Protein AF-0000000080696314 (afdb_homodimer)

Organism: NCBI:txid629263

Radius of gyration: 21.69 Å; Cα contacts (8 Å, |Δi|>4): 452; chains: 2; bounding box: 47×59×67 Å

Solvent-accessible surface area (backbone atoms only — not comparable to full-atom values): 22575 Å² total; per-residue (Å²): 118,65,64,61,51,49,53,53,45,52,49,43,50,52,48,47,51,51,46,51,50,51,50,48,32,40,68,72,64,77,40,81,85,52,61,63,60,44,48,50,48,37,50,51,36,51,52,51,41,52,52,46,50,53,57,53,16,68,48,65,61,88,77,41,52,72,67,54,41,50,49,51,52,51,49,54,51,51,40,50,33,52,44,53,41,37,55,49,52,48,51,51,49,52,50,53,49,49,38,54,67,52,73,77,45,61,76,50,70,67,57,40,49,54,51,48,52,52,48,54,50,41,54,53,43,39,52,51,22,53,47,24,59,73,69,57,40,64,68,56,19,52,50,42,53,51,51,50,52,50,48,51,51,48,47,51,50,51,48,53,52,51,41,55,53,47,45,77,54,49,62,65,40,65,79,41,42,61,55,52,50,47,50,48,51,51,50,50,49,43,43,51,46,31,39,48,45,26,52,59,52,50,50,55,47,54,56,47,52,55,55,56,69,72,99,117,65,65,60,50,50,52,53,44,51,48,43,51,51,49,48,52,50,46,51,51,51,50,48,32,41,66,70,64,76,39,82,87,53,63,63,60,42,48,51,47,36,50,51,36,50,52,51,42,52,52,47,51,52,56,53,16,66,50,64,61,87,77,40,53,72,68,54,41,49,50,52,51,52,50,54,52,50,40,51,33,52,44,54,41,37,55,49,52,49,50,52,50,52,52,54,48,48,41,52,67,69,59,78,48,58,76,50,69,67,58,39,51,53,52,46,53,51,49,54,52,41,54,51,44,38,52,50,22,52,49,24,58,73,67,56,40,62,67,57,20,51,50,43,52,51,52,50,52,50,48,53,53,48,47,50,51,50,48,54,51,50,42,55,52,44,45,77,54,49,63,64,41,65,79,41,42,62,57,54,51,48,50,48,51,51,50,51,49,44,42,52,47,32,39,50,44,28,51,59,51,50,49,54,48,54,56,47,54,54,54,57,68,73,96

InterPro domains:
  IPR026022 PhoU domain [PF01895] (10-94)
  IPR038078 PhoU-like domain superfamily [G3DSA:1.20.58.220] (1-206)

Structure (mmCIF, N/CA/C/O backbone):
data_AF-0000000080696314-model_v1
#
loop_
_entity.id
_entity.type
_entity.pdbx_description
1 polymer 'Na+/Pi-cotransporter:Na/Pi cotransporter II-related protein'
#
loop_
_atom_site.group_PDB
_atom_site.id
_atom_site.type_symbol
_atom_site.label_atom_id
_atom_site.label_alt_id
_atom_site.label_comp_id
_atom_site.label_asym_id
_atom_site.label_entity_id
_atom_site.label_seq_id
_atom_site.pdbx_PDB_ins_code
_atom_site.Cartn_x
_atom_site.Cartn_y
_atom_site.Cartn_z
_atom_site.occupancy
_atom_site.B_iso_or_equiv
_atom_site.auth_seq_id
_atom_site.auth_comp_id
_atom_site.auth_asym_id
_atom_site.auth_atom_id
_atom_site.pdbx_PDB_model_num
ATOM 1 N N . ALA A 1 1 ? 3.182 31.016 6.23 1 78.25 1 ALA A N 1
ATOM 2 C CA . ALA A 1 1 ? 3.014 29.969 7.227 1 78.25 1 ALA A CA 1
ATOM 3 C C . ALA A 1 1 ? 3.098 28.578 6.582 1 78.25 1 ALA A C 1
ATOM 5 O O . ALA A 1 1 ? 3.932 27.766 6.965 1 78.25 1 ALA A O 1
ATOM 6 N N . LEU A 1 2 ? 2.619 28.453 5.352 1 93.38 2 LEU A N 1
ATOM 7 C CA . LEU A 1 2 ? 2.627 27.125 4.73 1 93.38 2 LEU A CA 1
ATOM 8 C C . LEU A 1 2 ? 3.971 26.844 4.066 1 93.38 2 LEU A C 1
ATOM 10 O O . LEU A 1 2 ? 4.324 25.688 3.838 1 93.38 2 LEU A O 1
ATOM 14 N N . ALA A 1 3 ? 4.742 27.953 3.824 1 93.44 3 ALA A N 1
ATOM 15 C CA . ALA A 1 3 ? 6.055 27.797 3.199 1 93.44 3 ALA A CA 1
ATOM 16 C C . ALA A 1 3 ? 6.996 26.984 4.09 1 93.44 3 ALA A C 1
ATOM 18 O O . ALA A 1 3 ? 7.789 26.188 3.598 1 93.44 3 ALA A O 1
ATOM 19 N N . ASN A 1 4 ? 6.934 27.234 5.359 1 94.75 4 ASN A N 1
ATOM 20 C CA . ASN A 1 4 ? 7.758 26.484 6.309 1 94.75 4 ASN A CA 1
ATOM 21 C C . ASN A 1 4 ? 7.383 25.016 6.328 1 94.75 4 ASN A C 1
ATOM 23 O O . ASN A 1 4 ? 8.258 24.141 6.398 1 94.75 4 ASN A O 1
ATOM 27 N N . ALA A 1 5 ? 6.062 24.719 6.301 1 96.75 5 ALA A N 1
ATOM 28 C CA . ALA A 1 5 ? 5.594 23.328 6.262 1 96.75 5 ALA A CA 1
ATOM 29 C C . ALA A 1 5 ? 6.055 22.625 4.988 1 96.75 5 ALA A C 1
ATOM 31 O O . ALA A 1 5 ? 6.406 21.453 5.012 1 96.75 5 ALA A O 1
ATOM 32 N N . VAL A 1 6 ? 6.121 23.359 3.906 1 97.31 6 VAL A N 1
ATOM 33 C CA . VAL A 1 6 ? 6.609 22.828 2.643 1 97.31 6 VAL A CA 1
ATOM 34 C C . VAL A 1 6 ? 8.078 22.438 2.779 1 97.31 6 VAL A C 1
ATOM 36 O O . VAL A 1 6 ? 8.477 21.328 2.391 1 97.31 6 VAL A O 1
ATOM 39 N N . ARG A 1 7 ? 8.867 23.297 3.348 1 97.25 7 ARG A N 1
ATOM 40 C CA . ARG A 1 7 ? 10.297 23.031 3.518 1 97.25 7 ARG A CA 1
ATOM 41 C C . ARG A 1 7 ? 10.531 21.812 4.398 1 97.25 7 ARG A C 1
ATOM 43 O O . ARG A 1 7 ? 11.367 20.969 4.078 1 97.25 7 ARG A O 1
ATOM 50 N N . GLU A 1 8 ? 9.789 21.734 5.492 1 97.69 8 GLU A N 1
ATOM 51 C CA . GLU A 1 8 ? 9.938 20.609 6.398 1 97.69 8 GLU A CA 1
ATOM 52 C C . GLU A 1 8 ? 9.477 19.312 5.738 1 97.69 8 GLU A C 1
ATOM 54 O O . GLU A 1 8 ? 10.023 18.234 6 1 97.69 8 GLU A O 1
ATOM 59 N N . THR A 1 9 ? 8.461 19.375 4.914 1 98.06 9 THR A N 1
ATOM 60 C CA . THR A 1 9 ? 8.016 18.203 4.156 1 98.06 9 THR A CA 1
ATOM 61 C C . THR A 1 9 ? 9.109 17.734 3.203 1 98.06 9 THR A C 1
ATOM 63 O O . THR A 1 9 ? 9.375 16.531 3.096 1 98.06 9 THR A O 1
ATOM 66 N N . LEU A 1 10 ? 9.805 18.703 2.543 1 98.19 10 LEU A N 1
ATOM 67 C CA . LEU A 1 10 ? 10.898 18.344 1.638 1 98.19 10 LEU A CA 1
ATOM 68 C C . LEU A 1 10 ? 12.07 17.766 2.406 1 98.19 10 LEU A C 1
ATOM 70 O O . LEU A 1 10 ? 12.773 16.875 1.899 1 98.19 10 LEU A O 1
ATOM 74 N N . ARG A 1 11 ? 12.219 18.219 3.576 1 98.38 11 ARG A N 1
ATOM 75 C CA . ARG A 1 11 ? 13.234 17.625 4.441 1 98.38 11 ARG A CA 1
ATOM 76 C C . ARG A 1 11 ? 12.914 16.172 4.758 1 98.38 11 ARG A C 1
ATOM 78 O O . ARG A 1 11 ? 13.812 15.328 4.793 1 98.38 11 ARG A O 1
ATOM 85 N N . MET A 1 12 ? 11.617 15.836 5.02 1 98.19 12 MET A N 1
ATOM 86 C CA . MET A 1 12 ? 11.203 14.445 5.16 1 98.19 12 MET A CA 1
ATOM 87 C C . MET A 1 12 ? 11.586 13.633 3.926 1 98.19 12 MET A C 1
ATOM 89 O O . MET A 1 12 ? 12.055 12.5 4.043 1 98.19 12 MET A O 1
ATOM 93 N N . GLY A 1 13 ? 11.359 14.242 2.783 1 98.38 13 GLY A N 1
ATOM 94 C CA . GLY A 1 13 ? 11.742 13.594 1.539 1 98.38 13 GLY A CA 1
ATOM 95 C C . GLY A 1 13 ? 13.211 13.242 1.479 1 98.38 13 GLY A C 1
ATOM 96 O O . GLY A 1 13 ? 13.578 12.164 1.016 1 98.38 13 GLY A O 1
ATOM 97 N N . ASP A 1 14 ? 14.047 14.117 1.955 1 98.06 14 ASP A N 1
ATOM 98 C CA . ASP A 1 14 ? 15.484 13.875 1.988 1 98.06 14 ASP A CA 1
ATOM 99 C C . ASP A 1 14 ? 15.82 12.688 2.883 1 98.06 14 ASP A C 1
ATOM 101 O O . ASP A 1 14 ? 16.719 11.898 2.561 1 98.06 14 ASP A O 1
ATOM 105 N N . LEU A 1 15 ? 15.164 12.641 3.982 1 98.19 15 LEU A N 1
ATOM 106 C CA . LEU A 1 15 ? 15.391 11.523 4.898 1 98.19 15 LEU A CA 1
ATOM 107 C C . LEU A 1 15 ? 14.984 10.203 4.254 1 98.19 15 LEU A C 1
ATOM 109 O O . LEU A 1 15 ? 15.695 9.203 4.391 1 98.19 15 LEU A O 1
ATOM 113 N N . ILE A 1 16 ? 13.875 10.188 3.535 1 98.44 16 ILE A N 1
ATOM 114 C CA . ILE A 1 16 ? 13.422 8.984 2.844 1 98.44 16 ILE A CA 1
ATOM 115 C C . ILE A 1 16 ? 14.453 8.578 1.789 1 98.44 16 ILE A C 1
ATOM 117 O O . ILE A 1 16 ? 14.734 7.391 1.61 1 98.44 16 ILE A O 1
ATOM 121 N N . GLU A 1 17 ? 14.984 9.586 1.099 1 97.44 17 GLU A N 1
ATOM 122 C CA . GLU A 1 17 ? 16.031 9.312 0.111 1 97.44 17 GLU A CA 1
ATOM 123 C C . GLU A 1 17 ? 17.219 8.617 0.749 1 97.44 17 GLU A C 1
ATOM 125 O O . GLU A 1 17 ? 17.781 7.672 0.18 1 97.44 17 GLU A O 1
ATOM 130 N N . SER A 1 18 ? 17.578 9.078 1.858 1 96.38 18 SER A N 1
ATOM 131 C CA . SER A 1 18 ? 18.688 8.469 2.592 1 96.38 18 SER A CA 1
ATOM 132 C C . SER A 1 18 ? 18.359 7.031 2.992 1 96.38 18 SER A C 1
ATOM 134 O O . SER A 1 18 ? 19.219 6.152 2.922 1 96.38 18 SER A O 1
ATOM 136 N N . MET A 1 19 ? 17.156 6.785 3.42 1 96.56 19 MET A N 1
ATOM 137 C CA . MET A 1 19 ? 16.734 5.441 3.797 1 96.56 19 MET A CA 1
ATOM 138 C C . MET A 1 19 ? 16.781 4.5 2.598 1 96.56 19 MET A C 1
ATOM 140 O O . MET A 1 19 ? 17.234 3.359 2.713 1 96.56 19 MET A O 1
ATOM 144 N N . LEU A 1 20 ? 16.344 4.988 1.488 1 96.19 20 LEU A N 1
ATOM 145 C CA . LEU A 1 20 ? 16.359 4.188 0.269 1 96.19 20 LEU A CA 1
ATOM 146 C C . LEU A 1 20 ? 17.781 3.861 -0.145 1 96.19 20 LEU A C 1
ATOM 148 O O . LEU A 1 20 ? 18.062 2.75 -0.601 1 96.19 20 LEU A O 1
ATOM 152 N N . ALA A 1 21 ? 18.625 4.852 -0.002 1 93.94 21 ALA A N 1
ATOM 153 C CA . ALA A 1 21 ? 20.031 4.621 -0.322 1 93.94 21 ALA A CA 1
ATOM 154 C C . ALA A 1 21 ? 20.625 3.537 0.572 1 93.94 21 ALA A C 1
ATOM 156 O O . ALA A 1 21 ? 21.359 2.666 0.097 1 93.94 21 ALA A O 1
ATOM 157 N N . SER A 1 22 ? 20.312 3.604 1.822 1 92 22 SER A N 1
ATOM 158 C CA . SER A 1 22 ? 20.75 2.58 2.76 1 92 22 SER A CA 1
ATOM 159 C C . SER A 1 22 ? 20.219 1.205 2.375 1 92 22 SER A C 1
ATOM 161 O O . SER A 1 22 ? 20.938 0.211 2.434 1 92 22 SER A O 1
ATOM 163 N N . MET A 1 23 ? 18.984 1.106 2.023 1 91.31 23 MET A N 1
ATOM 164 C CA . MET A 1 23 ? 18.375 -0.151 1.608 1 91.31 23 MET A CA 1
ATOM 165 C C . MET A 1 23 ? 19.094 -0.732 0.394 1 91.31 23 MET A C 1
ATOM 167 O O . MET A 1 23 ? 19.344 -1.935 0.338 1 91.31 23 MET A O 1
ATOM 171 N N . LEU A 1 24 ? 19.406 0.118 -0.551 1 90.56 24 LEU A N 1
ATOM 172 C CA . LEU A 1 24 ? 20.109 -0.331 -1.742 1 90.56 24 LEU A CA 1
ATOM 173 C C . LEU A 1 24 ? 21.484 -0.897 -1.377 1 90.56 24 LEU A C 1
ATOM 175 O O . LEU A 1 24 ? 21.891 -1.934 -1.905 1 90.56 24 LEU A O 1
ATOM 179 N N . ALA A 1 25 ? 22.109 -0.222 -0.455 1 89.56 25 ALA A N 1
ATOM 180 C CA . ALA A 1 25 ? 23.422 -0.683 -0.005 1 89.56 25 ALA A CA 1
ATOM 181 C C . ALA A 1 25 ? 23.312 -2.057 0.651 1 89.56 25 ALA A C 1
ATOM 183 O O . ALA A 1 25 ? 24.188 -2.906 0.459 1 89.56 25 ALA A O 1
ATOM 184 N N . VAL A 1 26 ? 22.281 -2.301 1.363 1 86.62 26 VAL A N 1
ATOM 185 C CA . VAL A 1 26 ? 22.078 -3.586 2.021 1 86.62 26 VAL A CA 1
ATOM 186 C C . VAL A 1 26 ? 21.766 -4.656 0.98 1 86.62 26 VAL A C 1
ATOM 188 O O . VAL A 1 26 ? 22.297 -5.77 1.051 1 86.62 26 VAL A O 1
ATOM 191 N N . LEU A 1 27 ? 20.953 -4.328 0.01 1 85.19 27 LEU A N 1
ATOM 192 C CA . LEU A 1 27 ? 20.609 -5.262 -1.054 1 85.19 27 LEU A CA 1
ATOM 193 C C . LEU A 1 27 ? 21.844 -5.664 -1.848 1 85.19 27 LEU A C 1
ATOM 195 O O . LEU A 1 27 ? 22 -6.832 -2.219 1 85.19 27 LEU A O 1
ATOM 199 N N . ARG A 1 28 ? 22.703 -4.707 -1.961 1 84.94 28 ARG A N 1
ATOM 200 C CA . ARG A 1 28 ? 23.906 -4.953 -2.75 1 84.94 28 ARG A CA 1
ATOM 201 C C . ARG A 1 28 ? 25 -5.586 -1.898 1 84.94 28 ARG A C 1
ATOM 203 O O . ARG A 1 28 ? 26.047 -5.992 -2.418 1 84.94 28 ARG A O 1
ATOM 210 N N . GLY A 1 29 ? 24.797 -5.617 -0.562 1 80.62 29 GLY A N 1
ATOM 211 C CA . GLY A 1 29 ? 25.75 -6.258 0.324 1 80.62 29 GLY A CA 1
ATOM 212 C C . GLY A 1 29 ? 26.891 -5.344 0.731 1 80.62 29 GLY A C 1
ATOM 213 O O . GLY A 1 29 ? 27.891 -5.801 1.284 1 80.62 29 GLY A O 1
ATOM 214 N N . THR A 1 30 ? 26.766 -4.125 0.435 1 80.94 30 THR A N 1
ATOM 215 C CA . THR A 1 30 ? 27.844 -3.203 0.754 1 80.94 30 THR A CA 1
ATOM 216 C C . THR A 1 30 ? 27.703 -2.662 2.174 1 80.94 30 THR A C 1
ATOM 218 O O . THR A 1 30 ? 28.609 -2.029 2.703 1 80.94 30 THR A O 1
ATOM 221 N N . GLN A 1 31 ? 26.594 -2.795 2.75 1 77.06 31 GLN A N 1
ATOM 222 C CA . GLN A 1 31 ? 26.344 -2.408 4.133 1 77.06 31 GLN A CA 1
ATOM 223 C C . GLN A 1 31 ? 25.594 -3.508 4.883 1 77.06 31 GLN A C 1
ATOM 225 O O . GLN A 1 31 ? 24.75 -4.195 4.305 1 77.06 31 GLN A O 1
ATOM 230 N N . THR A 1 32 ? 26.078 -3.85 5.965 1 66.56 32 THR A N 1
ATOM 231 C CA . THR A 1 32 ? 25.391 -4.84 6.781 1 66.56 32 THR A CA 1
ATOM 232 C C . THR A 1 32 ? 24.422 -4.16 7.746 1 66.56 32 THR A C 1
ATOM 234 O O . THR A 1 32 ? 23.297 -4.637 7.945 1 66.56 32 THR A O 1
ATOM 237 N N . ALA A 1 33 ? 25.094 -3.379 8.828 1 57.94 33 ALA A N 1
ATOM 238 C CA . ALA A 1 33 ? 24.422 -3.006 10.07 1 57.94 33 ALA A CA 1
ATOM 239 C C . ALA A 1 33 ? 23.547 -1.768 9.867 1 57.94 33 ALA A C 1
ATOM 241 O O . ALA A 1 33 ? 23.875 -0.685 10.359 1 57.94 33 ALA A O 1
ATOM 242 N N . VAL A 1 34 ? 22.578 -1.81 8.992 1 66.62 34 VAL A N 1
ATOM 243 C CA . VAL A 1 34 ? 21.812 -0.652 8.547 1 66.62 34 VAL A CA 1
ATOM 244 C C . VAL A 1 34 ? 20.578 -0.466 9.438 1 66.62 34 VAL A C 1
ATOM 246 O O . VAL A 1 34 ? 20.031 0.632 9.516 1 66.62 34 VAL A O 1
ATOM 249 N N . THR A 1 35 ? 20.531 -1.336 10.531 1 73.75 35 THR A N 1
ATOM 250 C CA . THR A 1 35 ? 19.203 -1.283 11.156 1 73.75 35 THR A CA 1
ATOM 251 C C . THR A 1 35 ? 19.109 -0.108 12.125 1 73.75 35 THR A C 1
ATOM 253 O O . THR A 1 35 ? 18.109 0.598 12.156 1 73.75 35 THR A O 1
ATOM 256 N N . GLN A 1 36 ? 20.281 0.288 12.695 1 81.75 36 GLN A N 1
ATOM 257 C CA . GLN A 1 36 ? 20.188 1.364 13.68 1 81.75 36 GLN A CA 1
ATOM 258 C C . GLN A 1 36 ? 20.047 2.721 12.992 1 81.75 36 GLN A C 1
ATOM 260 O O . GLN A 1 36 ? 19.266 3.564 13.43 1 81.75 36 GLN A O 1
ATOM 265 N N . GLU A 1 37 ? 20.828 2.867 11.93 1 87.06 37 GLU A N 1
ATOM 266 C CA . GLU A 1 37 ? 20.75 4.117 11.18 1 87.06 37 GLU A CA 1
ATOM 267 C C . GLU A 1 37 ? 19.359 4.328 10.594 1 87.06 37 GLU A C 1
ATOM 269 O O . GLU A 1 37 ? 18.781 5.418 10.695 1 87.06 37 GLU A O 1
ATOM 274 N N . VAL A 1 38 ? 18.828 3.311 10.062 1 91.44 38 VAL A N 1
ATOM 275 C CA . VAL A 1 38 ? 17.516 3.406 9.445 1 91.44 38 VAL A CA 1
ATOM 276 C C . VAL A 1 38 ? 16.453 3.639 10.523 1 91.44 38 VAL A C 1
ATOM 278 O O . VAL A 1 38 ? 15.484 4.367 10.297 1 91.44 38 VAL A O 1
ATOM 281 N N . ARG A 1 39 ? 16.688 3.08 11.617 1 91.62 39 ARG A N 1
ATOM 282 C CA . ARG A 1 39 ? 15.789 3.332 12.742 1 91.62 39 ARG A CA 1
ATOM 283 C C . ARG A 1 39 ? 15.836 4.797 13.164 1 91.62 39 ARG A C 1
ATOM 285 O O . ARG A 1 39 ? 14.797 5.406 13.438 1 91.62 39 ARG A O 1
ATOM 292 N N . ARG A 1 40 ? 16.984 5.332 13.227 1 94.25 40 ARG A N 1
ATOM 293 C CA . ARG A 1 40 ? 17.156 6.742 13.562 1 94.25 40 ARG A CA 1
ATOM 294 C C . ARG A 1 40 ? 16.469 7.637 12.539 1 94.25 40 ARG A C 1
ATOM 296 O O . ARG A 1 40 ? 15.781 8.594 12.898 1 94.25 40 ARG A O 1
ATOM 303 N N . LEU A 1 41 ? 16.703 7.324 11.289 1 95.62 41 LEU A N 1
ATOM 304 C CA . LEU A 1 41 ? 16.062 8.086 10.219 1 95.62 41 LEU A CA 1
ATOM 305 C C . LEU A 1 41 ? 14.539 7.996 10.328 1 95.62 41 LEU A C 1
ATOM 307 O O . LEU A 1 41 ? 13.844 8.992 10.148 1 95.62 41 LEU A O 1
ATOM 311 N N . ASN A 1 42 ? 14.047 6.805 10.633 1 96.19 42 ASN A N 1
ATOM 312 C CA . ASN A 1 42 ? 12.609 6.617 10.82 1 96.19 42 ASN A CA 1
ATOM 313 C C . ASN A 1 42 ? 12.078 7.48 11.961 1 96.19 42 ASN A C 1
ATOM 315 O O . ASN A 1 42 ? 11.016 8.094 11.836 1 96.19 42 ASN A O 1
ATOM 319 N N . ASP A 1 43 ? 12.805 7.57 13.023 1 96.25 43 ASP A N 1
ATOM 320 C CA . ASP A 1 43 ? 12.422 8.398 14.156 1 96.25 43 ASP A CA 1
ATOM 321 C C . ASP A 1 43 ? 12.375 9.875 13.773 1 96.25 43 ASP A C 1
ATOM 323 O O . ASP A 1 43 ? 11.469 10.602 14.188 1 96.25 43 ASP A O 1
ATOM 327 N N . ASP A 1 44 ? 13.352 10.273 13.047 1 97.38 44 ASP A N 1
ATOM 328 C CA . ASP A 1 44 ? 13.391 11.656 12.586 1 97.38 44 ASP A CA 1
ATOM 329 C C . ASP A 1 44 ? 12.195 11.977 11.703 1 97.38 44 ASP A C 1
ATOM 331 O O . ASP A 1 44 ? 11.594 13.047 11.82 1 97.38 44 ASP A O 1
ATOM 335 N N . VAL A 1 45 ? 11.828 11.047 10.828 1 97.75 45 VAL A N 1
ATOM 336 C CA . VAL A 1 45 ? 10.672 11.227 9.953 1 97.75 45 VAL A CA 1
ATOM 337 C C . VAL A 1 45 ? 9.406 11.344 10.789 1 97.75 45 VAL A C 1
ATOM 339 O O . VAL A 1 45 ? 8.578 12.227 10.562 1 97.75 45 VAL A O 1
ATOM 342 N N . GLU A 1 46 ? 9.281 10.492 11.758 1 95 46 GLU A N 1
ATOM 343 C CA . GLU A 1 46 ? 8.109 10.508 12.625 1 95 46 GLU A CA 1
ATOM 344 C C . GLU A 1 46 ? 8.008 11.82 13.383 1 95 46 GLU A C 1
ATOM 346 O O . GLU A 1 46 ? 6.91 12.367 13.539 1 95 46 GLU A O 1
ATOM 351 N N . ALA A 1 47 ? 9.086 12.312 13.852 1 95.81 47 ALA A N 1
ATOM 352 C CA . ALA A 1 47 ? 9.117 13.578 14.586 1 95.81 47 ALA A CA 1
ATOM 353 C C . ALA A 1 47 ? 8.688 14.734 13.688 1 95.81 47 ALA A C 1
ATOM 355 O O . ALA A 1 47 ? 7.883 15.578 14.086 1 95.81 47 ALA A O 1
ATOM 356 N N . LEU A 1 48 ? 9.25 14.781 12.492 1 96.5 48 LEU A N 1
ATOM 357 C CA . LEU A 1 48 ? 8.891 15.828 11.547 1 96.5 48 LEU A CA 1
ATOM 358 C C . LEU A 1 48 ? 7.418 15.734 11.164 1 96.5 48 LEU A C 1
ATOM 360 O O . LEU A 1 48 ? 6.719 16.75 11.109 1 96.5 48 LEU A O 1
ATOM 364 N N . TYR A 1 49 ? 7.008 14.5 10.953 1 96.12 49 TYR A N 1
ATOM 365 C CA . TYR A 1 49 ? 5.605 14.266 10.633 1 96.12 49 TYR A CA 1
ATOM 366 C C . TYR A 1 49 ? 4.695 14.82 11.727 1 96.12 49 TYR A C 1
ATOM 368 O O . TYR A 1 49 ? 3.752 15.562 11.438 1 96.12 49 TYR A O 1
ATOM 376 N N . SER A 1 50 ? 5.004 14.469 12.906 1 93.19 50 SER A N 1
ATOM 377 C CA . SER A 1 50 ? 4.203 14.93 14.039 1 93.19 50 SER A CA 1
ATOM 378 C C . SER A 1 50 ? 4.203 16.453 14.141 1 93.19 50 SER A C 1
ATOM 380 O O . SER A 1 50 ? 3.156 17.062 14.359 1 93.19 50 SER A O 1
ATOM 382 N N . ALA A 1 51 ? 5.336 17.031 13.992 1 93.75 51 ALA A N 1
ATOM 383 C CA . ALA A 1 51 ? 5.473 18.484 14.094 1 93.75 51 ALA A CA 1
ATOM 384 C C . ALA A 1 51 ? 4.684 19.188 12.992 1 93.75 51 ALA A C 1
ATOM 386 O O . ALA A 1 51 ? 3.984 20.172 13.25 1 93.75 51 ALA A O 1
ATOM 387 N N . ILE A 1 52 ? 4.75 18.688 11.75 1 95.31 52 ILE A N 1
ATOM 388 C CA . ILE A 1 52 ? 4.055 19.297 10.625 1 95.31 52 ILE A CA 1
ATOM 389 C C . ILE A 1 52 ? 2.545 19.156 10.812 1 95.31 52 ILE A C 1
ATOM 391 O O . ILE A 1 52 ? 1.798 20.125 10.609 1 95.31 52 ILE A O 1
ATOM 395 N N . LYS A 1 53 ? 2.168 18 11.18 1 92.94 53 LYS A N 1
ATOM 396 C CA . LYS A 1 53 ? 0.753 17.719 11.406 1 92.94 53 LYS A CA 1
ATOM 397 C C . LYS A 1 53 ? 0.168 18.656 12.461 1 92.94 53 LYS A C 1
ATOM 399 O O . LYS A 1 53 ? -0.891 19.25 12.242 1 92.94 53 LYS A O 1
ATOM 404 N N . LEU A 1 54 ? 0.84 18.797 13.516 1 90 54 LEU A N 1
ATOM 405 C CA . LEU A 1 54 ? 0.372 19.688 14.586 1 90 54 LEU A CA 1
ATOM 406 C C . LEU A 1 54 ? 0.367 21.141 14.125 1 90 54 LEU A C 1
ATOM 408 O O . LEU A 1 54 ? -0.551 21.891 14.453 1 90 54 LEU A O 1
ATOM 412 N N . TYR A 1 55 ? 1.379 21.531 13.445 1 92.69 55 TYR A N 1
ATOM 413 C CA . TYR A 1 55 ? 1.459 22.891 12.906 1 92.69 55 TYR A CA 1
ATOM 414 C C . TYR A 1 55 ? 0.265 23.188 12.008 1 92.69 55 TYR A C 1
ATOM 416 O O . TYR A 1 55 ? -0.367 24.234 12.133 1 92.69 55 TYR A O 1
ATOM 424 N N . LEU A 1 56 ? -0.073 22.234 11.148 1 93 56 LEU A N 1
ATOM 425 C CA . LEU A 1 56 ? -1.174 22.422 10.211 1 93 56 LEU A CA 1
ATOM 426 C C . LEU A 1 56 ? -2.518 22.375 10.93 1 93 56 LEU A C 1
ATOM 428 O O . LEU A 1 56 ? -3.461 23.062 10.539 1 93 56 LEU A O 1
ATOM 432 N N . ALA A 1 57 ? -2.566 21.531 11.953 1 90.31 57 ALA A N 1
ATOM 433 C CA . ALA A 1 57 ? -3.793 21.438 12.742 1 90.31 57 ALA A CA 1
ATOM 434 C C . ALA A 1 57 ? -4.145 22.781 13.375 1 90.31 57 ALA A C 1
ATOM 436 O O . ALA A 1 57 ? -5.316 23.078 13.617 1 90.31 57 ALA A O 1
ATOM 437 N N . GLN A 1 58 ? -3.195 23.578 13.555 1 89.44 58 GLN A N 1
ATOM 438 C CA . GLN A 1 58 ? -3.393 24.859 14.227 1 89.44 58 GLN A CA 1
ATOM 439 C C . GLN A 1 58 ? -3.84 25.938 13.234 1 89.44 58 GLN A C 1
ATOM 441 O O . GLN A 1 58 ? -4.168 27.062 13.633 1 89.44 58 GLN A O 1
ATOM 446 N N . MET A 1 59 ? -3.93 25.594 11.992 1 87.62 59 MET A N 1
ATOM 447 C CA . MET A 1 59 ? -4.363 26.531 10.969 1 87.62 59 MET A CA 1
ATOM 448 C C . MET A 1 59 ? -5.836 26.328 10.633 1 87.62 59 MET A C 1
ATOM 450 O O . MET A 1 59 ? -6.215 25.312 10.055 1 87.62 59 MET A O 1
ATOM 454 N N . PRO A 1 60 ? -6.66 27.312 10.945 1 83.44 60 PRO A N 1
ATOM 455 C CA . PRO A 1 60 ? -8.062 27.172 10.562 1 83.44 60 PRO A CA 1
ATOM 456 C C . PRO A 1 60 ? -8.266 27.172 9.047 1 83.44 60 PRO A C 1
ATOM 458 O O . PRO A 1 60 ? -8.062 28.203 8.398 1 83.44 60 PRO A O 1
ATOM 461 N N . ARG A 1 61 ? -8.727 26.094 8.57 1 84.5 61 ARG A N 1
ATOM 462 C CA . ARG A 1 61 ? -8.867 25.953 7.121 1 84.5 61 ARG A CA 1
ATOM 463 C C . ARG A 1 61 ? -9.93 26.922 6.582 1 84.5 61 ARG A C 1
ATOM 465 O O . ARG A 1 61 ? -9.836 27.375 5.441 1 84.5 61 ARG A O 1
ATOM 472 N N . GLU A 1 62 ? -10.844 27.188 7.422 1 84.19 62 GLU A N 1
ATOM 473 C CA . GLU A 1 62 ? -11.914 28.094 7.016 1 84.19 62 GLU A CA 1
ATOM 474 C C . GLU A 1 62 ? -11.383 29.5 6.734 1 84.19 62 GLU A C 1
ATOM 476 O O . GLU A 1 62 ? -12 30.266 5.992 1 84.19 62 GLU A O 1
ATOM 481 N N . ASP A 1 63 ? -10.312 29.797 7.27 1 86.81 63 ASP A N 1
ATOM 482 C CA . ASP A 1 63 ? -9.719 31.125 7.129 1 86.81 63 ASP A CA 1
ATOM 483 C C . ASP A 1 63 ? -8.727 31.156 5.969 1 86.81 63 ASP A C 1
ATOM 485 O O . ASP A 1 63 ? -8.227 32.219 5.613 1 86.81 63 ASP A O 1
ATOM 489 N N . LEU A 1 64 ? -8.516 30 5.398 1 88.06 64 LEU A N 1
ATOM 490 C CA . LEU A 1 64 ? -7.523 29.922 4.336 1 88.06 64 LEU A CA 1
ATOM 491 C C . LEU A 1 64 ? -8.164 30.188 2.975 1 88.06 64 LEU A C 1
ATOM 493 O O . LEU A 1 64 ? -9.305 29.797 2.738 1 88.06 64 LEU A O 1
ATOM 497 N N . GLY A 1 65 ? -7.473 30.953 2.172 1 90.44 65 GLY A N 1
ATOM 498 C CA . GLY A 1 65 ? -7.895 31.047 0.785 1 90.44 65 GLY A CA 1
ATOM 499 C C . GLY A 1 65 ? -7.852 29.719 0.053 1 90.44 65 GLY A C 1
ATOM 500 O O . GLY A 1 65 ? -7.328 28.734 0.575 1 90.44 65 GLY A O 1
ATOM 501 N N . GLU A 1 66 ? -8.383 29.656 -1.123 1 88.56 66 GLU A N 1
ATOM 502 C CA . GLU A 1 66 ? -8.469 28.438 -1.911 1 88.56 66 GLU A CA 1
ATOM 503 C C . GLU A 1 66 ? -7.09 27.844 -2.168 1 88.56 66 GLU A C 1
ATOM 505 O O . GLU A 1 66 ? -6.887 26.625 -2.008 1 88.56 66 GLU A O 1
ATOM 510 N N . HIS A 1 67 ? -6.219 28.75 -2.521 1 88.38 67 HIS A N 1
ATOM 511 C CA . HIS A 1 67 ? -4.863 28.297 -2.82 1 88.38 67 HIS A CA 1
ATOM 512 C C . HIS A 1 67 ? -4.199 27.703 -1.585 1 88.38 67 HIS A C 1
ATOM 514 O O . HIS A 1 67 ? -3.607 26.625 -1.654 1 88.38 67 HIS A O 1
ATOM 520 N N . ASP A 1 68 ? -4.355 28.375 -0.492 1 92.44 68 ASP A N 1
ATOM 521 C CA . ASP A 1 68 ? -3.729 27.922 0.745 1 92.44 68 ASP A CA 1
ATOM 522 C C . ASP A 1 68 ? -4.398 26.641 1.268 1 92.44 68 ASP A C 1
ATOM 524 O O . ASP A 1 68 ? -3.74 25.797 1.86 1 92.44 68 ASP A O 1
ATOM 528 N N . ASN A 1 69 ? -5.637 26.531 1.019 1 91.38 69 ASN A N 1
ATOM 529 C CA . ASN A 1 69 ? -6.348 25.328 1.398 1 91.38 69 ASN A CA 1
ATOM 530 C C . ASN A 1 69 ? -5.859 24.109 0.603 1 91.38 69 ASN A C 1
ATOM 532 O O . ASN A 1 69 ? -5.691 23.031 1.156 1 91.38 69 ASN A O 1
ATOM 536 N N . ARG A 1 70 ? -5.668 24.359 -0.583 1 90.06 70 ARG A N 1
ATOM 537 C CA . ARG A 1 70 ? -5.137 23.297 -1.435 1 90.06 70 ARG A CA 1
ATOM 538 C C . ARG A 1 70 ? -3.732 22.891 -0.995 1 90.06 70 ARG A C 1
ATOM 540 O O . ARG A 1 70 ? -3.424 21.703 -0.897 1 90.06 70 ARG A O 1
ATOM 547 N N . ARG A 1 71 ? -2.967 23.891 -0.736 1 92.75 71 ARG A N 1
ATOM 548 C CA . ARG A 1 71 ? -1.595 23.625 -0.313 1 92.75 71 ARG A CA 1
ATOM 549 C C . ARG A 1 71 ? -1.564 22.891 1.024 1 92.75 71 ARG A C 1
ATOM 551 O O . ARG A 1 71 ? -0.76 21.984 1.222 1 92.75 71 ARG A O 1
ATOM 558 N N . TRP A 1 72 ? -2.439 23.328 1.898 1 94.25 72 TRP A N 1
ATOM 559 C CA . TRP A 1 72 ? -2.604 22.656 3.182 1 94.25 72 TRP A CA 1
ATOM 560 C C . TRP A 1 72 ? -2.879 21.172 2.984 1 94.25 72 TRP A C 1
ATOM 562 O O . TRP A 1 72 ? -2.209 20.328 3.58 1 94.25 72 TRP A O 1
ATOM 572 N N . ALA A 1 73 ? -3.74 20.812 2.113 1 92.38 73 ALA A N 1
ATOM 573 C CA . ALA A 1 73 ? -4.125 19.438 1.817 1 92.38 73 ALA A CA 1
ATOM 574 C C . ALA A 1 73 ? -2.961 18.656 1.204 1 92.38 73 ALA A C 1
ATOM 576 O O . ALA A 1 73 ? -2.695 17.516 1.587 1 92.38 73 ALA A O 1
ATOM 577 N N . GLU A 1 74 ? -2.281 19.281 0.325 1 94.06 74 GLU A N 1
ATOM 578 C CA . GLU A 1 74 ? -1.149 18.656 -0.344 1 94.06 74 GLU A CA 1
ATOM 579 C C . GLU A 1 74 ? -0.055 18.281 0.653 1 94.06 74 GLU A C 1
ATOM 581 O O . GLU A 1 74 ? 0.535 17.203 0.564 1 94.06 74 GLU A O 1
ATOM 586 N N . ILE A 1 75 ? 0.172 19.188 1.533 1 96.62 75 ILE A N 1
ATOM 587 C CA . ILE A 1 75 ? 1.222 18.984 2.525 1 96.62 75 ILE A CA 1
ATOM 588 C C . ILE A 1 75 ? 0.851 17.812 3.436 1 96.62 75 ILE A C 1
ATOM 590 O O . ILE A 1 75 ? 1.66 16.922 3.654 1 96.62 75 ILE A O 1
ATOM 594 N N . ILE A 1 76 ? -0.354 17.797 3.92 1 94.19 76 ILE A N 1
ATOM 595 C CA . ILE A 1 76 ? -0.798 16.734 4.809 1 94.19 76 ILE A CA 1
ATOM 596 C C . ILE A 1 76 ? -0.706 15.391 4.082 1 94.19 76 ILE A C 1
ATOM 598 O O . ILE A 1 76 ? -0.197 14.414 4.637 1 94.19 76 ILE A O 1
ATOM 602 N N . GLU A 1 77 ? -1.1 15.336 2.924 1 94.06 77 GLU A N 1
ATOM 603 C CA . GLU A 1 77 ? -1.119 14.086 2.166 1 94.06 77 GLU A CA 1
ATOM 604 C C . GLU A 1 77 ? 0.295 13.562 1.93 1 94.06 77 GLU A C 1
ATOM 606 O O . GLU A 1 77 ? 0.573 12.383 2.162 1 94.06 77 GLU A O 1
ATOM 611 N N . LEU A 1 78 ? 1.138 14.461 1.474 1 96.88 78 LEU A N 1
ATOM 612 C CA . LEU A 1 78 ? 2.496 14.008 1.197 1 96.88 78 LEU A CA 1
ATOM 613 C C . LEU A 1 78 ? 3.205 13.594 2.484 1 96.88 78 LEU A C 1
ATOM 615 O O . LEU A 1 78 ? 3.928 12.602 2.51 1 96.88 78 LEU A O 1
ATOM 619 N N . THR A 1 79 ? 2.982 14.367 3.547 1 97.12 79 THR A N 1
ATOM 620 C CA . THR A 1 79 ? 3.639 14.047 4.809 1 97.12 79 THR A CA 1
ATOM 621 C C . THR A 1 79 ? 3.168 12.695 5.336 1 97.12 79 THR A C 1
ATOM 623 O O . THR A 1 79 ? 3.969 11.898 5.832 1 97.12 79 THR A O 1
ATOM 626 N N . ILE A 1 80 ? 1.93 12.375 5.195 1 95.5 80 ILE A N 1
ATOM 627 C CA . ILE A 1 80 ? 1.401 11.07 5.574 1 95.5 80 ILE A CA 1
ATOM 628 C C . ILE A 1 80 ? 2.072 9.977 4.742 1 95.5 80 ILE A C 1
ATOM 630 O O . ILE A 1 80 ? 2.543 8.977 5.285 1 95.5 80 ILE A O 1
ATOM 634 N N . ASN A 1 81 ? 2.117 10.18 3.48 1 96.88 81 ASN A N 1
ATOM 635 C CA . ASN A 1 81 ? 2.697 9.188 2.582 1 96.88 81 ASN A CA 1
ATOM 636 C C . ASN A 1 81 ? 4.168 8.93 2.904 1 96.88 81 ASN A C 1
ATOM 638 O O . ASN A 1 81 ? 4.617 7.781 2.889 1 96.88 81 ASN A O 1
ATOM 642 N N . LEU A 1 82 ? 4.883 10.031 3.193 1 98.31 82 LEU A N 1
ATOM 643 C CA . LEU A 1 82 ? 6.301 9.883 3.51 1 98.31 82 LEU A CA 1
ATOM 644 C C . LEU A 1 82 ? 6.492 9.172 4.844 1 98.31 82 LEU A C 1
ATOM 646 O O . LEU A 1 82 ? 7.406 8.359 4.992 1 98.31 82 LEU A O 1
ATOM 650 N N . GLU A 1 83 ? 5.652 9.461 5.758 1 97.62 83 GLU A N 1
ATOM 651 C CA . GLU A 1 83 ? 5.688 8.766 7.039 1 97.62 83 GLU A CA 1
ATOM 652 C C . GLU A 1 83 ? 5.426 7.27 6.855 1 97.62 83 GLU A C 1
ATOM 654 O O . GLU A 1 83 ? 6.137 6.438 7.422 1 97.62 83 GLU A O 1
ATOM 659 N N . LEU A 1 84 ? 4.438 6.941 6.094 1 96.62 84 LEU A N 1
ATOM 660 C CA . LEU A 1 84 ? 4.129 5.547 5.805 1 96.62 84 LEU A CA 1
ATOM 661 C C . LEU A 1 84 ? 5.293 4.867 5.09 1 96.62 84 LEU A C 1
ATOM 663 O O . LEU A 1 84 ? 5.617 3.715 5.383 1 96.62 84 LEU A O 1
ATOM 667 N N . ALA A 1 85 ? 5.906 5.574 4.203 1 98.12 85 ALA A N 1
ATOM 668 C CA . ALA A 1 85 ? 7.047 5.043 3.467 1 98.12 85 ALA A CA 1
ATOM 669 C C . ALA A 1 85 ? 8.203 4.715 4.406 1 98.12 85 ALA A C 1
ATOM 671 O O . ALA A 1 85 ? 8.852 3.672 4.27 1 98.12 85 ALA A O 1
ATOM 672 N N . SER A 1 86 ? 8.469 5.621 5.324 1 97.81 86 SER A N 1
ATOM 673 C CA . SER A 1 86 ? 9.57 5.41 6.254 1 97.81 86 SER A CA 1
ATOM 674 C C . SER A 1 86 ? 9.391 4.121 7.047 1 97.81 86 SER A C 1
ATOM 676 O O . SER A 1 86 ? 10.32 3.322 7.164 1 97.81 86 SER A O 1
ATOM 678 N N . GLY A 1 87 ? 8.211 3.887 7.547 1 95.19 87 GLY A N 1
ATOM 679 C CA . GLY A 1 87 ? 7.918 2.656 8.258 1 95.19 87 GLY A CA 1
ATOM 680 C C . GLY A 1 87 ? 8.047 1.418 7.395 1 95.19 87 GLY A C 1
ATOM 681 O O . GLY A 1 87 ? 8.523 0.38 7.852 1 95.19 87 GLY A O 1
ATOM 682 N N . LEU A 1 88 ? 7.598 1.525 6.234 1 96.56 88 LEU A N 1
ATOM 683 C CA . LEU A 1 88 ? 7.672 0.402 5.309 1 96.56 88 LEU A CA 1
ATOM 684 C C . LEU A 1 88 ? 9.125 0.049 4.996 1 96.56 88 LEU A C 1
ATOM 686 O O . LEU A 1 88 ? 9.492 -1.126 4.996 1 96.56 88 LEU A O 1
ATOM 690 N N . ILE A 1 89 ? 9.938 1.034 4.754 1 96.81 89 ILE A N 1
ATOM 691 C CA . ILE A 1 89 ? 11.344 0.809 4.461 1 96.81 89 ILE A CA 1
ATOM 692 C C . ILE A 1 89 ? 12.016 0.128 5.648 1 96.81 89 ILE A C 1
ATOM 694 O O . ILE A 1 89 ? 12.781 -0.828 5.477 1 96.81 89 ILE A O 1
ATOM 698 N N . GLU A 1 90 ? 11.734 0.629 6.793 1 94.75 90 GLU A N 1
ATOM 699 C CA . GLU A 1 90 ? 12.297 0.028 8 1 94.75 90 GLU A CA 1
ATOM 700 C C . GLU A 1 90 ? 11.914 -1.444 8.109 1 94.75 90 GLU A C 1
ATOM 702 O O . GLU A 1 90 ? 12.758 -2.291 8.406 1 94.75 90 GLU A O 1
ATOM 707 N N . ARG A 1 91 ? 10.688 -1.775 7.863 1 92.94 91 ARG A N 1
ATOM 708 C CA . ARG A 1 91 ? 10.211 -3.154 7.938 1 92.94 91 ARG A CA 1
ATOM 709 C C . ARG A 1 91 ? 10.883 -4.02 6.875 1 92.94 91 ARG A C 1
ATOM 711 O O . ARG A 1 91 ? 11.266 -5.16 7.145 1 92.94 91 ARG A O 1
ATOM 718 N N . MET A 1 92 ? 11 -3.523 5.707 1 93.94 92 MET A N 1
ATOM 719 C CA . MET A 1 92 ? 11.656 -4.246 4.625 1 93.94 92 MET A CA 1
ATOM 720 C C . MET A 1 92 ? 13.102 -4.59 4.996 1 93.94 92 MET A C 1
ATOM 722 O O . MET A 1 92 ? 13.539 -5.727 4.805 1 93.94 92 MET A O 1
ATOM 726 N N . LEU A 1 93 ? 13.727 -3.609 5.582 1 91.69 93 LEU A N 1
ATOM 727 C CA . LEU A 1 93 ? 15.125 -3.811 5.949 1 91.69 93 LEU A CA 1
ATOM 728 C C . LEU A 1 93 ? 15.25 -4.852 7.055 1 91.69 93 LEU A C 1
ATOM 730 O O . LEU A 1 93 ? 16.172 -5.668 7.043 1 91.69 93 LEU A O 1
ATOM 734 N N . ARG A 1 94 ? 14.344 -4.75 7.98 1 88.62 94 ARG A N 1
ATOM 735 C CA . ARG A 1 94 ? 14.344 -5.746 9.047 1 88.62 94 ARG A CA 1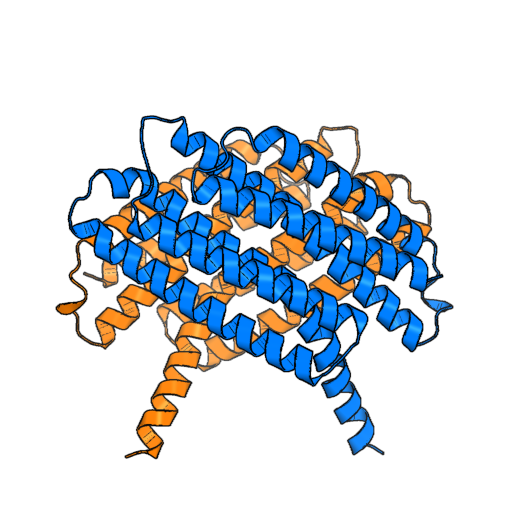
ATOM 736 C C . ARG A 1 94 ? 14.164 -7.152 8.484 1 88.62 94 ARG A C 1
ATOM 738 O O . ARG A 1 94 ? 14.859 -8.086 8.891 1 88.62 94 ARG A O 1
ATOM 745 N N . LYS A 1 95 ? 13.297 -7.332 7.566 1 88.25 95 LYS A N 1
ATOM 746 C CA . LYS A 1 95 ? 13.047 -8.633 6.953 1 88.25 95 LYS A CA 1
ATOM 747 C C . LYS A 1 95 ? 14.273 -9.117 6.176 1 88.25 95 LYS A C 1
ATOM 749 O O . LYS A 1 95 ? 14.633 -10.297 6.242 1 88.25 95 LYS A O 1
ATOM 754 N N . ILE A 1 96 ? 14.883 -8.211 5.449 1 85.88 96 ILE A N 1
ATOM 755 C CA . ILE A 1 96 ? 16.078 -8.555 4.68 1 85.88 96 ILE A CA 1
ATOM 756 C C . ILE A 1 96 ? 17.188 -8.992 5.625 1 85.88 96 ILE A C 1
ATOM 758 O O . ILE A 1 96 ? 17.875 -9.992 5.367 1 85.88 96 ILE A O 1
ATOM 762 N N . GLN A 1 97 ? 17.266 -8.297 6.68 1 81.81 97 GLN A N 1
ATOM 763 C CA . GLN A 1 97 ? 18.297 -8.617 7.66 1 81.81 97 GLN A CA 1
ATOM 764 C C . GLN A 1 97 ? 18.016 -9.969 8.32 1 81.81 97 GLN A C 1
ATOM 766 O O . GLN A 1 97 ? 18.938 -10.766 8.523 1 81.81 97 GLN A O 1
ATOM 771 N N . GLN A 1 98 ? 16.828 -10.172 8.695 1 81.56 98 GLN A N 1
ATOM 772 C CA . GLN A 1 98 ? 16.438 -11.438 9.312 1 81.56 98 GLN A CA 1
ATOM 773 C C . GLN A 1 98 ? 16.719 -12.617 8.383 1 81.56 98 GLN A C 1
ATOM 775 O O . GLN A 1 98 ? 17.156 -13.68 8.828 1 81.56 98 GLN A O 1
ATOM 780 N N . GLN A 1 99 ? 16.484 -12.438 7.199 1 78.25 99 GLN A N 1
ATOM 781 C CA . GLN A 1 99 ? 16.719 -13.484 6.211 1 78.25 99 GLN A CA 1
ATOM 782 C C . GLN A 1 99 ? 18.219 -13.766 6.066 1 78.25 99 GLN A C 1
ATOM 784 O O . GLN A 1 99 ? 18.625 -14.922 5.918 1 78.25 99 GLN A O 1
ATOM 789 N N . LYS A 1 100 ? 18.984 -12.766 6.012 1 72.81 100 LYS A N 1
ATOM 790 C CA . LYS A 1 100 ? 20.438 -12.93 5.867 1 72.81 100 LYS A CA 1
ATOM 791 C C . LYS A 1 100 ? 21.031 -13.617 7.086 1 72.81 100 LYS A C 1
ATOM 793 O O . LYS A 1 100 ? 21.984 -14.398 6.965 1 72.81 100 LYS A O 1
ATOM 798 N N . THR A 1 101 ? 20.422 -13.273 8.188 1 69.62 101 THR A N 1
ATOM 799 C CA . THR A 1 101 ? 20.938 -13.875 9.406 1 69.62 101 THR A CA 1
ATOM 800 C C . THR A 1 101 ? 20.438 -15.305 9.562 1 69.62 101 THR A C 1
ATOM 802 O O . THR A 1 101 ? 21.141 -16.156 10.125 1 69.62 101 THR A O 1
ATOM 805 N N . ALA A 1 102 ? 19.141 -15.453 9.141 1 59.38 102 ALA A N 1
ATOM 806 C CA . ALA A 1 102 ? 18.516 -16.766 9.25 1 59.38 102 ALA A CA 1
ATOM 807 C C . ALA A 1 102 ? 19.016 -17.703 8.156 1 59.38 102 ALA A C 1
ATOM 809 O O . ALA A 1 102 ? 18.688 -17.516 6.98 1 59.38 102 ALA A O 1
ATOM 810 N N . HIS A 1 103 ? 20.016 -18.406 8.328 1 52.72 103 HIS A N 1
ATOM 811 C CA . HIS A 1 103 ? 20.438 -19.688 7.754 1 52.72 103 HIS A CA 1
ATOM 812 C C . HIS A 1 103 ? 21.031 -19.484 6.367 1 52.72 103 HIS A C 1
ATOM 814 O O . HIS A 1 103 ? 20.75 -20.266 5.445 1 52.72 103 HIS A O 1
ATOM 820 N N . ARG A 1 104 ? 21.828 -18.625 6.18 1 54.97 104 ARG A N 1
ATOM 821 C CA . ARG A 1 104 ? 22.688 -18.656 5 1 54.97 104 ARG A CA 1
ATOM 822 C C . ARG A 1 104 ? 21.875 -18.547 3.719 1 54.97 104 ARG A C 1
ATOM 824 O O . ARG A 1 104 ? 22.266 -19.094 2.682 1 54.97 104 ARG A O 1
ATOM 831 N N . ARG A 1 105 ? 20.594 -18.125 3.99 1 61.62 105 ARG A N 1
ATOM 832 C CA . ARG A 1 105 ? 19.828 -18.031 2.754 1 61.62 105 ARG A CA 1
ATOM 833 C C . ARG A 1 105 ? 20 -16.672 2.086 1 61.62 105 ARG A C 1
ATOM 835 O O . ARG A 1 105 ? 19.906 -15.641 2.74 1 61.62 105 ARG A O 1
ATOM 842 N N . SER A 1 106 ? 20.688 -16.781 0.966 1 70.19 106 SER A N 1
ATOM 843 C CA . SER A 1 106 ? 20.922 -15.562 0.216 1 70.19 106 SER A CA 1
ATOM 844 C C . SER A 1 106 ? 20.047 -15.484 -1.025 1 70.19 106 SER A C 1
ATOM 846 O O . SER A 1 106 ? 19.609 -16.516 -1.551 1 70.19 106 SER A O 1
ATOM 848 N N . PHE A 1 107 ? 19.562 -14.312 -1.244 1 77.5 107 PHE A N 1
ATOM 849 C CA . PHE A 1 107 ? 18.922 -14.078 -2.529 1 77.5 107 PHE A CA 1
ATOM 850 C C . PHE A 1 107 ? 19.812 -14.523 -3.678 1 77.5 107 PHE A C 1
ATOM 852 O O . PHE A 1 107 ? 21.047 -14.492 -3.564 1 77.5 107 PHE A O 1
ATOM 859 N N . SER A 1 108 ? 19.172 -15.023 -4.652 1 80.75 108 SER A N 1
ATOM 860 C CA . SER A 1 108 ? 19.953 -15.266 -5.863 1 80.75 108 SER A CA 1
ATOM 861 C C . SER A 1 108 ? 20.516 -13.969 -6.43 1 80.75 108 SER A C 1
ATOM 863 O O . SER A 1 108 ? 19.984 -12.883 -6.16 1 80.75 108 SER A O 1
ATOM 865 N N . GLU A 1 109 ? 21.531 -14.062 -7.184 1 83.5 109 GLU A N 1
ATOM 866 C CA . GLU A 1 109 ? 22.109 -12.883 -7.82 1 83.5 109 GLU A CA 1
ATOM 867 C C . GLU A 1 109 ? 21.109 -12.195 -8.734 1 83.5 109 GLU A C 1
ATOM 869 O O . GLU A 1 109 ? 21 -10.969 -8.75 1 83.5 109 GLU A O 1
ATOM 874 N N . VAL A 1 110 ? 20.406 -12.992 -9.484 1 85.5 110 VAL A N 1
ATOM 875 C CA . VAL A 1 110 ? 19.375 -12.469 -10.383 1 85.5 110 VAL A CA 1
ATOM 876 C C . VAL A 1 110 ? 18.312 -11.734 -9.57 1 85.5 110 VAL A C 1
ATOM 878 O O . VAL A 1 110 ? 17.906 -10.617 -9.914 1 85.5 110 VAL A O 1
ATOM 881 N N . GLY A 1 111 ? 17.875 -12.367 -8.516 1 86.19 111 GLY A N 1
ATOM 882 C CA . GLY A 1 111 ? 16.875 -11.758 -7.652 1 86.19 111 GLY A CA 1
ATOM 883 C C . GLY A 1 111 ? 17.344 -10.445 -7.039 1 86.19 111 GLY A C 1
ATOM 884 O O . GLY A 1 111 ? 16.562 -9.484 -6.969 1 86.19 111 GLY A O 1
ATOM 885 N N . LEU A 1 112 ? 18.578 -10.391 -6.672 1 86.81 112 LEU A N 1
ATOM 886 C CA . LEU A 1 112 ? 19.141 -9.18 -6.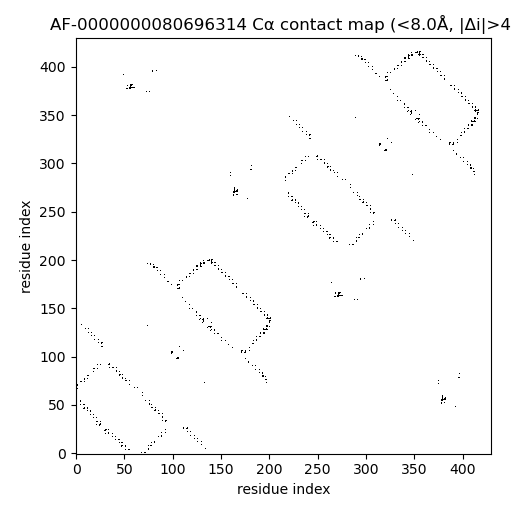066 1 86.81 112 LEU A CA 1
ATOM 887 C C . LEU A 1 112 ? 19.203 -8.047 -7.086 1 86.81 112 LEU A C 1
ATOM 889 O O . LEU A 1 112 ? 18.922 -6.895 -6.758 1 86.81 112 LEU A O 1
ATOM 893 N N . GLU A 1 113 ? 19.578 -8.383 -8.25 1 90.81 113 GLU A N 1
ATOM 894 C CA . GLU A 1 113 ? 19.656 -7.379 -9.312 1 90.81 113 GLU A CA 1
ATOM 895 C C . GLU A 1 113 ? 18.281 -6.82 -9.664 1 90.81 113 GLU A C 1
ATOM 897 O O . GLU A 1 113 ? 18.141 -5.621 -9.906 1 90.81 113 GLU A O 1
ATOM 902 N N . GLU A 1 114 ? 17.328 -7.746 -9.672 1 93.12 114 GLU A N 1
ATOM 903 C CA . GLU A 1 114 ? 15.961 -7.316 -9.93 1 93.12 114 GLU A CA 1
ATOM 904 C C . GLU A 1 114 ? 15.484 -6.328 -8.867 1 93.12 114 GLU A C 1
ATOM 906 O O . GLU A 1 114 ? 14.906 -5.285 -9.195 1 93.12 114 GLU A O 1
ATOM 911 N N . LEU A 1 115 ? 15.789 -6.668 -7.637 1 93.81 115 LEU A N 1
ATOM 912 C CA . LEU A 1 115 ? 15.383 -5.809 -6.527 1 93.81 115 LEU A CA 1
ATOM 913 C C . LEU A 1 115 ? 16.141 -4.484 -6.566 1 93.81 115 LEU A C 1
ATOM 915 O O . LEU A 1 115 ? 15.562 -3.428 -6.309 1 93.81 115 LEU A O 1
ATOM 919 N N . ALA A 1 116 ? 17.375 -4.504 -6.875 1 93.69 116 ALA A N 1
ATOM 920 C CA . ALA A 1 116 ? 18.188 -3.295 -6.953 1 93.69 116 ALA A CA 1
ATOM 921 C C . ALA A 1 116 ? 17.688 -2.365 -8.055 1 93.69 116 ALA A C 1
ATOM 923 O O . ALA A 1 116 ? 17.641 -1.147 -7.871 1 93.69 116 ALA A O 1
ATOM 924 N N . ASP A 1 117 ? 17.328 -2.969 -9.148 1 94.88 117 ASP A N 1
ATOM 925 C CA . ASP A 1 117 ? 16.812 -2.178 -10.258 1 94.88 117 ASP A CA 1
ATOM 926 C C . ASP A 1 117 ? 15.516 -1.458 -9.859 1 94.88 117 ASP A C 1
ATOM 928 O O . ASP A 1 117 ? 15.328 -0.287 -10.195 1 94.88 117 ASP A O 1
ATOM 932 N N . LEU A 1 118 ? 14.656 -2.164 -9.18 1 97.06 118 LEU A N 1
ATOM 933 C CA . LEU A 1 118 ? 13.422 -1.546 -8.703 1 97.06 118 LEU A CA 1
ATOM 934 C C . LEU A 1 118 ? 13.727 -0.42 -7.723 1 97.06 118 LEU A C 1
ATOM 936 O O . LEU A 1 118 ? 13.07 0.625 -7.746 1 97.06 118 LEU A O 1
ATOM 940 N N . GLN A 1 119 ? 14.711 -0.628 -6.945 1 96.25 119 GLN A N 1
ATOM 941 C CA . GLN A 1 119 ? 15.086 0.366 -5.945 1 96.25 119 GLN A CA 1
ATOM 942 C C . GLN A 1 119 ? 15.586 1.649 -6.609 1 96.25 119 GLN A C 1
ATOM 944 O O . GLN A 1 119 ? 15.281 2.75 -6.141 1 96.25 119 GLN A O 1
ATOM 949 N N . ILE A 1 120 ? 16.312 1.524 -7.652 1 96.25 120 ILE A N 1
ATOM 950 C CA . ILE A 1 120 ? 16.828 2.676 -8.391 1 96.25 120 ILE A CA 1
ATOM 951 C C . ILE A 1 120 ? 15.656 3.475 -8.969 1 96.25 120 ILE A C 1
ATOM 953 O O . ILE A 1 120 ? 15.633 4.707 -8.875 1 96.25 120 ILE A O 1
ATOM 957 N N . GLN A 1 121 ? 14.711 2.746 -9.5 1 97.12 121 GLN A N 1
ATOM 958 C CA . GLN A 1 121 ? 13.523 3.4 -10.031 1 97.12 121 GLN A CA 1
ATOM 959 C C . GLN A 1 121 ? 12.742 4.113 -8.93 1 97.12 121 GLN A C 1
ATOM 961 O O . GLN A 1 121 ? 12.227 5.211 -9.141 1 97.12 121 GLN A O 1
ATOM 966 N N . LEU A 1 122 ? 12.688 3.529 -7.77 1 97.94 122 LEU A N 1
ATOM 967 C CA . LEU A 1 122 ? 12 4.117 -6.621 1 97.94 122 LEU A CA 1
ATOM 968 C C . LEU A 1 122 ? 12.633 5.453 -6.242 1 97.94 122 LEU A C 1
ATOM 970 O O . LEU A 1 122 ? 11.922 6.426 -5.98 1 97.94 122 LEU A O 1
ATOM 974 N N . GLN A 1 123 ? 13.93 5.461 -6.223 1 97.75 123 GLN A N 1
ATOM 975 C CA . GLN A 1 123 ? 14.641 6.684 -5.867 1 97.75 123 GLN A CA 1
ATOM 976 C C . GLN A 1 123 ? 14.336 7.805 -6.855 1 97.75 123 GLN A C 1
ATOM 978 O O . GLN A 1 123 ? 14.078 8.945 -6.453 1 97.75 123 GLN A O 1
ATOM 983 N N . SER A 1 124 ? 14.344 7.434 -8.094 1 98 124 SER A N 1
ATOM 984 C CA . SER A 1 124 ? 14.039 8.406 -9.141 1 98 124 SER A CA 1
ATOM 985 C C . SER A 1 124 ? 12.617 8.93 -9.016 1 98 124 SER A C 1
ATOM 987 O O . SER A 1 124 ? 12.375 10.133 -9.117 1 98 124 SER A O 1
ATOM 989 N N . ASN A 1 125 ? 11.656 8.031 -8.781 1 98.31 125 ASN A N 1
ATOM 990 C CA . ASN A 1 125 ? 10.258 8.43 -8.695 1 98.31 125 ASN A CA 1
ATOM 991 C C . ASN A 1 125 ? 9.977 9.25 -7.441 1 98.31 125 ASN A C 1
ATOM 993 O O . ASN A 1 125 ? 9.125 10.141 -7.453 1 98.31 125 ASN A O 1
ATOM 997 N N . LEU A 1 126 ? 10.742 8.969 -6.328 1 98.69 126 LEU A N 1
ATOM 998 C CA . LEU A 1 126 ? 10.633 9.812 -5.145 1 98.69 126 LEU A CA 1
ATOM 999 C C . LEU A 1 126 ? 11.047 11.25 -5.461 1 98.69 126 LEU A C 1
ATOM 1001 O O . LEU A 1 126 ? 10.312 12.195 -5.141 1 98.69 126 LEU A O 1
ATOM 1005 N N . ARG A 1 127 ? 12.141 11.398 -6.133 1 98.12 127 ARG A N 1
ATOM 1006 C CA . ARG A 1 127 ? 12.641 12.727 -6.469 1 98.12 127 ARG A CA 1
ATOM 1007 C C . ARG A 1 127 ? 11.664 13.469 -7.375 1 98.12 127 ARG A C 1
ATOM 1009 O O . ARG A 1 127 ? 11.375 14.648 -7.148 1 98.12 127 ARG A O 1
ATOM 1016 N N . LEU A 1 128 ? 11.195 12.695 -8.352 1 98.44 128 LEU A N 1
ATOM 1017 C CA . LEU A 1 128 ? 10.219 13.305 -9.258 1 98.44 128 LEU A CA 1
ATOM 1018 C C . LEU A 1 128 ? 8.945 13.688 -8.508 1 98.44 128 LEU A C 1
ATOM 1020 O O . LEU A 1 128 ? 8.383 14.758 -8.734 1 98.44 128 LEU A O 1
ATOM 1024 N N . GLY A 1 129 ? 8.492 12.836 -7.602 1 98.38 129 GLY A N 1
ATOM 1025 C CA . GLY A 1 129 ? 7.312 13.125 -6.809 1 98.38 129 GLY A CA 1
ATOM 1026 C C . GLY A 1 129 ? 7.465 14.359 -5.941 1 98.38 129 GLY A C 1
ATOM 1027 O O . GLY A 1 129 ? 6.539 15.164 -5.836 1 98.38 129 GLY A O 1
ATOM 1028 N N . LEU A 1 130 ? 8.656 14.516 -5.344 1 98.25 130 LEU A N 1
ATOM 1029 C CA . LEU A 1 130 ? 8.938 15.688 -4.531 1 98.25 130 LEU A CA 1
ATOM 1030 C C . LEU A 1 130 ? 8.961 16.953 -5.391 1 98.25 130 LEU A C 1
ATOM 1032 O O . LEU A 1 130 ? 8.469 18 -4.977 1 98.25 130 LEU A O 1
ATOM 1036 N N . SER A 1 131 ? 9.492 16.812 -6.566 1 97.75 131 SER A N 1
ATOM 1037 C CA . SER A 1 131 ? 9.531 17.922 -7.5 1 97.75 131 SER A CA 1
ATOM 1038 C C . SER A 1 131 ? 8.125 18.344 -7.918 1 97.75 131 SER A C 1
ATOM 1040 O O . SER A 1 131 ? 7.828 19.547 -8 1 97.75 131 SER A O 1
ATOM 1042 N N . VAL A 1 132 ? 7.277 17.391 -8.18 1 97.62 132 VAL A N 1
ATOM 1043 C CA . VAL A 1 132 ? 5.891 17.656 -8.555 1 97.62 132 VAL A CA 1
ATOM 1044 C C . VAL A 1 132 ? 5.176 18.375 -7.41 1 97.62 132 VAL A C 1
ATOM 1046 O O . VAL A 1 132 ? 4.441 19.328 -7.637 1 97.62 132 VAL A O 1
ATOM 1049 N N . PHE A 1 133 ? 5.445 17.922 -6.215 1 97.31 133 PHE A N 1
ATOM 1050 C CA . PHE A 1 133 ? 4.867 18.547 -5.035 1 97.31 133 PHE A CA 1
ATOM 1051 C C . PHE A 1 133 ? 5.297 20.016 -4.934 1 97.31 133 PHE A C 1
ATOM 1053 O O . PHE A 1 133 ? 4.477 20.891 -4.672 1 97.31 133 PHE A O 1
ATOM 1060 N N . LEU A 1 134 ? 6.531 20.234 -5.152 1 96.44 134 LEU A N 1
ATOM 1061 C CA . LEU A 1 134 ? 7.086 21.578 -4.984 1 96.44 134 LEU A CA 1
ATOM 1062 C C . LEU A 1 134 ? 6.602 22.5 -6.086 1 96.44 134 LEU A C 1
ATOM 1064 O O . LEU A 1 134 ? 6.176 23.625 -5.809 1 96.44 134 LEU A O 1
ATOM 1068 N N . SER A 1 135 ? 6.559 22.031 -7.34 1 94.94 135 SER A N 1
ATOM 1069 C CA . SER A 1 135 ? 6.348 22.922 -8.477 1 94.94 135 SER A CA 1
ATOM 1070 C C . SER A 1 135 ? 4.887 22.938 -8.906 1 94.94 135 SER A C 1
ATOM 1072 O O . SER A 1 135 ? 4.422 23.906 -9.523 1 94.94 135 SER A O 1
ATOM 1074 N N . GLY A 1 136 ? 4.211 21.891 -8.742 1 93.44 136 GLY A N 1
ATOM 1075 C CA . GLY A 1 136 ? 2.861 21.766 -9.258 1 93.44 136 GLY A CA 1
ATOM 1076 C C . GLY A 1 136 ? 2.811 21.641 -10.773 1 93.44 136 GLY A C 1
ATOM 1077 O O . GLY A 1 136 ? 1.776 21.922 -11.383 1 93.44 136 GLY A O 1
ATOM 1078 N N . ASP A 1 137 ? 3.928 21.156 -11.312 1 94.69 137 ASP A N 1
ATOM 1079 C CA . ASP A 1 137 ? 4.043 21.094 -12.766 1 94.69 137 ASP A CA 1
ATOM 1080 C C . ASP A 1 137 ? 3.254 19.922 -13.336 1 94.69 137 ASP A C 1
ATOM 1082 O O . ASP A 1 137 ? 3.52 18.766 -12.984 1 94.69 137 ASP A O 1
ATOM 1086 N N . HIS A 1 138 ? 2.406 20.234 -14.305 1 94.88 138 HIS A N 1
ATOM 1087 C CA . HIS A 1 138 ? 1.51 19.219 -14.859 1 94.88 138 HIS A CA 1
ATOM 1088 C C . HIS A 1 138 ? 2.277 18.203 -15.695 1 94.88 138 HIS A C 1
ATOM 1090 O O . HIS A 1 138 ? 1.966 17.016 -15.664 1 94.88 138 HIS A O 1
ATOM 1096 N N . GLU A 1 139 ? 3.246 18.672 -16.422 1 96.31 139 GLU A N 1
ATOM 1097 C CA . GLU A 1 139 ? 4.023 17.75 -17.25 1 96.31 139 GLU A CA 1
ATOM 1098 C C . GLU A 1 139 ? 4.789 16.75 -16.391 1 96.31 139 GLU A C 1
ATOM 1100 O O . GLU A 1 139 ? 4.809 15.555 -16.703 1 96.31 139 GLU A O 1
ATOM 1105 N N . SER A 1 140 ? 5.379 17.234 -15.367 1 97.19 140 SER A N 1
ATOM 1106 C CA . SER A 1 140 ? 6.086 16.359 -14.445 1 97.19 140 SER A CA 1
ATOM 1107 C C . SER A 1 140 ? 5.133 15.391 -13.758 1 97.19 140 SER A C 1
ATOM 1109 O O . SER A 1 140 ? 5.48 14.234 -13.516 1 97.19 140 SER A O 1
ATOM 1111 N N . ALA A 1 141 ? 3.951 15.883 -13.438 1 97.31 141 ALA A N 1
ATOM 1112 C CA . ALA A 1 141 ? 2.936 15.023 -12.836 1 97.31 141 ALA A CA 1
ATOM 1113 C C . ALA A 1 141 ? 2.537 13.898 -13.797 1 97.31 141 ALA A C 1
ATOM 1115 O O . ALA A 1 141 ? 2.398 12.75 -13.383 1 97.31 141 ALA A O 1
ATOM 1116 N N . ARG A 1 142 ? 2.41 14.227 -15.031 1 96.88 142 ARG A N 1
ATOM 1117 C CA . ARG A 1 142 ? 2.088 13.227 -16.047 1 96.88 142 ARG A CA 1
ATOM 1118 C C . ARG A 1 142 ? 3.223 12.219 -16.188 1 96.88 142 ARG A C 1
ATOM 1120 O O . ARG A 1 142 ? 2.98 11.016 -16.312 1 96.88 142 ARG A O 1
ATOM 1127 N N . GLN A 1 143 ? 4.426 12.773 -16.234 1 97.62 143 GLN A N 1
ATOM 1128 C CA . GLN A 1 143 ? 5.586 11.898 -16.297 1 97.62 143 GLN A CA 1
ATOM 1129 C C . GLN A 1 143 ? 5.617 10.938 -15.109 1 97.62 143 GLN A C 1
ATOM 1131 O O . GLN A 1 143 ? 5.922 9.75 -15.266 1 97.62 143 GLN A O 1
ATOM 1136 N N . LEU A 1 144 ? 5.281 11.422 -13.961 1 97.81 144 LEU A N 1
ATOM 1137 C CA . LEU A 1 144 ? 5.281 10.609 -12.75 1 97.81 144 LEU A CA 1
ATOM 1138 C C . LEU A 1 144 ? 4.25 9.492 -12.844 1 97.81 144 LEU A C 1
ATOM 1140 O O . LEU A 1 144 ? 4.52 8.359 -12.438 1 97.81 144 LEU A O 1
ATOM 1144 N N . LEU A 1 145 ? 3.094 9.758 -13.383 1 95.75 145 LEU A N 1
ATOM 1145 C CA . LEU A 1 145 ? 2.066 8.734 -13.539 1 95.75 145 LEU A CA 1
ATOM 1146 C C . LEU A 1 145 ? 2.484 7.699 -14.578 1 95.75 145 LEU A C 1
ATOM 1148 O O . LEU A 1 145 ? 2.154 6.516 -14.461 1 95.75 145 LEU A O 1
ATOM 1152 N N . ARG A 1 146 ? 3.199 8.141 -15.594 1 96.88 146 ARG A N 1
ATOM 1153 C CA . ARG A 1 146 ? 3.748 7.191 -16.562 1 96.88 146 ARG A CA 1
ATOM 1154 C C . ARG A 1 146 ? 4.758 6.258 -15.891 1 96.88 146 ARG A C 1
ATOM 1156 O O . ARG A 1 146 ? 4.73 5.047 -16.109 1 96.88 146 ARG A O 1
ATOM 1163 N N . GLU A 1 147 ? 5.605 6.875 -15.102 1 97.25 147 GLU A N 1
ATOM 1164 C CA . GLU A 1 147 ? 6.594 6.082 -14.375 1 97.25 147 GLU A CA 1
ATOM 1165 C C . GLU A 1 147 ? 5.918 5.117 -13.406 1 97.25 147 GLU A C 1
ATOM 1167 O O . GLU A 1 147 ? 6.406 4.008 -13.188 1 97.25 147 GLU A O 1
ATOM 1172 N N . LYS A 1 148 ? 4.82 5.566 -12.789 1 95.75 148 LYS A N 1
ATOM 1173 C CA . LYS A 1 148 ? 4.066 4.699 -11.891 1 95.75 148 LYS A CA 1
ATOM 1174 C C . LYS A 1 148 ? 3.527 3.475 -12.625 1 95.75 148 LYS A C 1
ATOM 1176 O O . LYS A 1 148 ? 3.623 2.354 -12.125 1 95.75 148 LYS A O 1
ATOM 1181 N N . ARG A 1 149 ? 3.008 3.654 -13.789 1 92.88 149 ARG A N 1
ATOM 1182 C CA . ARG A 1 149 ? 2.479 2.557 -14.586 1 92.88 149 ARG A CA 1
ATOM 1183 C C . ARG A 1 149 ? 3.594 1.611 -15.023 1 92.88 149 ARG A C 1
ATOM 1185 O O . ARG A 1 149 ? 3.424 0.391 -15 1 92.88 149 ARG A O 1
ATOM 1192 N N . GLN A 1 150 ? 4.691 2.201 -15.43 1 96.38 150 GLN A N 1
ATOM 1193 C CA . GLN A 1 150 ? 5.836 1.394 -15.836 1 96.38 150 GLN A CA 1
ATOM 1194 C C . GLN A 1 150 ? 6.352 0.547 -14.68 1 96.38 150 GLN A C 1
ATOM 1196 O O . GLN A 1 150 ? 6.691 -0.624 -14.859 1 96.38 150 GLN A O 1
ATOM 1201 N N . PHE A 1 151 ? 6.406 1.124 -13.547 1 96.81 151 PHE A N 1
ATOM 1202 C CA . PHE A 1 151 ? 6.855 0.407 -12.359 1 96.81 151 PHE A CA 1
ATOM 1203 C C . PHE A 1 151 ? 5.93 -0.766 -12.055 1 96.81 151 PHE A C 1
ATOM 1205 O O . PHE A 1 151 ? 6.395 -1.865 -11.742 1 96.81 151 PHE A O 1
ATOM 1212 N N . ARG A 1 152 ? 4.656 -0.524 -12.141 1 92.31 152 ARG A N 1
ATOM 1213 C CA . ARG A 1 152 ? 3.664 -1.568 -11.906 1 92.31 152 ARG A CA 1
ATOM 1214 C C . ARG A 1 152 ? 3.844 -2.723 -12.891 1 92.31 152 ARG A C 1
ATOM 1216 O O . ARG A 1 152 ? 3.783 -3.891 -12.5 1 92.31 152 ARG A O 1
ATOM 1223 N N . ALA A 1 153 ? 4.07 -2.424 -14.141 1 92.44 153 ALA A N 1
ATOM 1224 C CA . ALA A 1 153 ? 4.293 -3.453 -15.156 1 92.44 153 ALA A CA 1
ATOM 1225 C C . ALA A 1 153 ? 5.559 -4.25 -14.859 1 92.44 153 ALA A C 1
ATOM 1227 O O . ALA A 1 153 ? 5.574 -5.477 -14.992 1 92.44 153 ALA A O 1
ATOM 1228 N N . GLU A 1 154 ? 6.535 -3.508 -14.453 1 95.44 154 GLU A N 1
ATOM 1229 C CA . GLU A 1 154 ? 7.809 -4.156 -14.156 1 95.44 154 GLU A CA 1
ATOM 1230 C C . GLU A 1 154 ? 7.688 -5.074 -12.938 1 95.44 154 GLU A C 1
ATOM 1232 O O . GLU A 1 154 ? 8.203 -6.195 -12.945 1 95.44 154 GLU A O 1
ATOM 1237 N N . GLU A 1 155 ? 7.09 -4.566 -11.914 1 94.69 155 GLU A N 1
ATOM 1238 C CA . GLU A 1 155 ? 6.898 -5.375 -10.719 1 94.69 155 GLU A CA 1
ATOM 1239 C C . GLU A 1 155 ? 6.117 -6.648 -11.031 1 94.69 155 GLU A C 1
ATOM 1241 O O . GLU A 1 155 ? 6.453 -7.727 -10.531 1 94.69 155 GLU A O 1
ATOM 1246 N N . ARG A 1 156 ? 5.113 -6.547 -11.883 1 91.81 156 ARG A N 1
ATOM 1247 C CA . ARG A 1 156 ? 4.316 -7.703 -12.281 1 91.81 156 ARG A CA 1
ATOM 1248 C C . ARG A 1 156 ? 5.16 -8.719 -13.047 1 91.81 156 ARG A C 1
ATOM 1250 O O . ARG A 1 156 ? 5.109 -9.914 -12.766 1 91.81 156 ARG A O 1
ATOM 1257 N N . ARG A 1 157 ? 5.891 -8.227 -13.945 1 93.88 157 ARG A N 1
ATOM 1258 C CA . ARG A 1 157 ? 6.766 -9.078 -14.742 1 93.88 157 ARG A CA 1
ATOM 1259 C C . ARG A 1 157 ? 7.766 -9.812 -13.852 1 93.88 157 ARG A C 1
ATOM 1261 O O . ARG A 1 157 ? 7.973 -11.016 -14.008 1 93.88 157 ARG A O 1
ATOM 1268 N N . LEU A 1 158 ? 8.367 -9.125 -12.953 1 94.62 158 LEU A N 1
ATOM 1269 C CA . LEU A 1 158 ? 9.375 -9.703 -12.07 1 94.62 158 LEU A CA 1
ATOM 1270 C C . LEU A 1 158 ? 8.742 -10.742 -11.148 1 94.62 158 LEU A C 1
ATOM 1272 O O . LEU A 1 158 ? 9.352 -11.781 -10.867 1 94.62 158 LEU A O 1
ATOM 1276 N N . ALA A 1 159 ? 7.543 -10.484 -10.672 1 93.69 159 ALA A N 1
ATOM 1277 C CA . ALA A 1 159 ? 6.852 -11.445 -9.812 1 93.69 159 ALA A CA 1
ATOM 1278 C C . ALA A 1 159 ? 6.555 -12.734 -10.57 1 93.69 159 ALA A C 1
ATOM 1280 O O . ALA A 1 159 ? 6.801 -13.828 -10.062 1 93.69 159 ALA A O 1
ATOM 1281 N N . HIS A 1 160 ? 6.062 -12.602 -11.812 1 91.12 160 HIS A N 1
ATOM 1282 C CA . HIS A 1 160 ? 5.789 -13.773 -12.648 1 91.12 160 HIS A CA 1
ATOM 1283 C C . HIS A 1 160 ? 7.066 -14.562 -12.922 1 91.12 160 HIS A C 1
ATOM 1285 O O . HIS A 1 160 ? 7.082 -15.789 -12.805 1 91.12 160 HIS A O 1
ATOM 1291 N N . ALA A 1 161 ? 8.055 -13.828 -13.289 1 89.94 161 ALA A N 1
ATOM 1292 C CA . ALA A 1 161 ? 9.336 -14.469 -13.586 1 89.94 161 ALA A CA 1
ATOM 1293 C C . ALA A 1 161 ? 9.875 -15.211 -12.367 1 89.94 161 ALA A C 1
ATOM 1295 O O . ALA A 1 161 ? 10.414 -16.312 -12.492 1 89.94 161 ALA A O 1
ATOM 1296 N N . HIS A 1 162 ? 9.742 -14.594 -11.242 1 89.31 162 HIS A N 1
ATOM 1297 C CA . HIS A 1 162 ? 10.227 -15.219 -10.016 1 89.31 162 HIS A CA 1
ATOM 1298 C C . HIS A 1 162 ? 9.5 -16.531 -9.742 1 89.31 162 HIS A C 1
ATOM 1300 O O . HIS A 1 162 ? 10.133 -17.547 -9.453 1 89.31 162 HIS A O 1
ATOM 1306 N N . VAL A 1 163 ? 8.219 -16.594 -9.852 1 89.19 163 VAL A N 1
ATOM 1307 C CA . VAL A 1 163 ? 7.43 -17.797 -9.586 1 89.19 163 VAL A CA 1
ATOM 1308 C C . VAL A 1 163 ? 7.789 -18.875 -10.594 1 89.19 163 VAL A C 1
ATOM 1310 O O . VAL A 1 163 ? 7.922 -20.047 -10.234 1 89.19 163 VAL A O 1
ATOM 1313 N N . SER A 1 164 ? 7.969 -18.438 -11.805 1 87.31 164 SER A N 1
ATOM 1314 C CA . SER A 1 164 ? 8.305 -19.375 -12.867 1 87.31 164 SER A CA 1
ATOM 1315 C C . SER A 1 164 ? 9.672 -20.016 -12.625 1 87.31 164 SER A C 1
ATOM 1317 O O . SER A 1 164 ? 9.883 -21.188 -12.953 1 87.31 164 SER A O 1
ATOM 1319 N N . ARG A 1 165 ? 10.562 -19.297 -12.039 1 83.88 165 ARG A N 1
ATOM 1320 C CA . ARG A 1 165 ? 11.914 -19.797 -11.82 1 83.88 165 ARG A CA 1
ATOM 1321 C C . ARG A 1 165 ? 11.977 -20.719 -10.609 1 83.88 165 ARG A C 1
ATOM 1323 O O . ARG A 1 165 ? 12.953 -21.438 -10.43 1 83.88 165 ARG A O 1
ATOM 1330 N N . LEU A 1 166 ? 10.914 -20.703 -9.828 1 83.5 166 LEU A N 1
ATOM 1331 C CA . LEU A 1 166 ? 10.922 -21.547 -8.633 1 83.5 166 LEU A CA 1
ATOM 1332 C C . LEU A 1 166 ? 10.93 -23.016 -9.016 1 83.5 166 LEU A C 1
ATOM 1334 O O . LEU A 1 166 ? 11.336 -23.859 -8.219 1 83.5 166 LEU A O 1
ATOM 1338 N N . ARG A 1 167 ? 10.367 -23.359 -10.141 1 74.81 167 ARG A N 1
ATOM 1339 C CA . ARG A 1 167 ? 10.328 -24.734 -10.617 1 74.81 167 ARG A CA 1
ATOM 1340 C C . ARG A 1 167 ? 11.727 -25.344 -10.648 1 74.81 167 ARG A C 1
ATOM 1342 O O . ARG A 1 167 ? 11.906 -26.516 -10.312 1 74.81 167 ARG A O 1
ATOM 1349 N N . ASN A 1 168 ? 12.539 -24.766 -11.219 1 66.94 168 ASN A N 1
ATOM 1350 C CA . ASN A 1 168 ? 13.867 -25.312 -11.477 1 66.94 168 ASN A CA 1
ATOM 1351 C C . ASN A 1 168 ? 14.672 -25.469 -10.188 1 66.94 168 ASN A C 1
ATOM 1353 O O . ASN A 1 168 ? 15.867 -25.75 -10.227 1 66.94 168 ASN A O 1
ATOM 1357 N N . LYS A 1 169 ? 13.969 -25.844 -9.016 1 58.06 169 LYS A N 1
ATOM 1358 C CA . LYS A 1 169 ? 14.453 -26.375 -7.742 1 58.06 169 LYS A CA 1
ATOM 1359 C C . LYS A 1 169 ? 15.477 -25.453 -7.113 1 58.06 169 LYS A C 1
ATOM 1361 O O . LYS A 1 169 ? 16.312 -25.875 -6.32 1 58.06 169 LYS A O 1
ATOM 1366 N N . VAL A 1 170 ? 15.773 -24.391 -7.602 1 51.69 170 VAL A N 1
ATOM 1367 C CA . VAL A 1 170 ? 16.812 -23.859 -6.707 1 51.69 170 VAL A CA 1
ATOM 1368 C C . VAL A 1 170 ? 16.25 -23.734 -5.293 1 51.69 170 VAL A C 1
ATOM 1370 O O . VAL A 1 170 ? 15.344 -22.938 -5.043 1 51.69 170 VAL A O 1
ATOM 1373 N N . VAL A 1 171 ? 16.234 -24.859 -4.57 1 50.16 171 VAL A N 1
ATOM 1374 C CA . VAL A 1 171 ? 15.867 -25.016 -3.166 1 50.16 171 VAL A CA 1
ATOM 1375 C C . VAL A 1 171 ? 15.953 -23.656 -2.465 1 50.16 171 VAL A C 1
ATOM 1377 O O . VAL A 1 171 ? 15.094 -23.312 -1.653 1 50.16 171 VAL A O 1
ATOM 1380 N N . GLN A 1 172 ? 17.047 -23.125 -2.67 1 51.94 172 GLN A N 1
ATOM 1381 C CA . GLN A 1 172 ? 17.344 -21.875 -1.985 1 51.94 172 GLN A CA 1
ATOM 1382 C C . GLN A 1 172 ? 16.219 -20.859 -2.197 1 51.94 172 GLN A C 1
ATOM 1384 O O . GLN A 1 172 ? 15.922 -20.062 -1.304 1 51.94 172 GLN A O 1
ATOM 1389 N N . SER A 1 173 ? 15.484 -21 -3.334 1 55.59 173 SER A N 1
ATOM 1390 C CA . SER A 1 173 ? 14.516 -20 -3.768 1 55.59 173 SER A CA 1
ATOM 1391 C C . SER A 1 173 ? 13.18 -20.172 -3.055 1 55.59 173 SER A C 1
ATOM 1393 O O . SER A 1 173 ? 12.539 -19.188 -2.676 1 55.59 173 SER A O 1
ATOM 1395 N N . ILE A 1 174 ? 12.969 -21.391 -2.666 1 59.53 174 ILE A N 1
ATOM 1396 C CA . ILE A 1 174 ? 11.641 -21.594 -2.088 1 59.53 174 ILE A CA 1
ATOM 1397 C C . ILE A 1 174 ? 11.57 -20.922 -0.719 1 59.53 174 ILE A C 1
ATOM 1399 O O . ILE A 1 174 ? 10.578 -20.266 -0.394 1 59.53 174 ILE A O 1
ATOM 1403 N N . GLU A 1 175 ? 12.734 -21.016 -0.049 1 61.59 175 GLU A N 1
ATOM 1404 C CA . GLU A 1 175 ? 12.789 -20.469 1.305 1 61.59 175 GLU A CA 1
ATOM 1405 C C . GLU A 1 175 ? 12.719 -18.938 1.288 1 61.59 175 GLU A C 1
ATOM 1407 O O . GLU A 1 175 ? 12.234 -18.328 2.238 1 61.59 175 GLU A O 1
ATOM 1412 N N . THR A 1 176 ? 13.164 -18.406 0.193 1 74.12 176 THR A N 1
ATOM 1413 C CA . THR A 1 176 ? 13.211 -16.953 0.121 1 74.12 176 THR A CA 1
ATOM 1414 C C . THR A 1 176 ? 12.164 -16.422 -0.853 1 74.12 176 THR A C 1
ATOM 1416 O O . THR A 1 176 ? 12 -15.219 -0.999 1 74.12 176 THR A O 1
ATOM 1419 N N . SER A 1 177 ? 11.477 -17.281 -1.424 1 82.75 177 SER A N 1
ATOM 1420 C CA . SER A 1 177 ? 10.539 -16.875 -2.473 1 82.75 177 SER A CA 1
ATOM 1421 C C . SER A 1 177 ? 9.469 -15.945 -1.934 1 82.75 177 SER A C 1
ATOM 1423 O O . SER A 1 177 ? 9.164 -14.922 -2.545 1 82.75 177 SER A O 1
ATOM 1425 N N . SER A 1 178 ? 9.094 -16.203 -0.762 1 86.31 178 SER A N 1
ATOM 1426 C CA . SER A 1 178 ? 8.047 -15.375 -0.176 1 86.31 178 SER A CA 1
ATOM 1427 C C . SER A 1 178 ? 8.562 -13.977 0.13 1 86.31 178 SER A C 1
ATOM 1429 O O . SER A 1 178 ? 7.887 -12.984 -0.155 1 86.31 178 SER A O 1
ATOM 1431 N N . LEU A 1 179 ? 9.766 -13.969 0.597 1 89.44 179 LEU A N 1
ATOM 1432 C CA . LEU A 1 179 ? 10.344 -12.672 0.928 1 89.44 179 LEU A CA 1
ATOM 1433 C C . LEU A 1 179 ? 10.602 -11.852 -0.333 1 89.44 179 LEU A C 1
ATOM 1435 O O . LEU A 1 179 ? 10.336 -10.648 -0.361 1 89.44 179 LEU A O 1
ATOM 1439 N N . HIS A 1 180 ? 11.117 -12.523 -1.345 1 91.38 180 HIS A N 1
ATOM 1440 C CA . HIS A 1 180 ? 11.398 -11.828 -2.6 1 91.38 180 HIS A CA 1
ATOM 1441 C C . HIS A 1 180 ? 10.125 -11.211 -3.18 1 91.38 180 HIS A C 1
ATOM 1443 O O . HIS A 1 180 ? 10.117 -10.031 -3.545 1 91.38 180 HIS A O 1
ATOM 1449 N N . LEU A 1 181 ? 9.094 -11.984 -3.215 1 93.31 181 LEU A N 1
ATOM 1450 C CA . LEU A 1 181 ? 7.82 -11.516 -3.752 1 93.31 181 LEU A CA 1
ATOM 1451 C C . LEU A 1 181 ? 7.23 -10.414 -2.871 1 93.31 181 LEU A C 1
ATOM 1453 O O . LEU A 1 181 ? 6.66 -9.445 -3.379 1 93.31 181 LEU A O 1
ATOM 1457 N N . GLU A 1 182 ? 7.414 -10.508 -1.618 1 93.94 182 GLU A N 1
ATOM 1458 C CA . GLU A 1 182 ? 6.945 -9.492 -0.681 1 93.94 182 GLU A CA 1
ATOM 1459 C C . GLU A 1 182 ? 7.691 -8.172 -0.878 1 93.94 182 GLU A C 1
ATOM 1461 O O . GLU A 1 182 ? 7.09 -7.098 -0.813 1 93.94 182 GLU A O 1
ATOM 1466 N N . LEU A 1 183 ? 8.969 -8.289 -1.09 1 95.19 183 LEU A N 1
ATOM 1467 C CA . LEU A 1 183 ? 9.773 -7.09 -1.3 1 95.19 183 LEU A CA 1
ATOM 1468 C C . LEU A 1 183 ? 9.352 -6.375 -2.58 1 95.19 183 LEU A C 1
ATOM 1470 O O . LEU A 1 183 ? 9.258 -5.145 -2.604 1 95.19 183 LEU A O 1
ATOM 1474 N N . ILE A 1 184 ? 9.102 -7.137 -3.6 1 96.44 184 ILE A N 1
ATOM 1475 C CA . ILE A 1 184 ? 8.625 -6.562 -4.852 1 96.44 184 ILE A CA 1
ATOM 1476 C C . ILE A 1 184 ? 7.309 -5.824 -4.609 1 96.44 184 ILE A C 1
ATOM 1478 O O . ILE A 1 184 ? 7.141 -4.684 -5.055 1 96.44 184 ILE A O 1
ATOM 1482 N N . ALA A 1 185 ? 6.438 -6.414 -3.904 1 95.69 185 ALA A N 1
ATOM 1483 C CA . ALA A 1 185 ? 5.137 -5.82 -3.611 1 95.69 185 ALA A CA 1
ATOM 1484 C C . ALA A 1 185 ? 5.285 -4.578 -2.736 1 95.69 185 ALA A C 1
ATOM 1486 O O . ALA A 1 185 ? 4.582 -3.584 -2.936 1 95.69 185 ALA A O 1
ATOM 1487 N N . ASP A 1 186 ? 6.129 -4.625 -1.744 1 96.81 186 ASP A N 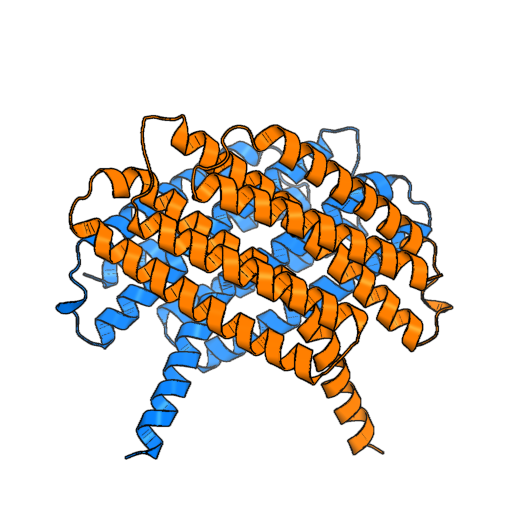1
ATOM 1488 C CA . ASP A 1 186 ? 6.387 -3.479 -0.879 1 96.81 186 ASP A CA 1
ATOM 1489 C C . ASP A 1 186 ? 6.969 -2.311 -1.673 1 96.81 186 ASP A C 1
ATOM 1491 O O . ASP A 1 186 ? 6.645 -1.15 -1.406 1 96.81 186 ASP A O 1
ATOM 1495 N N . MET A 1 187 ? 7.785 -2.639 -2.625 1 97.88 187 MET A N 1
ATOM 1496 C CA . MET A 1 187 ? 8.352 -1.579 -3.455 1 97.88 187 MET A CA 1
ATOM 1497 C C . MET A 1 187 ? 7.277 -0.958 -4.348 1 97.88 187 MET A C 1
ATOM 1499 O O . MET A 1 187 ? 7.309 0.245 -4.617 1 97.88 187 MET A O 1
ATOM 1503 N N . LYS A 1 188 ? 6.395 -1.784 -4.758 1 97 188 LYS A N 1
ATOM 1504 C CA . LYS A 1 188 ? 5.246 -1.246 -5.48 1 97 188 LYS A CA 1
ATOM 1505 C C . LYS A 1 188 ? 4.465 -0.265 -4.613 1 97 188 LYS A C 1
ATOM 1507 O O . LYS A 1 188 ? 4.047 0.794 -5.086 1 97 188 LYS A O 1
ATOM 1512 N N . ARG A 1 189 ? 4.281 -0.628 -3.447 1 96.75 189 ARG A N 1
ATOM 1513 C CA . ARG A 1 189 ? 3.586 0.247 -2.51 1 96.75 189 ARG A CA 1
ATOM 1514 C C . ARG A 1 189 ? 4.355 1.547 -2.299 1 96.75 189 ARG A C 1
ATOM 1516 O O . ARG A 1 189 ? 3.773 2.633 -2.34 1 96.75 189 ARG A O 1
ATOM 1523 N N . LEU A 1 190 ? 5.645 1.452 -2.08 1 98.19 190 LEU A N 1
ATOM 1524 C CA . LEU A 1 190 ? 6.473 2.645 -1.939 1 98.19 190 LEU A CA 1
ATOM 1525 C C . LEU A 1 190 ? 6.305 3.566 -3.143 1 98.19 190 LEU A C 1
ATOM 1527 O O . LEU A 1 190 ? 6.113 4.773 -2.982 1 98.19 190 LEU A O 1
ATOM 1531 N N . ASN A 1 191 ? 6.363 2.951 -4.27 1 98 191 ASN A N 1
ATOM 1532 C CA . ASN A 1 191 ? 6.223 3.744 -5.488 1 98 191 ASN A CA 1
ATOM 1533 C C . ASN A 1 191 ? 4.871 4.457 -5.539 1 98 191 ASN A C 1
ATOM 1535 O O . ASN A 1 191 ? 4.793 5.617 -5.953 1 98 191 ASN A O 1
ATOM 1539 N N . SER A 1 192 ? 3.857 3.744 -5.129 1 96 192 SER A N 1
ATOM 1540 C CA . SER A 1 192 ? 2.529 4.352 -5.09 1 96 192 SER A CA 1
ATOM 1541 C C . SER A 1 192 ? 2.5 5.559 -4.156 1 96 192 SER A C 1
ATOM 1543 O O . SER A 1 192 ? 1.922 6.594 -4.492 1 96 192 SER A O 1
ATOM 1545 N N . LEU A 1 193 ? 3.098 5.449 -3.021 1 97.5 193 LEU A N 1
ATOM 1546 C CA . LEU A 1 193 ? 3.164 6.543 -2.059 1 97.5 193 LEU A CA 1
ATOM 1547 C C . LEU A 1 193 ? 3.918 7.734 -2.639 1 97.5 193 LEU A C 1
ATOM 1549 O O . LEU A 1 193 ? 3.498 8.883 -2.475 1 97.5 193 LEU A O 1
ATOM 1553 N N . PHE A 1 194 ? 4.969 7.465 -3.379 1 98.19 194 PHE A N 1
ATOM 1554 C CA . PHE A 1 194 ? 5.832 8.5 -3.926 1 98.19 194 PHE A CA 1
ATOM 1555 C C . PHE A 1 194 ? 5.137 9.25 -5.055 1 98.19 194 PHE A C 1
ATOM 1557 O O . PHE A 1 194 ? 5.406 10.43 -5.285 1 98.19 194 PHE A O 1
ATOM 1564 N N . CYS A 1 195 ? 4.203 8.555 -5.699 1 96.69 195 CYS A N 1
ATOM 1565 C CA . CYS A 1 195 ? 3.611 9.117 -6.91 1 96.69 195 CYS A CA 1
ATOM 1566 C C . CYS A 1 195 ? 2.303 9.828 -6.602 1 96.69 195 CYS A C 1
ATOM 1568 O O . CYS A 1 195 ? 1.68 10.406 -7.492 1 96.69 195 CYS A O 1
ATOM 1570 N N . SER A 1 196 ? 1.911 9.859 -5.371 1 92.69 196 SER A N 1
ATOM 1571 C CA . SER A 1 196 ? 0.59 10.352 -4.984 1 92.69 196 SER A CA 1
ATOM 1572 C C . SER A 1 196 ? 0.433 11.828 -5.305 1 92.69 196 SER A C 1
ATOM 1574 O O . SER A 1 196 ? -0.676 12.305 -5.566 1 92.69 196 SER A O 1
ATOM 1576 N N . SER A 1 197 ? 1.487 12.594 -5.289 1 92.44 197 SER A N 1
ATOM 1577 C CA . SER A 1 197 ? 1.425 14.031 -5.535 1 92.44 197 SER A CA 1
ATOM 1578 C C . SER A 1 197 ? 0.93 14.328 -6.945 1 92.44 197 SER A C 1
ATOM 1580 O O . SER A 1 197 ? 0.384 15.406 -7.203 1 92.44 197 SER A O 1
ATOM 1582 N N . ALA A 1 198 ? 1.134 13.344 -7.816 1 93.06 198 ALA A N 1
ATOM 1583 C CA . ALA A 1 198 ? 0.725 13.547 -9.203 1 93.06 198 ALA A CA 1
ATOM 1584 C C . ALA A 1 198 ? -0.792 13.664 -9.32 1 93.06 198 ALA A C 1
ATOM 1586 O O . ALA A 1 198 ? -1.302 14.469 -10.102 1 93.06 198 ALA A O 1
ATOM 1587 N N . TYR A 1 199 ? -1.491 12.961 -8.523 1 86.12 199 TYR A N 1
ATOM 1588 C CA . TYR A 1 199 ? -2.949 12.953 -8.586 1 86.12 199 TYR A CA 1
ATOM 1589 C C . TYR A 1 199 ? -3.516 14.289 -8.117 1 86.12 199 TYR A C 1
ATOM 1591 O O . TYR A 1 199 ? -4.477 14.805 -8.695 1 86.12 199 TYR A O 1
ATOM 1599 N N . VAL A 1 200 ? -2.941 14.828 -7.129 1 85 200 VAL A N 1
ATOM 1600 C CA . VAL A 1 200 ? -3.398 16.109 -6.59 1 85 200 VAL A CA 1
ATOM 1601 C C . VAL A 1 200 ? -3.256 17.203 -7.648 1 85 200 VAL A C 1
ATOM 1603 O O . VAL A 1 200 ? -4.172 18 -7.844 1 85 200 VAL A O 1
ATOM 1606 N N . VAL A 1 201 ? -2.193 17.141 -8.328 1 87.75 201 VAL A N 1
ATOM 1607 C CA . VAL A 1 201 ? -1.888 18.156 -9.328 1 87.75 201 VAL A CA 1
ATOM 1608 C C . VAL A 1 201 ? -2.807 17.984 -10.539 1 87.75 201 VAL A C 1
ATOM 1610 O O . VAL A 1 201 ? -3.307 18.953 -11.094 1 87.75 201 VAL A O 1
ATOM 1613 N N . LEU A 1 202 ? -3.092 16.734 -10.898 1 86.25 202 LEU A N 1
ATOM 1614 C CA . LEU A 1 202 ? -3.842 16.469 -12.117 1 86.25 202 LEU A CA 1
ATOM 1615 C C . LEU A 1 202 ? -5.344 16.547 -11.859 1 86.25 202 LEU A C 1
ATOM 1617 O O . LEU A 1 202 ? -6.125 16.812 -12.781 1 86.25 202 LEU A O 1
ATOM 1621 N N . GLU A 1 203 ? -5.844 16.094 -10.703 1 74.75 203 GLU A N 1
ATOM 1622 C CA . GLU A 1 203 ? -7.258 16.234 -10.367 1 74.75 203 GLU A CA 1
ATOM 1623 C C . GLU A 1 203 ? -7.664 17.703 -10.297 1 74.75 203 GLU A C 1
ATOM 1625 O O . GLU A 1 203 ? -8.789 18.062 -10.648 1 74.75 203 GLU A O 1
ATOM 1630 N N . THR A 1 204 ? -6.848 18.406 -9.672 1 59.09 204 THR A N 1
ATOM 1631 C CA . THR A 1 204 ? -7.109 19.844 -9.641 1 59.09 204 THR A CA 1
ATOM 1632 C C . THR A 1 204 ? -7.262 20.391 -11.055 1 59.09 204 THR A C 1
ATOM 1634 O O . THR A 1 204 ? -8.016 21.344 -11.281 1 59.09 204 THR A O 1
ATOM 1637 N N . ALA A 1 205 ? -6.531 19.797 -12.016 1 50.5 205 ALA A N 1
ATOM 1638 C CA . ALA A 1 205 ? -6.664 20.234 -13.406 1 50.5 205 ALA A CA 1
ATOM 1639 C C . ALA A 1 205 ? -8 19.781 -13.992 1 50.5 205 ALA A C 1
ATOM 1641 O O . ALA A 1 205 ? -8.594 20.5 -14.805 1 50.5 205 ALA A O 1
ATOM 1642 N N . ASP A 1 206 ? -8.469 18.594 -13.703 1 45.34 206 ASP A N 1
ATOM 1643 C CA . ASP A 1 206 ? -9.742 18.125 -14.242 1 45.34 206 ASP A CA 1
ATOM 1644 C C . ASP A 1 206 ? -10.906 18.891 -13.633 1 45.34 206 ASP A C 1
ATOM 1646 O O . ASP A 1 206 ? -11.938 19.094 -14.289 1 45.34 206 ASP A O 1
ATOM 1650 N N . THR A 1 207 ? -10.867 19.203 -12.375 1 41.31 207 THR A N 1
ATOM 1651 C CA . THR A 1 207 ? -11.906 20.094 -11.852 1 41.31 207 THR A CA 1
ATOM 1652 C C . THR A 1 207 ? -11.75 21.5 -12.398 1 41.31 207 THR A C 1
ATOM 1654 O O . THR A 1 207 ? -12.734 22.219 -12.578 1 41.31 207 THR A O 1
ATOM 1657 N N . GLY A 1 208 ? -10.641 21.969 -12.641 1 34.25 208 GLY A N 1
ATOM 1658 C CA . GLY A 1 208 ? -10.562 23.219 -13.359 1 34.25 208 GLY A CA 1
ATOM 1659 C C . GLY A 1 208 ? -11.07 23.125 -14.781 1 34.25 208 GLY A C 1
ATOM 1660 O O . GLY A 1 208 ? -11.406 24.141 -15.398 1 34.25 208 GLY A O 1
ATOM 1661 N N . ALA A 1 209 ? -10.797 22.016 -15.414 1 41.56 209 ALA A N 1
ATOM 1662 C CA . ALA A 1 209 ? -11.352 21.938 -16.766 1 41.56 209 ALA A CA 1
ATOM 1663 C C . ALA A 1 209 ? -12.883 21.953 -16.734 1 41.56 209 ALA A C 1
ATOM 1665 O O . ALA A 1 209 ? -13.531 22.172 -17.75 1 41.56 209 ALA A O 1
ATOM 1666 N N . LEU A 1 210 ? -13.492 21.5 -15.68 1 34.25 210 LEU A N 1
ATOM 1667 C CA . LEU A 1 210 ? -14.938 21.625 -15.586 1 34.25 210 LEU A CA 1
ATOM 1668 C C . LEU A 1 210 ? -15.344 23.078 -15.336 1 34.25 210 LEU A C 1
ATOM 1670 O O . LEU A 1 210 ? -16.453 23.5 -15.68 1 34.25 210 LEU A O 1
ATOM 1674 N N . SER A 1 211 ? -14.508 23.75 -14.648 1 34.34 211 SER A N 1
ATOM 1675 C CA . SER A 1 211 ? -14.945 25.125 -14.477 1 34.34 211 SER A CA 1
ATOM 1676 C C . SER A 1 211 ? -14.781 25.922 -15.766 1 34.34 211 SER A C 1
ATOM 1678 O O . SER A 1 211 ? -15.43 26.953 -15.953 1 34.34 211 SER A O 1
ATOM 1680 N N . SER A 1 212 ? -13.773 25.625 -16.562 1 33.75 212 SER A N 1
ATOM 1681 C CA . SER A 1 212 ? -13.695 26.5 -17.734 1 33.75 212 SER A CA 1
ATOM 1682 C C . SER A 1 212 ? -14.758 26.141 -18.766 1 33.75 212 SER A C 1
ATOM 1684 O O . SER A 1 212 ? -15.016 26.922 -19.688 1 33.75 212 SER A O 1
ATOM 1686 N N . GLU A 1 213 ? -15.211 24.906 -18.938 1 30.94 213 GLU A N 1
ATOM 1687 C CA . GLU A 1 213 ? -16.219 24.797 -19.969 1 30.94 213 GLU A CA 1
ATOM 1688 C C . GLU A 1 213 ? -17.562 25.391 -19.516 1 30.94 213 GLU A C 1
ATOM 1690 O O . GLU A 1 213 ? -18.469 25.562 -20.328 1 30.94 213 GLU A O 1
ATOM 1695 N N . GLY A 1 214 ? -17.844 25.531 -18.203 1 27.05 214 GLY A N 1
ATOM 1696 C CA . GLY A 1 214 ? -19.094 26.25 -17.984 1 27.05 214 GLY A CA 1
ATOM 1697 C C . GLY A 1 214 ? -18.922 27.75 -17.984 1 27.05 214 GLY A C 1
ATOM 1698 O O . GLY A 1 214 ? -19.859 28.484 -17.656 1 27.05 214 GLY A O 1
ATOM 1699 N N . GLY A 1 215 ? -17.719 28.312 -18.094 1 23.23 215 GLY A N 1
ATOM 1700 C CA . GLY A 1 215 ? -17.906 29.703 -18.438 1 23.23 215 GLY A CA 1
ATOM 1701 C C . GLY A 1 215 ? -18.172 29.922 -19.922 1 23.23 215 GLY A C 1
ATOM 1702 O O . GLY A 1 215 ? -17.891 29.047 -20.734 1 23.23 215 GLY A O 1
ATOM 1703 N N . ALA B 1 1 ? -6.215 -27.969 -14.234 1 78 1 ALA B N 1
ATOM 1704 C CA . ALA B 1 1 ? -5.156 -27.734 -13.258 1 78 1 ALA B CA 1
ATOM 1705 C C . ALA B 1 1 ? -5.262 -26.344 -12.664 1 78 1 ALA B C 1
ATOM 1707 O O . ALA B 1 1 ? -5.359 -26.188 -11.438 1 78 1 ALA B O 1
ATOM 1708 N N . LEU B 1 2 ? -5.691 -25.375 -13.453 1 93.25 2 LEU B N 1
ATOM 1709 C CA . LEU B 1 2 ? -5.746 -24.016 -12.938 1 93.25 2 LEU B CA 1
ATOM 1710 C C . LEU B 1 2 ? -7.047 -23.766 -12.18 1 93.25 2 LEU B C 1
ATOM 1712 O O . LEU B 1 2 ? -7.129 -22.859 -11.352 1 93.25 2 LEU B O 1
ATOM 1716 N N . ALA B 1 3 ? -8.055 -24.641 -12.461 1 93.25 3 ALA B N 1
ATOM 1717 C CA . ALA B 1 3 ? -9.344 -24.516 -11.789 1 93.25 3 ALA B CA 1
ATOM 1718 C C . ALA B 1 3 ? -9.203 -24.703 -10.281 1 93.25 3 ALA B C 1
ATOM 1720 O O . ALA B 1 3 ? -9.867 -24.031 -9.492 1 93.25 3 ALA B O 1
ATOM 1721 N N . ASN B 1 4 ? -8.398 -25.656 -9.891 1 94.69 4 ASN B N 1
ATOM 1722 C CA . ASN B 1 4 ? -8.156 -25.891 -8.477 1 94.69 4 ASN B CA 1
ATOM 1723 C C . ASN B 1 4 ? -7.469 -24.703 -7.812 1 94.69 4 ASN B C 1
ATOM 1725 O O . ASN B 1 4 ? -7.809 -24.344 -6.684 1 94.69 4 ASN B O 1
ATOM 1729 N N . ALA B 1 5 ? -6.488 -24.109 -8.508 1 96.69 5 ALA B N 1
ATOM 1730 C CA . ALA B 1 5 ? -5.805 -22.922 -7.988 1 96.69 5 ALA B CA 1
ATOM 1731 C C . ALA B 1 5 ? -6.77 -21.75 -7.836 1 96.69 5 ALA B C 1
ATOM 1733 O O . ALA B 1 5 ? -6.676 -20.984 -6.879 1 96.69 5 ALA B O 1
ATOM 1734 N N . VAL B 1 6 ? -7.727 -21.656 -8.727 1 97.19 6 VAL B N 1
ATOM 1735 C CA . VAL B 1 6 ? -8.75 -20.609 -8.648 1 97.19 6 VAL B CA 1
ATOM 1736 C C . VAL B 1 6 ? -9.586 -20.812 -7.387 1 97.19 6 VAL B C 1
ATOM 1738 O O . VAL B 1 6 ? -9.82 -19.859 -6.637 1 97.19 6 VAL B O 1
ATOM 1741 N N . ARG B 1 7 ? -10 -22.016 -7.137 1 97.19 7 ARG B N 1
ATOM 1742 C CA . ARG B 1 7 ? -10.828 -22.312 -5.973 1 97.19 7 ARG B CA 1
ATOM 1743 C C . ARG B 1 7 ? -10.086 -22 -4.676 1 97.19 7 ARG B C 1
ATOM 1745 O O . ARG B 1 7 ? -10.648 -21.406 -3.76 1 97.19 7 ARG B O 1
ATOM 1752 N N . GLU B 1 8 ? -8.828 -22.422 -4.625 1 97.62 8 GLU B N 1
ATOM 1753 C CA . GLU B 1 8 ? -8.031 -22.156 -3.434 1 97.62 8 GLU B CA 1
ATOM 1754 C C . GLU B 1 8 ? -7.781 -20.656 -3.246 1 97.62 8 GLU B C 1
ATOM 1756 O O . GLU B 1 8 ? -7.707 -20.172 -2.115 1 97.62 8 GLU B O 1
ATOM 1761 N N . THR B 1 9 ? -7.621 -19.938 -4.32 1 98.06 9 THR B N 1
ATOM 1762 C CA . THR B 1 9 ? -7.484 -18.484 -4.242 1 98.06 9 THR B CA 1
ATOM 1763 C C . THR B 1 9 ? -8.75 -17.859 -3.67 1 98.06 9 THR B C 1
ATOM 1765 O O . THR B 1 9 ? -8.68 -16.969 -2.818 1 98.06 9 THR B O 1
ATOM 1768 N N . LEU B 1 10 ? -9.945 -18.359 -4.102 1 98.19 10 LEU B N 1
ATOM 1769 C CA . LEU B 1 10 ? -11.211 -17.844 -3.584 1 98.19 10 LEU B CA 1
ATOM 1770 C C . LEU B 1 10 ? -11.375 -18.188 -2.109 1 98.19 10 LEU B C 1
ATOM 1772 O O . LEU B 1 10 ? -11.961 -17.422 -1.347 1 98.19 10 LEU B O 1
ATOM 1776 N N . ARG B 1 11 ? -10.836 -19.281 -1.765 1 98.38 11 ARG B N 1
ATOM 1777 C CA . ARG B 1 11 ? -10.836 -19.656 -0.353 1 98.38 11 ARG B CA 1
ATOM 1778 C C . ARG B 1 11 ? -10 -18.672 0.466 1 98.38 11 ARG B C 1
ATOM 1780 O O . ARG B 1 11 ? -10.375 -18.312 1.582 1 98.38 11 ARG B O 1
ATOM 1787 N N . MET B 1 12 ? -8.82 -18.234 -0.063 1 98.19 12 MET B N 1
ATOM 1788 C CA . MET B 1 12 ? -8.055 -17.172 0.578 1 98.19 12 MET B CA 1
ATOM 1789 C C . MET B 1 12 ? -8.906 -15.914 0.762 1 98.19 12 MET B C 1
ATOM 1791 O O . MET B 1 12 ? -8.852 -15.273 1.812 1 98.19 12 MET B O 1
ATOM 1795 N N . GLY B 1 13 ? -9.664 -15.602 -0.268 1 98.38 13 GLY B N 1
ATOM 1796 C CA . GLY B 1 13 ? -10.57 -14.469 -0.185 1 98.38 13 GLY B CA 1
ATOM 1797 C C . GLY B 1 13 ? -11.555 -14.57 0.963 1 98.38 13 GLY B C 1
ATOM 1798 O O . GLY B 1 13 ? -11.82 -13.586 1.652 1 98.38 13 GLY B O 1
ATOM 1799 N N . ASP B 1 14 ? -12.055 -15.742 1.191 1 98.06 14 ASP B N 1
ATOM 1800 C CA . ASP B 1 14 ? -12.984 -15.977 2.291 1 98.06 14 ASP B CA 1
ATOM 1801 C C . ASP B 1 14 ? -12.32 -15.734 3.641 1 98.06 14 ASP B C 1
ATOM 1803 O O . ASP B 1 14 ? -12.938 -15.188 4.559 1 98.06 14 ASP B O 1
ATOM 1807 N N . LEU B 1 15 ? -11.117 -16.188 3.736 1 98.19 15 LEU B N 1
ATOM 1808 C CA . LEU B 1 15 ? -10.383 -15.969 4.977 1 98.19 15 LEU B CA 1
ATOM 1809 C C . LEU B 1 15 ? -10.148 -14.484 5.23 1 98.19 15 LEU B C 1
ATOM 1811 O O . LEU B 1 15 ? -10.289 -14.016 6.363 1 98.19 15 LEU B O 1
ATOM 1815 N N . ILE B 1 16 ? -9.828 -13.742 4.18 1 98.44 16 ILE B N 1
ATOM 1816 C CA . ILE B 1 16 ? -9.633 -12.297 4.309 1 98.44 16 ILE B CA 1
ATOM 1817 C C . ILE B 1 16 ? -10.938 -11.641 4.75 1 98.44 16 ILE B C 1
ATOM 1819 O O . ILE B 1 16 ? -10.93 -10.719 5.578 1 98.44 16 ILE B O 1
ATOM 1823 N N . GLU B 1 17 ? -12.047 -12.117 4.184 1 97.38 17 GLU B N 1
ATOM 1824 C CA . GLU B 1 17 ? -13.352 -11.594 4.582 1 97.38 17 GLU B CA 1
ATOM 1825 C C . GLU B 1 17 ? -13.586 -11.789 6.074 1 97.38 17 GLU B C 1
ATOM 1827 O O . GLU B 1 17 ? -14.086 -10.891 6.754 1 97.38 17 GLU B O 1
ATOM 1832 N N . SER B 1 18 ? -13.242 -12.906 6.527 1 96.31 18 SER B N 1
ATOM 1833 C CA . SER B 1 18 ? -13.375 -13.203 7.953 1 96.31 18 SER B CA 1
ATOM 1834 C C . SER B 1 18 ? -12.492 -12.297 8.789 1 96.31 18 SER B C 1
ATOM 1836 O O . SER B 1 18 ? -12.898 -11.828 9.859 1 96.31 18 SER B O 1
ATOM 1838 N N . MET B 1 19 ? -11.297 -12.031 8.344 1 96.5 19 MET B N 1
ATOM 1839 C CA . MET B 1 19 ? -10.383 -11.141 9.055 1 96.5 19 MET B CA 1
ATOM 1840 C C . MET B 1 19 ? -10.938 -9.727 9.117 1 96.5 19 MET B C 1
ATOM 1842 O O . MET B 1 19 ? -10.875 -9.07 10.164 1 96.5 19 MET B O 1
ATOM 1846 N N . LEU B 1 20 ? -11.492 -9.297 8.039 1 96.12 20 LEU B N 1
ATOM 1847 C CA . LEU B 1 20 ? -12.078 -7.961 7.984 1 96.12 20 LEU B CA 1
ATOM 1848 C C . LEU B 1 20 ? -13.273 -7.859 8.93 1 96.12 20 LEU B C 1
ATOM 1850 O O . LEU B 1 20 ? -13.469 -6.832 9.586 1 96.12 20 LEU B O 1
ATOM 1854 N N . ALA B 1 21 ? -14.039 -8.914 8.945 1 93.88 21 ALA B N 1
ATOM 1855 C CA . ALA B 1 21 ? -15.172 -8.93 9.859 1 93.88 21 ALA B CA 1
ATOM 1856 C C . ALA B 1 21 ? -14.711 -8.828 11.312 1 93.88 21 ALA B C 1
ATOM 1858 O O . ALA B 1 21 ? -15.297 -8.094 12.102 1 93.88 21 ALA B O 1
ATOM 1859 N N . SER B 1 22 ? -13.688 -9.555 11.617 1 91.94 22 SER B N 1
ATOM 1860 C CA . SER B 1 22 ? -13.109 -9.492 12.953 1 91.94 22 SER B CA 1
ATOM 1861 C C . SER B 1 22 ? -12.609 -8.086 13.266 1 91.94 22 SER B C 1
ATOM 1863 O O . SER B 1 22 ? -12.812 -7.578 14.375 1 91.94 22 SER B O 1
ATOM 1865 N N . MET B 1 23 ? -11.945 -7.457 12.359 1 91.12 23 MET B N 1
ATOM 1866 C CA . MET B 1 23 ? -11.438 -6.102 12.539 1 91.12 23 MET B CA 1
ATOM 1867 C C . MET B 1 23 ? -12.578 -5.121 12.812 1 91.12 23 MET B C 1
ATOM 1869 O O . MET B 1 23 ? -12.461 -4.266 13.688 1 91.12 23 MET B O 1
ATOM 1873 N N . LEU B 1 24 ? -13.648 -5.266 12.078 1 90.44 24 LEU B N 1
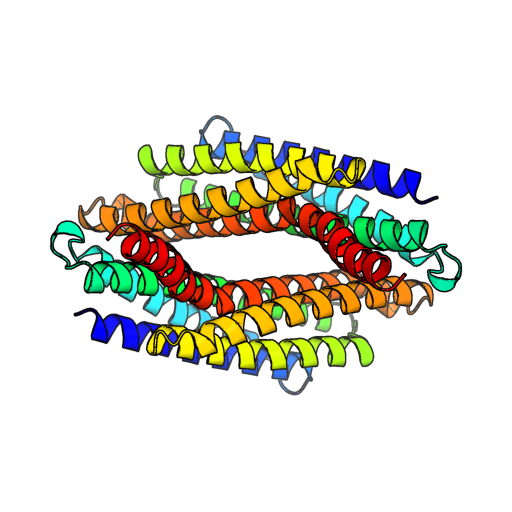ATOM 1874 C CA . LEU B 1 24 ? -14.805 -4.398 12.281 1 90.44 24 LEU B CA 1
ATOM 1875 C C . LEU B 1 24 ? -15.375 -4.574 13.68 1 90.44 24 LEU B C 1
ATOM 1877 O O . LEU B 1 24 ? -15.727 -3.594 14.344 1 90.44 24 LEU B O 1
ATOM 1881 N N . ALA B 1 25 ? -15.391 -5.812 14.102 1 89.38 25 ALA B N 1
ATOM 1882 C CA . ALA B 1 25 ? -15.898 -6.102 15.438 1 89.38 25 ALA B CA 1
ATOM 1883 C C . ALA B 1 25 ? -15.023 -5.453 16.516 1 89.38 25 ALA B C 1
ATOM 1885 O O . ALA B 1 25 ? -15.531 -4.941 17.516 1 89.38 25 ALA B O 1
ATOM 1886 N N . VAL B 1 26 ? -13.766 -5.418 16.297 1 86.44 26 VAL B N 1
ATOM 1887 C CA . VAL B 1 26 ? -12.836 -4.809 17.234 1 86.44 26 VAL B CA 1
ATOM 1888 C C . VAL B 1 26 ? -13.008 -3.289 17.219 1 86.44 26 VAL B C 1
ATOM 1890 O O . VAL B 1 26 ? -13.023 -2.646 18.266 1 86.44 26 VAL B O 1
ATOM 1893 N N . LEU B 1 27 ? -13.156 -2.727 16.047 1 85.12 27 LEU B N 1
ATOM 1894 C CA . LEU B 1 27 ? -13.352 -1.287 15.906 1 85.12 27 LEU B CA 1
ATOM 1895 C C . LEU B 1 27 ? -14.633 -0.841 16.609 1 85.12 27 LEU B C 1
ATOM 1897 O O . LEU B 1 27 ? -14.656 0.213 17.25 1 85.12 27 LEU B O 1
ATOM 1901 N N . ARG B 1 28 ? -15.57 -1.722 16.547 1 84.81 28 ARG B N 1
ATOM 1902 C CA . ARG B 1 28 ? -16.875 -1.385 17.125 1 84.81 28 ARG B CA 1
ATOM 1903 C C . ARG B 1 28 ? -16.906 -1.735 18.609 1 84.81 28 ARG B C 1
ATOM 1905 O O . ARG B 1 28 ? -17.875 -1.406 19.297 1 84.81 28 ARG B O 1
ATOM 1912 N N . GLY B 1 29 ? -15.875 -2.465 19.078 1 80.56 29 GLY B N 1
ATOM 1913 C CA . GLY B 1 29 ? -15.805 -2.793 20.5 1 80.56 29 GLY B CA 1
ATOM 1914 C C . GLY B 1 29 ? -16.594 -4.031 20.875 1 80.56 29 GLY B C 1
ATOM 1915 O O . GLY B 1 29 ? -16.828 -4.301 22.047 1 80.56 29 GLY B O 1
ATOM 1916 N N . THR B 1 30 ? -17.031 -4.727 19.906 1 80.94 30 THR B N 1
ATOM 1917 C CA . THR B 1 30 ? -17.844 -5.902 20.188 1 80.94 30 THR B CA 1
ATOM 1918 C C . THR B 1 30 ? -16.953 -7.133 20.406 1 80.94 30 THR B C 1
ATOM 1920 O O . THR B 1 30 ? -17.438 -8.18 20.844 1 80.94 30 THR B O 1
ATOM 1923 N N . GLN B 1 31 ? -15.773 -7.105 20.016 1 76.94 31 GLN B N 1
ATOM 1924 C CA . GLN B 1 31 ? -14.797 -8.172 20.234 1 76.94 31 GLN B CA 1
ATOM 1925 C C . GLN B 1 31 ? -13.469 -7.609 20.75 1 76.94 31 GLN B C 1
ATOM 1927 O O . GLN B 1 31 ? -13.062 -6.516 20.359 1 76.94 31 GLN B O 1
ATOM 1932 N N . THR B 1 32 ? -13.031 -8.141 21.781 1 66.06 32 THR B N 1
ATOM 1933 C CA . THR B 1 32 ? -11.734 -7.707 22.297 1 66.06 32 THR B CA 1
ATOM 1934 C C . THR B 1 32 ? -10.609 -8.523 21.672 1 66.06 32 THR B C 1
ATOM 1936 O O . THR B 1 32 ? -9.555 -7.98 21.328 1 66.06 32 THR B O 1
ATOM 1939 N N . ALA B 1 33 ? -10.602 -9.992 22.156 1 57.91 33 ALA B N 1
ATOM 1940 C CA . ALA B 1 33 ? -9.414 -10.836 22.031 1 57.91 33 ALA B CA 1
ATOM 1941 C C . ALA B 1 33 ? -9.273 -11.391 20.609 1 57.91 33 ALA B C 1
ATOM 1943 O O . ALA B 1 33 ? -9.492 -12.586 20.391 1 57.91 33 ALA B O 1
ATOM 1944 N N . VAL B 1 34 ? -9.109 -10.531 19.594 1 67.25 34 VAL B N 1
ATOM 1945 C CA . VAL B 1 34 ? -9.18 -10.883 18.188 1 67.25 34 VAL B CA 1
ATOM 1946 C C . VAL B 1 34 ? -7.789 -11.242 17.672 1 67.25 34 VAL B C 1
ATOM 1948 O O . VAL B 1 34 ? -7.656 -11.945 16.672 1 67.25 34 VAL B O 1
ATOM 1951 N N . THR B 1 35 ? -6.785 -11.266 18.672 1 73.94 35 THR B N 1
ATOM 1952 C CA . THR B 1 35 ? -5.461 -11.328 18.062 1 73.94 35 THR B CA 1
ATOM 1953 C C . THR B 1 35 ? -5.094 -12.773 17.719 1 73.94 35 THR B C 1
ATOM 1955 O O . THR B 1 35 ? -4.551 -13.039 16.641 1 73.94 35 THR B O 1
ATOM 1958 N N . GLN B 1 36 ? -5.641 -13.727 18.516 1 81.81 36 GLN B N 1
ATOM 1959 C CA . GLN B 1 36 ? -5.234 -15.094 18.234 1 81.81 36 GLN B CA 1
ATOM 1960 C C . GLN B 1 36 ? -5.961 -15.648 17.016 1 81.81 36 GLN B C 1
ATOM 1962 O O . GLN B 1 36 ? -5.355 -16.328 16.172 1 81.81 36 GLN B O 1
ATOM 1967 N N . GLU B 1 37 ? -7.242 -15.32 16.953 1 87.06 37 GLU B N 1
ATOM 1968 C CA . GLU B 1 37 ? -8.023 -15.773 15.805 1 87.06 37 GLU B CA 1
ATOM 1969 C C . GLU B 1 37 ? -7.477 -15.188 14.508 1 87.06 37 GLU B C 1
ATOM 1971 O O . GLU B 1 37 ? -7.316 -15.906 13.516 1 87.06 37 GLU B O 1
ATOM 1976 N N . VAL B 1 38 ? -7.18 -13.961 14.547 1 91.31 38 VAL B N 1
ATOM 1977 C CA . VAL B 1 38 ? -6.676 -13.297 13.352 1 91.31 38 VAL B CA 1
ATOM 1978 C C . VAL B 1 38 ? -5.293 -13.836 13 1 91.31 38 VAL B C 1
ATOM 1980 O O . VAL B 1 38 ? -4.953 -13.977 11.82 1 91.31 38 VAL B O 1
ATOM 1983 N N . ARG B 1 39 ? -4.582 -14.156 13.992 1 91.5 39 ARG B N 1
ATOM 1984 C CA . ARG B 1 39 ? -3.285 -14.781 13.75 1 91.5 39 ARG B CA 1
ATOM 1985 C C . ARG B 1 39 ? -3.449 -16.141 13.078 1 91.5 39 ARG B C 1
ATOM 1987 O O . ARG B 1 39 ? -2.705 -16.469 12.148 1 91.5 39 ARG B O 1
ATOM 1994 N N . ARG B 1 40 ? -4.379 -16.891 13.531 1 94.19 40 ARG B N 1
ATOM 1995 C CA . ARG B 1 40 ? -4.656 -18.188 12.93 1 94.19 40 ARG B CA 1
ATOM 1996 C C . ARG B 1 40 ? -5.09 -18.031 11.477 1 94.19 40 ARG B C 1
ATOM 1998 O O . ARG B 1 40 ? -4.637 -18.781 10.602 1 94.19 40 ARG B O 1
ATOM 2005 N N . LEU B 1 41 ? -5.98 -17.109 11.266 1 95.62 41 LEU B N 1
ATOM 2006 C CA . LEU B 1 41 ? -6.434 -16.844 9.906 1 95.62 41 LEU B CA 1
ATOM 2007 C C . LEU B 1 41 ? -5.266 -16.438 9.016 1 95.62 41 LEU B C 1
ATOM 2009 O O . LEU B 1 41 ? -5.164 -16.875 7.867 1 95.62 41 LEU B O 1
ATOM 2013 N N . ASN B 1 42 ? -4.391 -15.594 9.547 1 96.12 42 ASN B N 1
ATOM 2014 C CA . ASN B 1 42 ? -3.203 -15.18 8.805 1 96.12 42 ASN B CA 1
ATOM 2015 C C . ASN B 1 42 ? -2.324 -16.375 8.445 1 96.12 42 ASN B C 1
ATOM 2017 O O . ASN B 1 42 ? -1.825 -16.469 7.324 1 96.12 42 ASN B O 1
ATOM 2021 N N . ASP B 1 43 ? -2.168 -17.281 9.344 1 96.12 43 ASP B N 1
ATOM 2022 C CA . ASP B 1 43 ? -1.384 -18.484 9.102 1 96.12 43 ASP B CA 1
ATOM 2023 C C . ASP B 1 43 ? -2.01 -19.344 8 1 96.12 43 ASP B C 1
ATOM 2025 O O . ASP B 1 43 ? -1.3 -19.875 7.148 1 96.12 43 ASP B O 1
ATOM 2029 N N . ASP B 1 44 ? -3.279 -19.453 8.07 1 97.31 44 ASP B N 1
ATOM 2030 C CA . ASP B 1 44 ? -3.99 -20.219 7.043 1 97.31 44 ASP B CA 1
ATOM 2031 C C . ASP B 1 44 ? -3.809 -19.578 5.668 1 97.31 44 ASP B C 1
ATOM 2033 O O . ASP B 1 44 ? -3.598 -20.297 4.676 1 97.31 44 ASP B O 1
ATOM 2037 N N . VAL B 1 45 ? -3.869 -18.266 5.598 1 97.69 45 VAL B N 1
ATOM 2038 C CA . VAL B 1 45 ? -3.674 -17.547 4.34 1 97.69 45 VAL B CA 1
ATOM 2039 C C . VAL B 1 45 ? -2.26 -17.797 3.82 1 97.69 45 VAL B C 1
ATOM 2041 O O . VAL B 1 45 ? -2.068 -18.094 2.637 1 97.69 45 VAL B O 1
ATOM 2044 N N . GLU B 1 46 ? -1.308 -17.719 4.699 1 94.88 46 GLU B N 1
ATOM 2045 C CA . GLU B 1 46 ? 0.084 -17.938 4.316 1 94.88 46 GLU B CA 1
ATOM 2046 C C . GLU B 1 46 ? 0.295 -19.344 3.785 1 94.88 46 GLU B C 1
ATOM 2048 O O . GLU B 1 46 ? 1.02 -19.547 2.809 1 94.88 46 GLU B O 1
ATOM 2053 N N . ALA B 1 47 ? -0.298 -20.297 4.414 1 95.69 47 ALA B N 1
ATOM 2054 C CA . ALA B 1 47 ? -0.186 -21.688 3.986 1 95.69 47 ALA B CA 1
ATOM 2055 C C . ALA B 1 47 ? -0.787 -21.875 2.598 1 95.69 47 ALA B C 1
ATOM 2057 O O . ALA B 1 47 ? -0.186 -22.531 1.741 1 95.69 47 ALA B O 1
ATOM 2058 N N . LEU B 1 48 ? -1.968 -21.344 2.4 1 96.44 48 LEU B N 1
ATOM 2059 C CA . LEU B 1 48 ? -2.617 -21.453 1.099 1 96.44 48 LEU B CA 1
ATOM 2060 C C . LEU B 1 48 ? -1.798 -20.734 0.024 1 96.44 48 LEU B C 1
ATOM 2062 O O . LEU B 1 48 ? -1.618 -21.266 -1.074 1 96.44 48 LEU B O 1
ATOM 2066 N N . TYR B 1 49 ? -1.319 -19.594 0.411 1 96.06 49 TYR B N 1
ATOM 2067 C CA . TYR B 1 49 ? -0.477 -18.828 -0.512 1 96.06 49 TYR B CA 1
ATOM 2068 C C . TYR B 1 49 ? 0.726 -19.656 -0.951 1 96.06 49 TYR B C 1
ATOM 2070 O O . TYR B 1 49 ? 1.003 -19.781 -2.146 1 96.06 49 TYR B O 1
ATOM 2078 N N . SER B 1 50 ? 1.378 -20.219 0.001 1 93.06 50 SER B N 1
ATOM 2079 C CA . SER B 1 50 ? 2.559 -21.016 -0.289 1 93.06 50 SER B CA 1
ATOM 2080 C C . SER B 1 50 ? 2.207 -22.219 -1.169 1 93.06 50 SER B C 1
ATOM 2082 O O . SER B 1 50 ? 2.92 -22.516 -2.129 1 93.06 50 SER B O 1
ATOM 2084 N N . ALA B 1 51 ? 1.151 -22.859 -0.842 1 93.69 51 ALA B N 1
ATOM 2085 C CA . ALA B 1 51 ? 0.724 -24.047 -1.591 1 93.69 51 ALA B CA 1
ATOM 2086 C C . ALA B 1 51 ? 0.372 -23.672 -3.031 1 93.69 51 ALA B C 1
ATOM 2088 O O . ALA B 1 51 ? 0.765 -24.375 -3.969 1 93.69 51 ALA B O 1
ATOM 2089 N N . ILE B 1 52 ? -0.352 -22.578 -3.25 1 95.19 52 ILE B N 1
ATOM 2090 C CA . ILE B 1 52 ? -0.763 -22.156 -4.582 1 95.19 52 ILE B CA 1
ATOM 2091 C C . ILE B 1 52 ? 0.466 -21.75 -5.398 1 95.19 52 ILE B C 1
ATOM 2093 O O . ILE B 1 52 ? 0.598 -22.141 -6.562 1 95.19 52 ILE B O 1
ATOM 2097 N N . LYS B 1 53 ? 1.289 -21.016 -4.773 1 92.81 53 LYS B N 1
ATOM 2098 C CA . LYS B 1 53 ? 2.512 -20.547 -5.426 1 92.81 53 LYS B CA 1
ATOM 2099 C C . LYS B 1 53 ? 3.354 -21.734 -5.906 1 92.81 53 LYS B C 1
ATOM 2101 O O . LYS B 1 53 ? 3.799 -21.75 -7.059 1 92.81 53 LYS B O 1
ATOM 2106 N N . LEU B 1 54 ? 3.529 -22.672 -5.074 1 89.88 54 LEU B N 1
ATOM 2107 C CA . LEU B 1 54 ? 4.316 -23.844 -5.434 1 89.88 54 LEU B CA 1
ATOM 2108 C C . LEU B 1 54 ? 3.621 -24.641 -6.531 1 89.88 54 LEU B C 1
ATOM 2110 O O . LEU B 1 54 ? 4.273 -25.156 -7.441 1 89.88 54 LEU B O 1
ATOM 2114 N N . TYR B 1 55 ? 2.359 -24.797 -6.414 1 92.56 55 TYR B N 1
ATOM 2115 C CA . TYR B 1 55 ? 1.579 -25.5 -7.43 1 92.56 55 TYR B CA 1
ATOM 2116 C C . TYR B 1 55 ? 1.754 -24.859 -8.797 1 92.56 55 TYR B C 1
ATOM 2118 O O . TYR B 1 55 ? 1.998 -25.547 -9.789 1 92.56 55 TYR B O 1
ATOM 2126 N N . LEU B 1 56 ? 1.694 -23.531 -8.828 1 92.94 56 LEU B N 1
ATOM 2127 C CA . LEU B 1 56 ? 1.806 -22.797 -10.078 1 92.94 56 LEU B CA 1
ATOM 2128 C C . LEU B 1 56 ? 3.236 -22.844 -10.609 1 92.94 56 LEU B C 1
ATOM 2130 O O . LEU B 1 56 ? 3.455 -22.859 -11.82 1 92.94 56 LEU B O 1
ATOM 2134 N N . ALA B 1 57 ? 4.168 -22.828 -9.672 1 90.25 57 ALA B N 1
ATOM 2135 C CA . ALA B 1 57 ? 5.574 -22.891 -10.055 1 90.25 57 ALA B CA 1
ATOM 213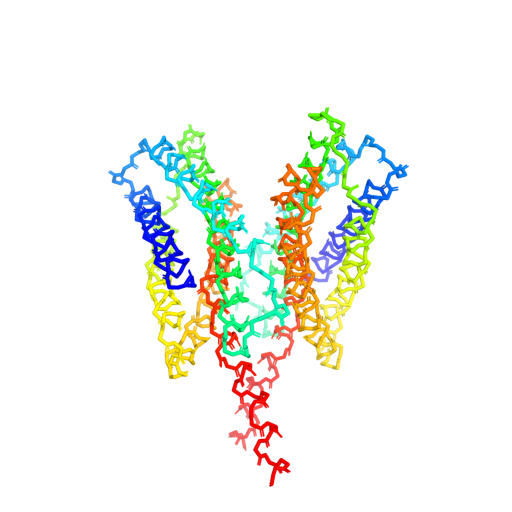6 C C . ALA B 1 57 ? 5.871 -24.188 -10.82 1 90.25 57 ALA B C 1
ATOM 2138 O O . ALA B 1 57 ? 6.773 -24.219 -11.656 1 90.25 57 ALA B O 1
ATOM 2139 N N . GLN B 1 58 ? 5.098 -25.141 -10.594 1 89.38 58 GLN B N 1
ATOM 2140 C CA . GLN B 1 58 ? 5.324 -26.453 -11.203 1 89.38 58 GLN B CA 1
ATOM 2141 C C . GLN B 1 58 ? 4.703 -26.531 -12.602 1 89.38 58 GLN B C 1
ATOM 2143 O O . GLN B 1 58 ? 4.891 -27.516 -13.32 1 89.38 58 GLN B O 1
ATOM 2148 N N . MET B 1 59 ? 4.047 -25.484 -13 1 87.56 59 MET B N 1
ATOM 2149 C CA . MET B 1 59 ? 3.424 -25.453 -14.32 1 87.56 59 MET B CA 1
ATOM 2150 C C . MET B 1 59 ? 4.301 -24.688 -15.312 1 87.56 59 MET B C 1
ATOM 2152 O O . MET B 1 59 ? 4.48 -23.484 -15.195 1 87.56 59 MET B O 1
ATOM 2156 N N . PRO B 1 60 ? 4.82 -25.391 -16.312 1 83.31 60 PRO B N 1
ATOM 2157 C CA . PRO B 1 60 ? 5.598 -24.656 -17.312 1 83.31 60 PRO B CA 1
ATOM 2158 C C . PRO B 1 60 ? 4.75 -23.688 -18.125 1 83.31 60 PRO B C 1
ATOM 2160 O O . PRO B 1 60 ? 3.9 -24.109 -18.906 1 83.31 60 PRO B O 1
ATOM 2163 N N . ARG B 1 61 ? 5.047 -22.469 -17.984 1 84.44 61 ARG B N 1
ATOM 2164 C CA . ARG B 1 61 ? 4.246 -21.438 -18.641 1 84.44 61 ARG B CA 1
ATOM 2165 C C . ARG B 1 61 ? 4.371 -21.531 -20.156 1 84.44 61 ARG B C 1
ATOM 2167 O O . ARG B 1 61 ? 3.436 -21.203 -20.891 1 84.44 61 ARG B O 1
ATOM 2174 N N . GLU B 1 62 ? 5.492 -22 -20.547 1 84.12 62 GLU B N 1
ATOM 2175 C CA . GLU B 1 62 ? 5.734 -22.125 -21.984 1 84.12 62 GLU B CA 1
ATOM 2176 C C . GLU B 1 62 ? 4.789 -23.141 -22.625 1 84.12 62 GLU B C 1
ATOM 2178 O O . GLU B 1 62 ? 4.523 -23.078 -23.828 1 84.12 62 GLU B O 1
ATOM 2183 N N . ASP B 1 63 ? 4.309 -23.984 -21.844 1 86.75 63 ASP B N 1
ATOM 2184 C CA . ASP B 1 63 ? 3.436 -25.047 -22.344 1 86.75 63 ASP B CA 1
ATOM 2185 C C . ASP B 1 63 ? 1.967 -24.656 -22.234 1 86.75 63 ASP B C 1
ATOM 2187 O O . ASP B 1 63 ? 1.086 -25.359 -22.719 1 86.75 63 ASP B O 1
ATOM 2191 N N . LEU B 1 64 ? 1.764 -23.484 -21.641 1 87.94 64 LEU B N 1
ATOM 2192 C CA . LEU B 1 64 ? 0.385 -23.062 -21.438 1 87.94 64 LEU B CA 1
ATOM 2193 C C . LEU B 1 64 ? -0.123 -22.25 -22.625 1 87.94 64 LEU B C 1
ATOM 2195 O O . LEU B 1 64 ? 0.637 -21.5 -23.234 1 87.94 64 LEU B O 1
ATOM 2199 N N . GLY B 1 65 ? -1.343 -22.531 -23 1 90.38 65 GLY B N 1
ATOM 2200 C CA . GLY B 1 65 ? -1.979 -21.641 -23.953 1 90.38 65 GLY B CA 1
ATOM 2201 C C . GLY B 1 65 ? -2.121 -20.219 -23.453 1 90.38 65 GLY B C 1
ATOM 2202 O O . GLY B 1 65 ? -1.878 -19.938 -22.281 1 90.38 65 GLY B O 1
ATOM 2203 N N . GLU B 1 66 ? -2.498 -19.312 -24.297 1 88.38 66 GLU B N 1
ATOM 2204 C CA . GLU B 1 66 ? -2.611 -17.891 -23.953 1 88.38 66 GLU B CA 1
ATOM 2205 C C . GLU B 1 66 ? -3.592 -17.672 -22.812 1 88.38 66 GLU B C 1
ATOM 2207 O O . GLU B 1 66 ? -3.299 -16.922 -21.875 1 88.38 66 GLU B O 1
ATOM 2212 N N . HIS B 1 67 ? -4.684 -18.391 -22.953 1 88.25 67 HIS B N 1
ATOM 2213 C CA . HIS B 1 67 ? -5.711 -18.234 -21.922 1 88.25 67 HIS B CA 1
ATOM 2214 C C . HIS B 1 67 ? -5.211 -18.719 -20.578 1 88.25 67 HIS B C 1
ATOM 2216 O O . HIS B 1 67 ? -5.379 -18.031 -19.562 1 88.25 67 HIS B O 1
ATOM 2222 N N . ASP B 1 68 ? -4.578 -19.844 -20.594 1 92.31 68 ASP B N 1
ATOM 2223 C CA . ASP B 1 68 ? -4.086 -20.422 -19.344 1 92.31 68 ASP B CA 1
ATOM 2224 C C . ASP B 1 68 ? -2.924 -19.609 -18.781 1 92.31 68 ASP B C 1
ATOM 2226 O O . ASP B 1 68 ? -2.768 -19.516 -17.562 1 92.31 68 ASP B O 1
ATOM 2230 N N . ASN B 1 69 ? -2.174 -19.047 -19.625 1 91.31 69 ASN B N 1
ATOM 2231 C CA . ASN B 1 69 ? -1.09 -18.172 -19.188 1 91.31 69 ASN B CA 1
ATOM 2232 C C . ASN B 1 69 ? -1.623 -16.922 -18.484 1 91.31 69 ASN B C 1
ATOM 2234 O O . ASN B 1 69 ? -1.082 -16.5 -17.469 1 91.31 69 ASN B O 1
ATOM 2238 N N . ARG B 1 70 ? -2.602 -16.438 -19.047 1 89.94 70 ARG B N 1
ATOM 2239 C CA . ARG B 1 70 ? -3.242 -15.273 -18.438 1 89.94 70 ARG B CA 1
ATOM 2240 C C . ARG B 1 70 ? -3.836 -15.625 -17.078 1 89.94 70 ARG B C 1
ATOM 2242 O O . ARG B 1 70 ? -3.662 -14.883 -16.109 1 89.94 70 ARG B O 1
ATOM 2249 N N . ARG B 1 71 ? -4.48 -16.719 -17.078 1 92.62 71 ARG B N 1
ATOM 2250 C CA . ARG B 1 71 ? -5.098 -17.156 -15.82 1 92.62 71 ARG B CA 1
ATOM 2251 C C . ARG B 1 71 ? -4.043 -17.438 -14.758 1 92.62 71 ARG B C 1
ATOM 2253 O O . ARG B 1 71 ? -4.23 -17.094 -13.586 1 92.62 71 ARG B O 1
ATOM 2260 N N . TRP B 1 72 ? -2.984 -18.062 -15.203 1 94.19 72 TRP B N 1
ATOM 2261 C CA . TRP B 1 72 ? -1.843 -18.297 -14.32 1 94.19 72 TRP B CA 1
ATOM 2262 C C . TRP B 1 72 ? -1.369 -17 -13.688 1 94.19 72 TRP B C 1
ATOM 2264 O O . TRP B 1 72 ? -1.218 -16.906 -12.469 1 94.19 72 TRP B O 1
ATOM 2274 N N . ALA B 1 73 ? -1.232 -15.961 -14.43 1 92.31 73 ALA B N 1
ATOM 2275 C CA . ALA B 1 73 ? -0.777 -14.648 -13.977 1 92.31 73 ALA B CA 1
ATOM 2276 C C . ALA B 1 73 ? -1.786 -14.016 -13.016 1 92.31 73 ALA B C 1
ATOM 2278 O O . ALA B 1 73 ? -1.409 -13.477 -11.977 1 92.31 73 ALA B O 1
ATOM 2279 N N . GLU B 1 74 ? -3.014 -14.133 -13.344 1 94 74 GLU B N 1
ATOM 2280 C CA . GLU B 1 74 ? -4.074 -13.562 -12.523 1 94 74 GLU B CA 1
ATOM 2281 C C . GLU B 1 74 ? -4.094 -14.195 -11.133 1 94 74 GLU B C 1
ATOM 2283 O O . GLU B 1 74 ? -4.273 -13.5 -10.133 1 94 74 GLU B O 1
ATOM 2288 N N . ILE B 1 75 ? -3.92 -15.469 -11.141 1 96.56 75 ILE B N 1
ATOM 2289 C CA . ILE B 1 75 ? -3.957 -16.219 -9.891 1 96.56 75 ILE B CA 1
ATOM 2290 C C . ILE B 1 75 ? -2.779 -15.797 -9.008 1 96.56 75 ILE B C 1
ATOM 2292 O O . ILE B 1 75 ? -2.959 -15.477 -7.828 1 96.56 75 ILE B O 1
ATOM 2296 N N . ILE B 1 76 ? -1.617 -15.75 -9.562 1 94.19 76 ILE B N 1
ATOM 2297 C CA . ILE B 1 76 ? -0.43 -15.367 -8.805 1 94.19 76 ILE B CA 1
ATOM 2298 C C . ILE B 1 76 ? -0.602 -13.953 -8.25 1 94.19 76 ILE B C 1
ATOM 2300 O O . ILE B 1 76 ? -0.334 -13.703 -7.074 1 94.19 76 ILE B O 1
ATOM 2304 N N . GLU B 1 77 ? -1.07 -13.094 -9 1 94.06 77 GLU B N 1
ATOM 2305 C CA . GLU B 1 77 ? -1.211 -11.703 -8.594 1 94.06 77 GLU B CA 1
ATOM 2306 C C . GLU B 1 77 ? -2.223 -11.555 -7.461 1 94.06 77 GLU B C 1
ATOM 2308 O O . GLU B 1 77 ? -1.946 -10.891 -6.457 1 94.06 77 GLU B O 1
ATOM 2313 N N . LEU B 1 78 ? -3.352 -12.18 -7.664 1 96.81 78 LEU B N 1
ATOM 2314 C CA . LEU B 1 78 ? -4.371 -12.047 -6.625 1 96.81 78 LEU B CA 1
ATOM 2315 C C . LEU B 1 78 ? -3.92 -12.719 -5.332 1 96.81 78 LEU B C 1
ATOM 2317 O O . LEU B 1 78 ? -4.141 -12.188 -4.242 1 96.81 78 LEU B O 1
ATOM 2321 N N . THR B 1 79 ? -3.275 -13.875 -5.469 1 97.06 79 THR B N 1
ATOM 2322 C CA . THR B 1 79 ? -2.828 -14.578 -4.273 1 97.06 79 THR B CA 1
ATOM 2323 C C . THR B 1 79 ? -1.782 -13.766 -3.521 1 97.06 79 THR B C 1
ATOM 2325 O O . THR B 1 79 ? -1.808 -13.695 -2.289 1 97.06 79 THR B O 1
ATOM 2328 N N . ILE B 1 80 ? -0.909 -13.102 -4.199 1 95.44 80 ILE B N 1
ATOM 2329 C CA . ILE B 1 80 ? 0.069 -12.211 -3.576 1 95.44 80 ILE B CA 1
ATOM 2330 C C . ILE B 1 80 ? -0.651 -11.078 -2.852 1 95.44 80 ILE B C 1
ATOM 2332 O O . ILE B 1 80 ? -0.355 -10.789 -1.688 1 95.44 80 ILE B O 1
ATOM 2336 N N . ASN B 1 81 ? -1.568 -10.477 -3.512 1 96.88 81 ASN B N 1
ATOM 2337 C CA . ASN B 1 81 ? -2.295 -9.352 -2.936 1 96.88 81 ASN B CA 1
ATOM 2338 C C . ASN B 1 81 ? -3.053 -9.758 -1.675 1 96.88 81 ASN B C 1
ATOM 2340 O O . ASN B 1 81 ? -3.07 -9.023 -0.689 1 96.88 81 ASN B O 1
ATOM 2344 N N . LEU B 1 82 ? -3.66 -10.953 -1.742 1 98.31 82 LEU B N 1
ATOM 2345 C CA . LEU B 1 82 ? -4.414 -11.43 -0.588 1 98.31 82 LEU B CA 1
ATOM 2346 C C . LEU B 1 82 ? -3.482 -11.758 0.571 1 98.31 82 LEU B C 1
ATOM 2348 O O . LEU B 1 82 ? -3.809 -11.5 1.731 1 98.31 82 LEU B O 1
ATOM 2352 N N . GLU B 1 83 ? -2.371 -12.297 0.255 1 97.62 83 GLU B N 1
ATOM 2353 C CA . GLU B 1 83 ? -1.368 -12.562 1.282 1 97.62 83 GLU B CA 1
ATOM 2354 C C . GLU B 1 83 ? -0.894 -11.266 1.938 1 97.62 83 GLU B C 1
ATOM 2356 O O . GLU B 1 83 ? -0.8 -11.188 3.164 1 97.62 83 GLU B O 1
ATOM 2361 N N . LEU B 1 84 ? -0.606 -10.289 1.144 1 96.69 84 LEU B N 1
ATOM 2362 C CA . LEU B 1 84 ? -0.197 -8.992 1.659 1 96.69 84 LEU B CA 1
ATOM 2363 C C . LEU B 1 84 ? -1.301 -8.367 2.51 1 96.69 84 LEU B C 1
ATOM 2365 O O . LEU B 1 84 ? -1.025 -7.781 3.559 1 96.69 84 LEU B O 1
ATOM 2369 N N . ALA B 1 85 ? -2.51 -8.531 2.086 1 98.12 85 ALA B N 1
ATOM 2370 C CA . ALA B 1 85 ? -3.654 -8 2.822 1 98.12 85 ALA B CA 1
ATOM 2371 C C . ALA B 1 85 ? -3.766 -8.648 4.199 1 98.12 85 ALA B C 1
ATOM 2373 O O . ALA B 1 85 ? -4.027 -7.965 5.195 1 98.12 85 ALA B O 1
ATOM 2374 N N . SER B 1 86 ? -3.594 -9.945 4.238 1 97.81 86 SER B N 1
ATOM 2375 C CA . SER B 1 86 ? -3.709 -10.656 5.508 1 97.81 86 SER B CA 1
ATOM 2376 C C . SER B 1 86 ? -2.709 -10.125 6.531 1 97.81 86 SER B C 1
ATOM 2378 O O . SER B 1 86 ? -3.07 -9.852 7.68 1 97.81 86 SER B O 1
ATOM 2380 N N . GLY B 1 87 ? -1.491 -9.93 6.121 1 95.19 87 GLY B N 1
ATOM 2381 C CA . GLY B 1 87 ? -0.478 -9.367 7 1 95.19 87 GLY B CA 1
ATOM 2382 C C . GLY B 1 87 ? -0.796 -7.949 7.449 1 95.19 87 GLY B C 1
ATOM 2383 O O . GLY B 1 87 ? -0.553 -7.59 8.602 1 95.19 87 GLY B O 1
ATOM 2384 N N . LEU B 1 88 ? -1.264 -7.203 6.566 1 96.56 88 LEU B N 1
ATOM 2385 C CA . LEU B 1 88 ? -1.616 -5.82 6.883 1 96.56 88 LEU B CA 1
ATOM 2386 C C . LEU B 1 88 ? -2.746 -5.77 7.906 1 96.56 88 LEU B C 1
ATOM 2388 O O . LEU B 1 88 ? -2.686 -4.996 8.859 1 96.56 88 LEU B O 1
ATOM 2392 N N . ILE B 1 89 ? -3.754 -6.578 7.727 1 96.75 89 ILE B N 1
ATOM 2393 C CA . ILE B 1 89 ? -4.883 -6.621 8.656 1 96.75 89 ILE B CA 1
ATOM 2394 C C . ILE B 1 89 ? -4.391 -7.023 10.047 1 96.75 89 ILE B C 1
ATOM 2396 O O . ILE B 1 89 ? -4.781 -6.414 11.047 1 96.75 89 ILE B O 1
ATOM 2400 N N . GLU B 1 90 ? -3.566 -8.008 10.07 1 94.69 90 GLU B N 1
ATOM 2401 C CA . GLU B 1 90 ? -3.014 -8.445 11.352 1 94.69 90 GLU B CA 1
ATOM 2402 C C . GLU B 1 90 ? -2.266 -7.316 12.047 1 94.69 90 GLU B C 1
ATOM 2404 O O . GLU B 1 90 ? -2.439 -7.098 13.25 1 94.69 90 GLU B O 1
ATOM 2409 N N . ARG B 1 91 ? -1.481 -6.578 11.336 1 92.94 91 ARG B N 1
ATOM 2410 C CA . ARG B 1 91 ? -0.723 -5.465 11.898 1 92.94 91 ARG B CA 1
ATOM 2411 C C . ARG B 1 91 ? -1.654 -4.359 12.383 1 92.94 91 ARG B C 1
ATOM 2413 O O . ARG B 1 91 ? -1.436 -3.781 13.445 1 92.94 91 ARG B O 1
ATOM 2420 N N . MET B 1 92 ? -2.637 -4.059 11.625 1 93.88 92 MET B N 1
ATOM 2421 C CA . MET B 1 92 ? -3.613 -3.043 12.008 1 93.88 92 MET B CA 1
ATOM 2422 C C . MET B 1 92 ? -4.293 -3.406 13.328 1 93.88 92 MET B C 1
ATOM 2424 O O . MET B 1 92 ? -4.418 -2.566 14.219 1 93.88 92 MET B O 1
ATOM 2428 N N . LEU B 1 93 ? -4.613 -4.664 13.406 1 91.62 93 LEU B N 1
ATOM 2429 C CA . LEU B 1 93 ? -5.301 -5.125 14.609 1 91.62 93 LEU B CA 1
ATOM 2430 C C . LEU B 1 93 ? -4.383 -5.055 15.82 1 91.62 93 LEU B C 1
ATOM 2432 O O . LEU B 1 93 ? -4.82 -4.688 16.922 1 91.62 93 LEU B O 1
ATOM 2436 N N . ARG B 1 94 ? -3.168 -5.441 15.578 1 88.62 94 ARG B N 1
ATOM 2437 C CA . ARG B 1 94 ? -2.197 -5.348 16.672 1 88.62 94 ARG B CA 1
ATOM 2438 C C . ARG B 1 94 ? -2.055 -3.91 17.156 1 88.62 94 ARG B C 1
ATOM 2440 O O . ARG B 1 94 ? -2.016 -3.656 18.359 1 88.62 94 ARG B O 1
ATOM 2447 N N . LYS B 1 95 ? -1.995 -2.98 16.281 1 88.19 95 LYS B N 1
ATOM 2448 C CA . LYS B 1 95 ? -1.866 -1.569 16.625 1 88.19 95 LYS B CA 1
ATOM 2449 C C . LYS B 1 95 ? -3.102 -1.073 17.375 1 88.19 95 LYS B C 1
ATOM 2451 O O . LYS B 1 95 ? -2.986 -0.336 18.359 1 88.19 95 LYS B O 1
ATOM 2456 N N . ILE B 1 96 ? -4.258 -1.476 16.906 1 85.88 96 ILE B N 1
ATOM 2457 C CA . ILE B 1 96 ? -5.508 -1.08 17.547 1 85.88 96 ILE B CA 1
ATOM 2458 C C . ILE B 1 96 ? -5.559 -1.632 18.969 1 85.88 96 ILE B C 1
ATOM 2460 O O . ILE B 1 96 ? -5.938 -0.921 19.891 1 85.88 96 ILE B O 1
ATOM 2464 N N . GLN B 1 97 ? -5.105 -2.803 19.062 1 81.81 97 GLN B N 1
ATOM 2465 C CA . GLN B 1 97 ? -5.105 -3.443 20.375 1 81.81 97 GLN B CA 1
ATOM 2466 C C . GLN B 1 97 ? -4.113 -2.766 21.312 1 81.81 97 GLN B C 1
ATOM 2468 O O . GLN B 1 97 ? -4.414 -2.549 22.484 1 81.81 97 GLN B O 1
ATOM 2473 N N . GLN B 1 98 ? -2.965 -2.506 20.828 1 81.5 98 GLN B N 1
ATOM 2474 C CA . GLN B 1 98 ? -1.946 -1.841 21.625 1 81.5 98 GLN B CA 1
ATOM 2475 C C . GLN B 1 98 ? -2.428 -0.475 22.109 1 81.5 98 GLN B C 1
ATOM 2477 O O . GLN B 1 98 ? -2.15 -0.075 23.25 1 81.5 98 GLN B O 1
ATOM 2482 N N . GLN B 1 99 ? -3.074 0.173 21.328 1 78.25 99 GLN B N 1
ATOM 2483 C CA . GLN B 1 99 ? -3.6 1.489 21.672 1 78.25 99 GLN B CA 1
ATOM 2484 C C . GLN B 1 99 ? -4.676 1.384 22.75 1 78.25 99 GLN B C 1
ATOM 2486 O O . GLN B 1 99 ? -4.742 2.223 23.641 1 78.25 99 GLN B O 1
ATOM 2491 N N . LYS B 1 100 ? -5.52 0.453 22.625 1 72.62 100 LYS B N 1
ATOM 2492 C CA . LYS B 1 100 ? -6.594 0.268 23.594 1 72.62 100 LYS B CA 1
ATOM 2493 C C . LYS B 1 100 ? -6.035 -0.131 24.953 1 72.62 100 LYS B C 1
ATOM 2495 O O . LYS B 1 100 ? -6.574 0.265 25.984 1 72.62 100 LYS B O 1
ATOM 2500 N N . THR B 1 101 ? -4.953 -0.849 24.891 1 69.44 101 THR B N 1
ATOM 2501 C CA . THR B 1 101 ? -4.363 -1.297 26.141 1 69.44 101 THR B CA 1
ATOM 2502 C C . THR B 1 101 ? -3.51 -0.195 26.766 1 69.44 101 THR B C 1
ATOM 2504 O O . THR B 1 101 ? -3.416 -0.088 27.984 1 69.44 101 THR B O 1
ATOM 2507 N N . ALA B 1 102 ? -2.662 0.541 25.891 1 60.41 102 ALA B N 1
ATOM 2508 C CA . ALA B 1 102 ? -1.715 1.556 26.344 1 60.41 102 ALA B CA 1
ATOM 2509 C C . ALA B 1 102 ? -2.443 2.799 26.859 1 60.41 102 ALA B C 1
ATOM 2511 O O . ALA B 1 102 ? -1.81 3.766 27.281 1 60.41 102 ALA B O 1
ATOM 2512 N N . HIS B 1 103 ? -3.336 2.83 27.594 1 52.66 103 HIS B N 1
ATOM 2513 C CA . HIS B 1 103 ? -3.629 4.016 28.391 1 52.66 103 HIS B CA 1
ATOM 2514 C C . HIS B 1 103 ? -5.016 4.566 28.078 1 52.66 103 HIS B C 1
ATOM 2516 O O . HIS B 1 103 ? -5.191 5.781 27.953 1 52.66 103 HIS B O 1
ATOM 2522 N N . ARG B 1 104 ? -5.887 3.834 28.016 1 54.91 104 ARG B N 1
ATOM 2523 C CA . ARG B 1 104 ? -7.25 4.344 28.078 1 54.91 104 ARG B CA 1
ATOM 2524 C C . ARG B 1 104 ? -7.535 5.293 26.922 1 54.91 104 ARG B C 1
ATOM 2526 O O . ARG B 1 104 ? -8.312 6.238 27.062 1 54.91 104 ARG B O 1
ATOM 2533 N N . ARG B 1 105 ? -6.562 5.188 25.953 1 61.78 105 ARG B N 1
ATOM 2534 C CA . ARG B 1 105 ? -6.848 6.098 24.859 1 61.78 105 ARG B CA 1
ATOM 2535 C C . ARG B 1 105 ? -7.785 5.449 23.844 1 61.78 105 ARG B C 1
ATOM 2537 O O . ARG B 1 105 ? -7.57 4.312 23.422 1 61.78 105 ARG B O 1
ATOM 2544 N N . SER B 1 106 ? -8.953 6.023 23.875 1 70.06 106 SER B N 1
ATOM 2545 C CA . SER B 1 106 ? -9.953 5.504 22.953 1 70.06 106 SER B CA 1
ATOM 2546 C C . SER B 1 106 ? -10.164 6.449 21.766 1 70.06 106 SER B C 1
ATOM 2548 O O . SER B 1 106 ? -9.93 7.652 21.875 1 70.06 106 SER B O 1
ATOM 2550 N N . PHE B 1 107 ? -10.281 5.844 20.641 1 77.56 107 PHE B N 1
ATOM 2551 C CA . PHE B 1 107 ? -10.734 6.629 19.5 1 77.56 107 PHE B CA 1
ATOM 2552 C C . PHE B 1 107 ? -11.992 7.418 19.844 1 77.56 107 PHE B C 1
ATOM 2554 O O . PHE B 1 107 ? -12.797 6.98 20.672 1 77.56 107 PHE B O 1
ATOM 2561 N N . SER B 1 108 ? -12.039 8.562 19.297 1 80.69 108 SER B N 1
ATOM 2562 C CA . SER B 1 108 ? -13.312 9.273 19.406 1 80.69 108 SER B CA 1
ATOM 2563 C C . SER B 1 108 ? -14.43 8.492 18.719 1 80.69 108 SER B C 1
ATOM 2565 O O . SER B 1 108 ? -14.18 7.672 17.828 1 80.69 108 SER B O 1
ATOM 2567 N N . GLU B 1 109 ? -15.617 8.734 19.109 1 83.44 109 GLU B N 1
ATOM 2568 C CA . GLU B 1 109 ? -16.766 8.086 18.484 1 83.44 109 GLU B CA 1
ATOM 2569 C C . GLU B 1 109 ? -16.844 8.414 16.984 1 83.44 109 GLU B C 1
ATOM 2571 O 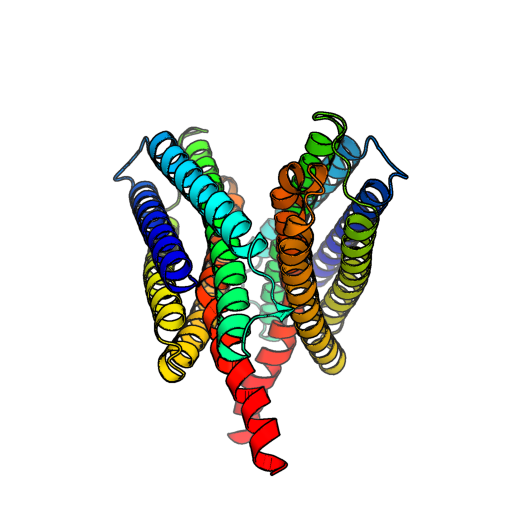O . GLU B 1 109 ? -17.109 7.531 16.172 1 83.44 109 GLU B O 1
ATOM 2576 N N . VAL B 1 110 ? -16.625 9.648 16.672 1 85.38 110 VAL B N 1
ATOM 2577 C CA . VAL B 1 110 ? -16.625 10.078 15.289 1 85.38 110 VAL B CA 1
ATOM 2578 C C . VAL B 1 110 ? -15.547 9.336 14.508 1 85.38 110 VAL B C 1
ATOM 2580 O O . VAL B 1 110 ? -15.805 8.828 13.414 1 85.38 110 VAL B O 1
ATOM 2583 N N . GLY B 1 111 ? -14.383 9.289 15.086 1 86.06 111 GLY B N 1
ATOM 2584 C CA . GLY B 1 111 ? -13.281 8.586 14.453 1 86.06 111 GLY B CA 1
ATOM 2585 C C . GLY B 1 111 ? -13.555 7.113 14.227 1 86.06 111 GLY B C 1
ATOM 2586 O O . GLY B 1 111 ? -13.234 6.566 13.172 1 86.06 111 GLY B O 1
ATOM 2587 N N . LEU B 1 112 ? -14.211 6.508 15.172 1 86.62 112 LEU B N 1
ATOM 2588 C CA . LEU B 1 112 ? -14.539 5.09 15.07 1 86.62 112 LEU B CA 1
ATOM 2589 C C . LEU B 1 112 ? -15.562 4.848 13.969 1 86.62 112 LEU B C 1
ATOM 2591 O O . LEU B 1 112 ? -15.469 3.863 13.227 1 86.62 112 LEU B O 1
ATOM 2595 N N . GLU B 1 113 ? -16.484 5.699 13.883 1 90.62 113 GLU B N 1
ATOM 2596 C CA . GLU B 1 113 ? -17.516 5.574 12.859 1 90.62 113 GLU B CA 1
ATOM 2597 C C . GLU B 1 113 ? -16.922 5.746 11.461 1 90.62 113 GLU B C 1
ATOM 2599 O O . GLU B 1 113 ? -17.312 5.047 10.523 1 90.62 113 GLU B O 1
ATOM 2604 N N . GLU B 1 114 ? -16 6.703 11.391 1 93 114 GLU B N 1
ATOM 2605 C CA . GLU B 1 114 ? -15.32 6.914 10.117 1 93 114 GLU B CA 1
ATOM 2606 C C . GLU B 1 114 ? -14.555 5.664 9.68 1 93 114 GLU B C 1
ATOM 2608 O O . GLU B 1 114 ? -14.648 5.246 8.531 1 93 114 GLU B O 1
ATOM 2613 N N . LEU B 1 115 ? -13.875 5.09 10.648 1 93.81 115 LEU B N 1
ATOM 2614 C CA . LEU B 1 115 ? -13.102 3.887 10.359 1 93.81 115 LEU B CA 1
ATOM 2615 C C . LEU B 1 115 ? -14.016 2.713 10.031 1 93.81 115 LEU B C 1
ATOM 2617 O O . LEU B 1 115 ? -13.727 1.93 9.125 1 93.81 115 LEU B O 1
ATOM 2621 N N . ALA B 1 116 ? -15.094 2.576 10.711 1 93.62 116 ALA B N 1
ATOM 2622 C CA . ALA B 1 116 ? -16.047 1.497 10.469 1 93.62 116 ALA B CA 1
ATOM 2623 C C . ALA B 1 116 ? -16.672 1.612 9.078 1 93.62 116 ALA B C 1
ATOM 2625 O O . ALA B 1 116 ? -16.844 0.607 8.383 1 93.62 116 ALA B O 1
ATOM 2626 N N . ASP B 1 117 ? -16.953 2.822 8.719 1 94.88 117 ASP B N 1
ATOM 2627 C CA . ASP B 1 117 ? -17.531 3.051 7.398 1 94.88 117 ASP B CA 1
ATOM 2628 C C . ASP B 1 117 ? -16.562 2.629 6.297 1 94.88 117 ASP B C 1
ATOM 2630 O O . ASP B 1 117 ? -16.969 2.016 5.309 1 94.88 117 ASP B O 1
ATOM 2634 N N . LEU B 1 118 ? -15.32 2.982 6.473 1 97.06 118 LEU B N 1
ATOM 2635 C CA . LEU B 1 118 ? -14.305 2.568 5.508 1 97.06 118 LEU B CA 1
ATOM 2636 C C . LEU B 1 118 ? -14.18 1.05 5.465 1 97.06 118 LEU B C 1
ATOM 2638 O O . LEU B 1 118 ? -14.016 0.467 4.391 1 97.06 118 LEU B O 1
ATOM 2642 N N . GLN B 1 119 ? -14.32 0.468 6.582 1 96.12 119 GLN B N 1
ATOM 2643 C CA . GLN B 1 119 ? -14.203 -0.984 6.676 1 96.12 119 GLN B CA 1
ATOM 2644 C C . GLN B 1 119 ? -15.336 -1.674 5.918 1 96.12 119 GLN B C 1
ATOM 2646 O O . GLN B 1 119 ? -15.117 -2.695 5.262 1 96.12 119 GLN B O 1
ATOM 2651 N N . ILE B 1 120 ? -16.5 -1.148 6 1 96.25 120 ILE B N 1
ATOM 2652 C CA . ILE B 1 120 ? -17.656 -1.698 5.297 1 96.25 120 ILE B CA 1
ATOM 2653 C C . ILE B 1 120 ? -17.422 -1.623 3.789 1 96.25 120 ILE B C 1
ATOM 2655 O O . ILE B 1 120 ? -17.688 -2.586 3.064 1 96.25 120 ILE B O 1
ATOM 2659 N N . GLN B 1 121 ? -16.906 -0.501 3.373 1 97.06 121 GLN B N 1
ATOM 2660 C CA . GLN B 1 121 ? -16.594 -0.34 1.958 1 97.06 121 GLN B CA 1
ATOM 2661 C C . GLN B 1 121 ? -15.523 -1.328 1.516 1 97.06 121 GLN B C 1
ATOM 2663 O O . GLN B 1 121 ? -15.594 -1.878 0.415 1 97.06 121 GLN B O 1
ATOM 2668 N N . LEU B 1 122 ? -14.555 -1.581 2.355 1 97.88 122 LEU B N 1
ATOM 2669 C CA . LEU B 1 122 ? -13.484 -2.529 2.07 1 97.88 122 LEU B CA 1
ATOM 2670 C C . LEU B 1 122 ? -14.047 -3.93 1.841 1 97.88 122 LEU B C 1
ATOM 2672 O O . LEU B 1 122 ? -13.641 -4.617 0.902 1 97.88 122 LEU B O 1
ATOM 2676 N N . GLN B 1 123 ? -14.953 -4.293 2.691 1 97.69 123 GLN B N 1
ATOM 2677 C CA . GLN B 1 123 ? -15.555 -5.617 2.576 1 97.69 123 GLN B CA 1
ATOM 2678 C C . GLN B 1 123 ? -16.297 -5.77 1.25 1 97.69 123 GLN B C 1
ATOM 2680 O O . GLN B 1 123 ? -16.156 -6.789 0.571 1 97.69 123 GLN B O 1
ATOM 2685 N N . SER B 1 124 ? -17.016 -4.746 0.923 1 98 124 SER B N 1
ATOM 2686 C CA . SER B 1 124 ? -17.75 -4.758 -0.338 1 98 124 SER B CA 1
ATOM 2687 C C . SER B 1 124 ? -16.797 -4.828 -1.529 1 98 124 SER B C 1
ATOM 2689 O O . SER B 1 124 ? -17.016 -5.594 -2.467 1 98 124 SER B O 1
ATOM 2691 N N . ASN B 1 125 ? -15.727 -4.043 -1.5 1 98.31 125 ASN B N 1
ATOM 2692 C CA . ASN B 1 125 ? -14.789 -4 -2.617 1 98.31 125 ASN B CA 1
ATOM 2693 C C . ASN B 1 125 ? -14 -5.301 -2.732 1 98.31 125 ASN B C 1
ATOM 2695 O O . ASN B 1 125 ? -13.648 -5.723 -3.836 1 98.31 125 ASN B O 1
ATOM 2699 N N . LEU B 1 126 ? -13.727 -5.973 -1.569 1 98.69 126 LEU B N 1
ATOM 2700 C CA . LEU B 1 126 ? -13.109 -7.293 -1.619 1 98.69 126 LEU B CA 1
ATOM 2701 C C . LEU B 1 126 ? -14 -8.281 -2.367 1 98.69 126 LEU B C 1
ATOM 2703 O O . LEU B 1 126 ? -13.531 -8.977 -3.271 1 98.69 126 LEU B O 1
ATOM 2707 N N . ARG B 1 127 ? -15.25 -8.281 -2.039 1 98.12 127 ARG B N 1
ATOM 2708 C CA . ARG B 1 127 ? -16.188 -9.203 -2.672 1 98.12 127 ARG B CA 1
ATOM 2709 C C . ARG B 1 127 ? -16.281 -8.938 -4.172 1 98.12 127 ARG B C 1
ATOM 2711 O O . ARG B 1 127 ? -16.25 -9.867 -4.977 1 98.12 127 ARG B O 1
ATOM 2718 N N . LEU B 1 128 ? -16.391 -7.641 -4.449 1 98.44 128 LEU B N 1
ATOM 2719 C CA . LEU B 1 128 ? -16.469 -7.277 -5.863 1 98.44 128 LEU B CA 1
ATOM 2720 C C . LEU B 1 128 ? -15.188 -7.668 -6.59 1 98.44 128 LEU B C 1
ATOM 2722 O O . LEU B 1 128 ? -15.234 -8.172 -7.711 1 98.44 128 LEU B O 1
ATOM 2726 N N . GLY B 1 129 ? -14.039 -7.461 -5.961 1 98.38 129 GLY B N 1
ATOM 2727 C CA . GLY B 1 129 ? -12.766 -7.836 -6.551 1 98.38 129 GLY B CA 1
ATOM 2728 C C . GLY B 1 129 ? -12.641 -9.32 -6.816 1 98.38 129 GLY B C 1
ATOM 2729 O O . GLY B 1 1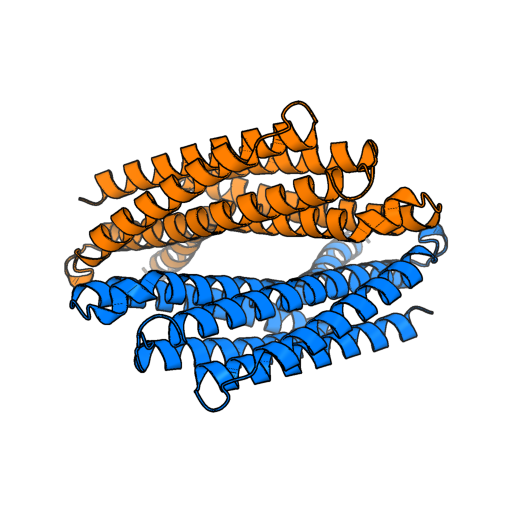29 ? -12.141 -9.734 -7.863 1 98.38 129 GLY B O 1
ATOM 2730 N N . LEU B 1 130 ? -13.125 -10.125 -5.863 1 98.25 130 LEU B N 1
ATOM 2731 C CA . LEU B 1 130 ? -13.117 -11.578 -6.031 1 98.25 130 LEU B CA 1
ATOM 2732 C C . LEU B 1 130 ? -14.039 -12 -7.164 1 98.25 130 LEU B C 1
ATOM 2734 O O . LEU B 1 130 ? -13.711 -12.898 -7.941 1 98.25 130 LEU B O 1
ATOM 2738 N N . SER B 1 131 ? -15.148 -11.32 -7.258 1 97.81 131 SER B N 1
ATOM 2739 C CA . SER B 1 131 ? -16.094 -11.602 -8.336 1 97.81 131 SER B CA 1
ATOM 2740 C C . SER B 1 131 ? -15.492 -11.273 -9.695 1 97.81 131 SER B C 1
ATOM 2742 O O . SER B 1 131 ? -15.656 -12.031 -10.656 1 97.81 131 SER B O 1
ATOM 2744 N N . VAL B 1 132 ? -14.805 -10.172 -9.789 1 97.62 132 VAL B N 1
ATOM 2745 C CA . VAL B 1 132 ? -14.141 -9.758 -11.016 1 97.62 132 VAL B CA 1
ATOM 2746 C C . VAL B 1 132 ? -13.086 -10.789 -11.406 1 97.62 132 VAL B C 1
ATOM 2748 O O . VAL B 1 132 ? -12.984 -11.164 -12.578 1 97.62 132 VAL B O 1
ATOM 2751 N N . PHE B 1 133 ? -12.367 -11.258 -10.43 1 97.31 133 PHE B N 1
ATOM 2752 C CA . PHE B 1 133 ? -11.359 -12.281 -10.664 1 97.31 133 PHE B CA 1
ATOM 2753 C C . PHE B 1 133 ? -12 -13.547 -11.227 1 97.31 133 PHE B C 1
ATOM 2755 O O . PHE B 1 133 ? -11.492 -14.141 -12.18 1 97.31 133 PHE B O 1
ATOM 2762 N N . LEU B 1 134 ? -13.078 -13.922 -10.648 1 96.44 134 LEU B N 1
ATOM 2763 C CA . LEU B 1 134 ? -13.727 -15.172 -11.023 1 96.44 134 LEU B CA 1
ATOM 2764 C C . LEU B 1 134 ? -14.359 -15.062 -12.406 1 96.44 134 LEU B C 1
ATOM 2766 O O . LEU B 1 134 ? -14.18 -15.953 -13.242 1 96.44 134 LEU B O 1
ATOM 2770 N N . SER B 1 135 ? -15.023 -13.945 -12.711 1 94.94 135 SER B N 1
ATOM 2771 C CA . SER B 1 135 ? -15.859 -13.859 -13.898 1 94.94 135 SER B CA 1
ATOM 2772 C C . SER B 1 135 ? -15.117 -13.203 -15.062 1 94.94 135 SER B C 1
ATOM 2774 O O . SER B 1 135 ? -15.453 -13.414 -16.219 1 94.94 135 SER B O 1
ATOM 2776 N N . GLY B 1 136 ? -14.242 -12.344 -14.789 1 93.44 136 GLY B N 1
ATOM 2777 C CA . GLY B 1 136 ? -13.586 -11.562 -15.828 1 93.44 136 GLY B CA 1
ATOM 2778 C C . GLY B 1 136 ? -14.508 -10.539 -16.469 1 93.44 136 GLY B C 1
ATOM 2779 O O . GLY B 1 136 ? -14.258 -10.086 -17.578 1 93.44 136 GLY B O 1
ATOM 2780 N N . ASP B 1 137 ? -15.516 -10.141 -15.68 1 94.62 137 ASP B N 1
ATOM 2781 C CA . ASP B 1 137 ? -16.531 -9.242 -16.219 1 94.62 137 ASP B CA 1
ATOM 2782 C C . ASP B 1 137 ? -16.016 -7.809 -16.266 1 94.62 137 ASP B C 1
ATOM 2784 O O . ASP B 1 137 ? -15.664 -7.234 -15.242 1 94.62 137 ASP B O 1
ATOM 2788 N N . HIS B 1 138 ? -16.141 -7.227 -17.453 1 94.88 138 HIS B N 1
ATOM 2789 C CA . HIS B 1 138 ? -15.594 -5.895 -17.672 1 94.88 138 HIS B CA 1
ATOM 2790 C C . HIS B 1 138 ? -16.406 -4.836 -16.922 1 94.88 138 HIS B C 1
ATOM 2792 O O . HIS B 1 138 ? -15.844 -3.879 -16.391 1 94.88 138 HIS B O 1
ATOM 2798 N N . GLU B 1 139 ? -17.688 -5.008 -16.906 1 96.38 139 GLU B N 1
ATOM 2799 C CA . GLU B 1 139 ? -18.531 -4.035 -16.219 1 96.38 139 GLU B CA 1
ATOM 2800 C C . GLU B 1 139 ? -18.234 -4.012 -14.719 1 96.38 139 GLU B C 1
ATOM 2802 O O . GLU B 1 139 ? -18.125 -2.941 -14.125 1 96.38 139 GLU B O 1
ATOM 2807 N N . SER B 1 140 ? -18.109 -5.172 -14.172 1 97.19 140 SER B N 1
ATOM 2808 C CA . SER B 1 140 ? -17.766 -5.27 -12.758 1 97.19 140 SER B CA 1
ATOM 2809 C C . SER B 1 140 ? -16.391 -4.699 -12.484 1 97.19 140 SER B C 1
ATOM 2811 O O . SER B 1 140 ? -16.156 -4.082 -11.438 1 97.19 140 SER B O 1
ATOM 2813 N N . ALA B 1 141 ? -15.477 -4.945 -13.414 1 97.31 141 ALA B N 1
ATOM 2814 C CA . ALA B 1 141 ? -14.133 -4.391 -13.281 1 97.31 141 ALA B CA 1
ATOM 2815 C C . ALA B 1 141 ? -14.172 -2.863 -13.289 1 97.31 141 ALA B C 1
ATOM 2817 O O . ALA B 1 141 ? -13.492 -2.217 -12.492 1 97.31 141 ALA B O 1
ATOM 2818 N N . ARG B 1 142 ? -14.977 -2.318 -14.125 1 96.88 142 ARG B N 1
ATOM 2819 C CA . ARG B 1 142 ? -15.133 -0.869 -14.18 1 96.88 142 ARG B CA 1
ATOM 2820 C C . ARG B 1 142 ? -15.758 -0.336 -12.898 1 96.88 142 ARG B C 1
ATOM 2822 O O . ARG B 1 142 ? -15.336 0.696 -12.375 1 96.88 142 ARG B O 1
ATOM 2829 N N . GLN B 1 143 ? -16.781 -1.062 -12.469 1 97.69 143 GLN B N 1
ATOM 2830 C CA . GLN B 1 143 ? -17.406 -0.686 -11.203 1 97.69 143 GLN B CA 1
ATOM 2831 C C . GLN B 1 143 ? -16.391 -0.702 -10.062 1 97.69 143 GLN B C 1
ATOM 2833 O O . GLN B 1 143 ? -16.391 0.194 -9.219 1 97.69 143 GLN B O 1
ATOM 2838 N N . LEU B 1 144 ? -15.531 -1.659 -10.062 1 97.88 144 LEU B N 1
ATOM 2839 C CA . LEU B 1 144 ? -14.516 -1.795 -9.023 1 97.88 144 LEU B CA 1
ATOM 2840 C C . LEU B 1 144 ? -13.547 -0.622 -9.055 1 97.88 144 LEU B C 1
ATOM 2842 O O . LEU B 1 144 ? -13.164 -0.097 -8.008 1 97.88 144 LEU B O 1
ATOM 2846 N N . LEU B 1 145 ? -13.156 -0.178 -10.219 1 95.75 145 LEU B N 1
ATOM 2847 C CA . LEU B 1 145 ? -12.258 0.961 -10.344 1 95.75 145 LEU B CA 1
ATOM 2848 C C . LEU B 1 145 ? -12.945 2.252 -9.914 1 95.75 145 LEU B C 1
ATOM 2850 O O . LEU B 1 145 ? -12.312 3.146 -9.359 1 95.75 145 LEU B O 1
ATOM 2854 N N . ARG B 1 146 ? -14.234 2.344 -10.164 1 96.81 146 ARG B N 1
ATOM 2855 C CA . ARG B 1 146 ? -14.992 3.486 -9.664 1 96.81 146 ARG B CA 1
ATOM 2856 C C . ARG B 1 146 ? -15.016 3.5 -8.141 1 96.81 146 ARG B C 1
ATOM 2858 O O . ARG B 1 146 ? -14.812 4.547 -7.52 1 96.81 146 ARG B O 1
ATOM 2865 N N . GLU B 1 147 ? -15.266 2.334 -7.602 1 97.19 147 GLU B N 1
ATOM 2866 C CA . GLU B 1 147 ? -15.273 2.213 -6.145 1 97.19 147 GLU B CA 1
ATOM 2867 C C . GLU B 1 147 ? -13.898 2.521 -5.562 1 97.19 147 GLU B C 1
ATOM 2869 O O . GLU B 1 147 ? -13.789 3.084 -4.469 1 97.19 147 GLU B O 1
ATOM 2874 N N . LYS B 1 148 ? -12.844 2.117 -6.281 1 95.75 148 LYS B N 1
ATOM 2875 C CA . LYS B 1 148 ? -11.484 2.418 -5.84 1 95.75 148 LYS B CA 1
ATOM 2876 C C . LYS B 1 148 ? -11.242 3.926 -5.781 1 95.75 148 LYS B C 1
ATOM 2878 O O . LYS B 1 148 ? -10.68 4.43 -4.809 1 95.75 148 LYS B O 1
ATOM 2883 N N . ARG B 1 149 ? -11.688 4.641 -6.754 1 92.94 149 ARG B N 1
ATOM 2884 C CA . ARG B 1 149 ? -11.539 6.09 -6.793 1 92.94 149 ARG B CA 1
ATOM 2885 C C . ARG B 1 149 ? -12.352 6.758 -5.688 1 92.94 149 ARG B C 1
ATOM 2887 O O . ARG B 1 149 ? -11.883 7.699 -5.047 1 92.94 149 ARG B O 1
ATOM 2894 N N . GLN B 1 150 ? -13.547 6.266 -5.508 1 96.31 150 GLN B N 1
ATOM 2895 C CA . GLN B 1 150 ? -14.406 6.797 -4.449 1 96.31 150 GLN B CA 1
ATOM 2896 C C . GLN B 1 150 ? -13.773 6.582 -3.076 1 96.31 150 GLN B C 1
ATOM 2898 O O . GLN B 1 150 ? -13.812 7.473 -2.225 1 96.31 150 GLN B O 1
ATOM 2903 N N . PHE B 1 151 ? -13.234 5.453 -2.877 1 96.81 151 PHE B N 1
ATOM 2904 C CA . PHE B 1 151 ? -12.57 5.141 -1.615 1 96.81 151 PHE B CA 1
ATOM 2905 C C . PHE B 1 151 ? -11.398 6.082 -1.369 1 96.81 151 PHE B C 1
ATOM 2907 O O . PHE B 1 151 ? -11.227 6.586 -0.257 1 96.81 151 PHE B O 1
ATOM 2914 N N . ARG B 1 152 ? -10.633 6.309 -2.4 1 92.25 152 ARG B N 1
ATOM 2915 C CA . ARG B 1 152 ? -9.492 7.215 -2.311 1 92.25 152 ARG B CA 1
ATOM 2916 C C . ARG B 1 152 ? -9.938 8.625 -1.931 1 92.25 152 ARG B C 1
ATOM 2918 O O . ARG B 1 152 ? -9.32 9.266 -1.083 1 92.25 152 ARG B O 1
ATOM 2925 N N . ALA B 1 153 ? -11 9.102 -2.525 1 92.44 153 ALA B N 1
ATOM 2926 C CA . ALA B 1 153 ? -11.539 10.422 -2.211 1 92.44 153 ALA B CA 1
ATOM 2927 C C . ALA B 1 153 ? -12.023 10.484 -0.764 1 92.44 153 ALA B C 1
ATOM 2929 O O . ALA B 1 153 ? -11.781 11.477 -0.069 1 92.44 153 ALA B O 1
ATOM 2930 N N . GLU B 1 154 ? -12.648 9.414 -0.395 1 95.38 154 GLU B N 1
ATOM 2931 C CA . GLU B 1 154 ? -13.172 9.367 0.966 1 95.38 154 GLU B CA 1
ATOM 2932 C C . GLU B 1 154 ? -12.047 9.344 1.993 1 95.38 154 GLU B C 1
ATOM 2934 O O . GLU B 1 154 ? -12.102 10.039 3.008 1 95.38 154 GLU B O 1
ATOM 2939 N N . GLU B 1 155 ? -11.086 8.508 1.761 1 94.69 155 GLU B N 1
ATOM 2940 C CA . GLU B 1 155 ? -9.945 8.438 2.67 1 94.69 155 GLU B CA 1
ATOM 2941 C C . GLU B 1 155 ? -9.25 9.789 2.793 1 94.69 155 GLU B C 1
ATOM 2943 O O . GLU B 1 155 ? -8.875 10.195 3.891 1 94.69 155 GLU B O 1
ATOM 2948 N N . ARG B 1 156 ? -9.125 10.508 1.682 1 91.81 156 ARG B N 1
ATOM 2949 C CA . ARG B 1 156 ? -8.508 11.828 1.681 1 91.81 156 ARG B CA 1
ATOM 2950 C C . ARG B 1 156 ? -9.328 12.82 2.504 1 91.81 156 ARG B C 1
ATOM 2952 O O . ARG B 1 156 ? -8.773 13.555 3.326 1 91.81 156 ARG B O 1
ATOM 2959 N N . ARG B 1 157 ? -10.562 12.797 2.283 1 93.88 157 ARG B N 1
ATOM 2960 C CA . ARG B 1 157 ? -11.469 13.672 3.014 1 93.88 157 ARG B CA 1
ATOM 2961 C C . ARG B 1 157 ? -11.398 13.406 4.516 1 93.88 157 ARG B C 1
ATOM 2963 O O . ARG B 1 157 ? -11.312 14.344 5.312 1 93.88 157 ARG B O 1
ATOM 2970 N N . LEU B 1 158 ? -11.422 12.188 4.895 1 94.62 158 LEU B N 1
ATOM 2971 C CA . LEU B 1 158 ? -11.398 11.812 6.305 1 94.62 158 LEU B CA 1
ATOM 2972 C C . LEU B 1 158 ? -10.07 12.188 6.945 1 94.62 158 LEU B C 1
ATOM 2974 O O . LEU B 1 158 ? -10.031 12.625 8.102 1 94.62 158 LEU B O 1
ATOM 2978 N N . ALA B 1 159 ? -8.984 12.031 6.215 1 93.62 159 ALA B N 1
ATOM 2979 C CA . ALA B 1 159 ? -7.672 12.422 6.734 1 93.62 159 ALA B CA 1
ATOM 2980 C C . ALA B 1 159 ? -7.602 13.922 6.984 1 93.62 159 ALA B C 1
ATOM 2982 O O . ALA B 1 159 ? -7.141 14.367 8.039 1 93.62 159 ALA B O 1
ATOM 2983 N N . HIS B 1 160 ? -8.102 14.719 6.02 1 91.19 160 HIS B N 1
ATOM 2984 C CA . HIS B 1 160 ? -8.133 16.172 6.176 1 91.19 160 HIS B CA 1
ATOM 2985 C C . HIS B 1 160 ? -9 16.578 7.363 1 91.19 160 HIS B C 1
ATOM 2987 O O . HIS B 1 160 ? -8.602 17.406 8.172 1 91.19 160 HIS B O 1
ATOM 2993 N N . ALA B 1 161 ? -10.133 15.977 7.402 1 90.06 161 ALA B N 1
ATOM 2994 C CA . ALA B 1 161 ? -11.055 16.281 8.492 1 90.06 161 ALA B CA 1
ATOM 2995 C C . ALA B 1 161 ? -10.438 15.953 9.852 1 90.06 161 ALA B C 1
ATOM 2997 O O . ALA B 1 161 ? -10.602 16.703 10.812 1 90.06 161 ALA B O 1
ATOM 2998 N N . HIS B 1 162 ? -9.781 14.844 9.891 1 89.31 162 HIS B N 1
ATOM 2999 C CA . HIS B 1 162 ? -9.148 14.43 11.141 1 89.31 162 HIS B CA 1
ATOM 3000 C C . HIS B 1 162 ? -8.094 15.438 11.586 1 89.31 162 HIS B C 1
ATOM 3002 O O . HIS B 1 162 ? -8.078 15.844 12.75 1 89.31 162 HIS B O 1
ATOM 3008 N N . VAL B 1 163 ? -7.25 15.898 10.742 1 89.12 163 VAL B N 1
ATOM 3009 C CA . VAL B 1 163 ? -6.191 16.844 11.07 1 89.12 163 VAL B CA 1
ATOM 3010 C C . VAL B 1 163 ? -6.809 18.172 11.516 1 89.12 163 VAL B C 1
ATOM 3012 O O . VAL B 1 163 ? -6.348 18.797 12.477 1 89.12 163 VAL B O 1
ATOM 3015 N N . SER B 1 164 ? -7.84 18.531 10.812 1 87.38 164 SER B N 1
ATOM 3016 C CA . SER B 1 164 ? -8.516 19.781 11.133 1 87.38 164 SER B CA 1
ATOM 3017 C C . SER B 1 164 ? -9.148 19.75 12.516 1 87.38 164 SER B C 1
ATOM 3019 O O . SER B 1 164 ? -9.195 20.75 13.219 1 87.38 164 SER B O 1
ATOM 3021 N N . ARG B 1 165 ? -9.586 18.609 12.922 1 83.94 165 ARG B N 1
ATOM 3022 C CA . ARG B 1 165 ? -10.273 18.469 14.203 1 83.94 165 ARG B CA 1
ATOM 3023 C C . ARG B 1 165 ? -9.273 18.406 15.359 1 83.94 165 ARG B C 1
ATOM 3025 O O . ARG B 1 165 ? -9.641 18.594 16.516 1 83.94 165 ARG B O 1
ATOM 3032 N N . LEU B 1 166 ? -8.023 18.203 15 1 83.5 166 LEU B N 1
ATOM 3033 C CA . LEU B 1 166 ? -7.012 18.125 16.047 1 83.5 166 LEU B CA 1
ATOM 3034 C C . LEU B 1 166 ? -6.867 19.453 16.781 1 83.5 166 LEU B C 1
ATOM 3036 O O . LEU B 1 166 ? -6.387 19.5 17.922 1 83.5 166 LEU B O 1
ATOM 3040 N N . ARG B 1 167 ? -7.133 20.516 16.094 1 75.06 167 ARG B N 1
ATOM 3041 C CA . ARG B 1 167 ? -7.051 21.844 16.688 1 75.06 167 ARG B CA 1
ATOM 3042 C C . ARG B 1 167 ? -7.895 21.938 17.953 1 75.06 167 ARG B C 1
ATOM 3044 O O . ARG B 1 167 ? -7.488 22.578 18.938 1 75.06 167 ARG B O 1
ATOM 3051 N N . ASN B 1 168 ? -8.992 21.609 17.875 1 67.62 168 ASN B N 1
ATOM 3052 C CA . ASN B 1 168 ? -9.945 21.797 18.969 1 67.62 168 ASN B CA 1
ATOM 3053 C C . ASN B 1 168 ? -9.625 20.906 20.156 1 67.62 168 ASN B C 1
ATOM 3055 O O . ASN B 1 168 ? -10.398 20.828 21.109 1 67.62 168 ASN B O 1
ATOM 3059 N N . LYS B 1 169 ? -8.258 20.672 20.438 1 58.5 169 LYS B N 1
ATOM 3060 C CA . LYS B 1 169 ? -7.605 20.125 21.625 1 58.5 169 LYS B CA 1
ATOM 3061 C C . LYS B 1 169 ? -8.242 18.797 22.031 1 58.5 169 LYS B C 1
ATOM 3063 O O . LYS B 1 169 ? -8.242 18.438 23.203 1 58.5 169 LYS B O 1
ATOM 3068 N N . VAL B 1 170 ? -9.047 18.219 21.344 1 52.22 170 VAL B N 1
ATOM 3069 C CA . VAL B 1 170 ? -9.383 17.016 22.078 1 52.22 170 VAL B CA 1
ATOM 3070 C C . VAL B 1 170 ? -8.117 16.188 22.328 1 52.22 170 VAL B C 1
ATOM 3072 O O . VAL B 1 170 ? -7.516 15.68 21.375 1 52.22 170 VAL B O 1
ATOM 3075 N N . VAL B 1 171 ? -7.391 16.547 23.375 1 50.66 171 VAL B N 1
ATOM 3076 C CA . VAL B 1 171 ? -6.191 15.898 23.891 1 50.66 171 VAL B CA 1
ATOM 3077 C C . VAL B 1 171 ? -6.152 14.445 23.406 1 50.66 171 VAL B C 1
ATOM 3079 O O . VAL B 1 171 ? -5.098 13.945 23.016 1 50.66 171 VAL B O 1
ATOM 3082 N N . GLN B 1 172 ? -7.211 13.859 23.641 1 52.31 172 GLN B N 1
ATOM 3083 C CA . GLN B 1 172 ? -7.32 12.438 23.344 1 52.31 172 GLN B CA 1
ATOM 3084 C C . GLN B 1 172 ? -6.918 12.148 21.891 1 52.31 172 GLN B C 1
ATOM 3086 O O . GLN B 1 172 ? -6.324 11.102 21.609 1 52.31 172 GLN B O 1
ATOM 3091 N N . SER B 1 173 ? -7.07 13.18 21 1 55.69 173 SER B N 1
ATOM 3092 C CA . SER B 1 173 ? -6.91 12.992 19.562 1 55.69 173 SER B CA 1
ATOM 3093 C C . SER B 1 173 ? -5.445 13.07 19.156 1 55.69 173 SER B C 1
ATOM 3095 O O . SER B 1 173 ? -4.984 12.305 18.312 1 55.69 173 SER B O 1
ATOM 3097 N N . ILE B 1 174 ? -4.738 13.82 19.969 1 59.72 174 ILE B N 1
ATOM 3098 C CA . ILE B 1 174 ? -3.355 14 19.531 1 59.72 174 ILE B CA 1
ATOM 3099 C 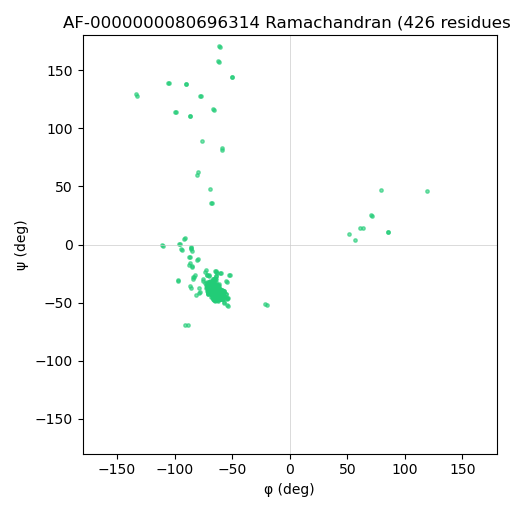C . ILE B 1 174 ? -2.586 12.695 19.719 1 59.72 174 ILE B C 1
ATOM 3101 O O . ILE B 1 174 ? -1.825 12.281 18.844 1 59.72 174 ILE B O 1
ATOM 3105 N N . GLU B 1 175 ? -2.957 12.016 20.828 1 61.47 175 GLU B N 1
ATOM 3106 C CA . GLU B 1 175 ? -2.25 10.781 21.156 1 61.47 175 GLU B CA 1
ATOM 3107 C C . GLU B 1 175 ? -2.584 9.672 20.172 1 61.47 175 GLU B C 1
ATOM 3109 O O . GLU B 1 175 ? -1.764 8.781 19.938 1 61.47 175 GLU B O 1
ATOM 3114 N N . THR B 1 176 ? -3.756 9.812 19.609 1 74.25 176 THR B N 1
ATOM 3115 C CA . THR B 1 176 ? -4.191 8.742 18.719 1 74.25 176 THR B CA 1
ATOM 3116 C C . THR B 1 176 ? -4.215 9.227 17.266 1 74.25 176 THR B C 1
ATOM 3118 O O . THR B 1 176 ? -4.52 8.461 16.359 1 74.25 176 THR B O 1
ATOM 3121 N N . SER B 1 177 ? -3.883 10.406 17.078 1 83 177 SER B N 1
ATOM 3122 C CA . SER B 1 177 ? -4.012 11.008 15.758 1 83 177 SER B CA 1
ATOM 3123 C C . SER B 1 177 ? -3.152 10.273 14.734 1 83 177 SER B C 1
ATOM 3125 O O . SER B 1 177 ? -3.617 9.969 13.633 1 83 177 SER B O 1
ATOM 3127 N N . SER B 1 178 ? -2.053 9.852 15.18 1 86.38 178 SER B N 1
ATOM 3128 C CA . SER B 1 178 ? -1.16 9.164 14.258 1 86.38 178 SER B CA 1
ATOM 3129 C C . SER B 1 178 ? -1.708 7.789 13.883 1 86.38 178 SER B C 1
ATOM 3131 O O . SER B 1 178 ? -1.69 7.41 12.711 1 86.38 178 SER B O 1
ATOM 3133 N N . LEU B 1 179 ? -2.252 7.176 14.875 1 89.44 179 LEU B N 1
ATOM 3134 C CA . LEU B 1 179 ? -2.799 5.848 14.609 1 89.44 179 LEU B CA 1
ATOM 3135 C C . LEU B 1 179 ? -4.027 5.934 13.711 1 89.44 179 LEU B C 1
ATOM 3137 O O . LEU B 1 179 ? -4.188 5.125 12.797 1 89.44 179 LEU B O 1
ATOM 3141 N N . HIS B 1 180 ? -4.871 6.902 13.992 1 91.38 180 HIS B N 1
ATOM 3142 C CA . HIS B 1 180 ? -6.074 7.078 13.188 1 91.38 180 HIS B CA 1
ATOM 3143 C C . HIS B 1 180 ? -5.727 7.316 11.727 1 91.38 180 HIS B C 1
ATOM 3145 O O . HIS B 1 180 ? -6.281 6.664 10.836 1 91.38 180 HIS B O 1
ATOM 3151 N N . LEU B 1 181 ? -4.797 8.188 11.5 1 93.25 181 LEU B N 1
ATOM 3152 C CA . LEU B 1 181 ? -4.379 8.508 10.141 1 93.25 181 LEU B CA 1
ATOM 3153 C C . LEU B 1 181 ? -3.686 7.316 9.484 1 93.25 181 LEU B C 1
ATOM 3155 O O . LEU B 1 181 ? -3.877 7.059 8.297 1 93.25 181 LEU B O 1
ATOM 3159 N N . GLU B 1 182 ? -2.975 6.578 10.234 1 93.94 182 GLU B N 1
ATOM 3160 C CA . GLU B 1 182 ? -2.309 5.379 9.734 1 93.94 182 GLU B CA 1
ATOM 3161 C C . GLU B 1 182 ? -3.324 4.312 9.328 1 93.94 182 GLU B C 1
ATOM 3163 O O . GLU B 1 182 ? -3.15 3.639 8.312 1 93.94 182 GLU B O 1
ATOM 3168 N N . LEU B 1 183 ? -4.332 4.176 10.133 1 95.12 183 LEU B N 1
ATOM 3169 C CA . LEU B 1 183 ? -5.363 3.191 9.828 1 95.12 183 LEU B CA 1
ATOM 3170 C C . LEU B 1 183 ? -6.098 3.551 8.547 1 95.12 183 LEU B C 1
ATOM 3172 O O . LEU B 1 183 ? -6.379 2.678 7.719 1 95.12 183 LEU B O 1
ATOM 3176 N N . ILE B 1 184 ? -6.387 4.812 8.383 1 96.38 184 ILE B N 1
ATOM 3177 C CA . ILE B 1 184 ? -7.02 5.273 7.156 1 96.38 184 ILE B CA 1
ATOM 3178 C C . ILE B 1 184 ? -6.137 4.938 5.961 1 96.38 184 ILE B C 1
ATOM 3180 O O . ILE B 1 184 ? -6.617 4.406 4.957 1 96.38 184 ILE B O 1
ATOM 3184 N N . ALA B 1 185 ? -4.898 5.184 6.074 1 95.69 185 ALA B N 1
ATOM 3185 C CA . ALA B 1 185 ? -3.951 4.914 4.992 1 95.69 185 ALA B CA 1
ATOM 3186 C C . ALA B 1 185 ? -3.826 3.418 4.73 1 95.69 185 ALA B C 1
ATOM 3188 O O . ALA B 1 185 ? -3.734 2.988 3.578 1 95.69 185 ALA B O 1
ATOM 3189 N N . ASP B 1 186 ? -3.758 2.625 5.758 1 96.81 186 ASP B N 1
ATOM 3190 C CA . ASP B 1 186 ? -3.688 1.174 5.613 1 96.81 186 ASP B CA 1
ATOM 3191 C C . ASP B 1 186 ? -4.938 0.629 4.926 1 96.81 186 ASP B C 1
ATOM 3193 O O . ASP B 1 186 ? -4.855 -0.306 4.125 1 96.81 186 ASP B O 1
ATOM 3197 N N . MET B 1 187 ? -6.043 1.224 5.234 1 97.88 187 MET B N 1
ATOM 3198 C CA . MET B 1 187 ? -7.277 0.786 4.582 1 97.88 187 MET B CA 1
ATOM 3199 C C . MET B 1 187 ? -7.273 1.159 3.105 1 97.88 187 MET B C 1
ATOM 3201 O O . MET B 1 187 ? -7.801 0.42 2.273 1 97.88 187 MET B O 1
ATOM 3205 N N . LYS B 1 188 ? -6.703 2.271 2.842 1 97.06 188 LYS B N 1
ATOM 3206 C CA . LYS B 1 188 ? -6.512 2.625 1.438 1 97.06 188 LYS B CA 1
ATOM 3207 C C . LYS B 1 188 ? -5.66 1.581 0.719 1 97.06 188 LYS B C 1
ATOM 3209 O O . LYS B 1 188 ? -5.965 1.192 -0.41 1 97.06 188 LYS B O 1
ATOM 3214 N N . ARG B 1 189 ? -4.66 1.187 1.346 1 96.81 189 ARG B N 1
ATOM 3215 C CA . ARG B 1 189 ? -3.797 0.156 0.779 1 96.81 189 ARG B CA 1
ATOM 3216 C C . ARG B 1 189 ? -4.559 -1.152 0.589 1 96.81 189 ARG B C 1
ATOM 3218 O O . ARG B 1 189 ? -4.473 -1.779 -0.469 1 96.81 189 ARG B O 1
ATOM 3225 N N . LEU B 1 190 ? -5.297 -1.56 1.588 1 98.19 190 LEU B N 1
ATOM 3226 C CA . LEU B 1 190 ? -6.113 -2.762 1.468 1 98.19 190 LEU B CA 1
ATOM 3227 C C . LEU B 1 190 ? -7.035 -2.672 0.257 1 98.19 190 LEU B C 1
ATOM 3229 O O . LEU B 1 190 ? -7.125 -3.615 -0.534 1 98.19 190 LEU B O 1
ATOM 3233 N N . ASN B 1 191 ? -7.652 -1.539 0.164 1 98.06 191 ASN B N 1
ATOM 3234 C CA . ASN B 1 191 ? -8.57 -1.353 -0.959 1 98.06 191 ASN B CA 1
ATOM 3235 C C . ASN B 1 191 ? -7.844 -1.482 -2.297 1 98.06 191 ASN B C 1
ATOM 3237 O O . ASN B 1 191 ? -8.375 -2.076 -3.238 1 98.06 191 ASN B O 1
ATOM 3241 N N . SER B 1 192 ? -6.664 -0.927 -2.344 1 96.06 192 SER B N 1
ATOM 3242 C CA . SER B 1 192 ? -5.867 -1.039 -3.562 1 96.06 192 SER B CA 1
ATOM 3243 C C . SER B 1 192 ? -5.566 -2.496 -3.895 1 96.06 192 SER B C 1
ATOM 3245 O O . SER B 1 192 ? -5.656 -2.906 -5.055 1 96.06 192 SER B O 1
ATOM 3247 N N . LEU B 1 193 ? -5.215 -3.271 -2.934 1 97.5 193 LEU B N 1
ATOM 3248 C CA . LEU B 1 193 ? -4.934 -4.691 -3.125 1 97.5 193 LEU B CA 1
ATOM 3249 C C . LEU B 1 193 ? -6.172 -5.43 -3.619 1 97.5 193 LEU B C 1
ATOM 3251 O O . LEU B 1 193 ? -6.082 -6.27 -4.52 1 97.5 193 LEU B O 1
ATOM 3255 N N . PHE B 1 194 ? -7.32 -5.062 -3.096 1 98.19 194 PHE B N 1
ATOM 3256 C CA . PHE B 1 194 ? -8.57 -5.742 -3.408 1 98.19 194 PHE B CA 1
ATOM 3257 C C . PHE B 1 194 ? -9.023 -5.418 -4.828 1 98.19 194 PHE B C 1
ATOM 3259 O O . PHE B 1 194 ? -9.695 -6.23 -5.473 1 98.19 194 PHE B O 1
ATOM 3266 N N . CYS B 1 195 ? -8.594 -4.258 -5.305 1 96.69 195 CYS B N 1
ATOM 3267 C CA . CYS B 1 195 ? -9.117 -3.773 -6.578 1 96.69 195 CYS B CA 1
ATOM 3268 C C . CYS B 1 195 ? -8.188 -4.141 -7.727 1 96.69 195 CYS B C 1
ATOM 3270 O O . CYS B 1 195 ? -8.484 -3.854 -8.891 1 96.69 195 CYS B O 1
ATOM 3272 N N . SER B 1 196 ? -7.121 -4.809 -7.453 1 92.69 196 SER B N 1
ATOM 3273 C CA . SER B 1 196 ? -6.07 -5.047 -8.438 1 92.69 196 SER B CA 1
ATOM 3274 C C . SER B 1 196 ? -6.574 -5.914 -9.586 1 92.69 196 SER B C 1
ATOM 3276 O O . SER B 1 196 ? -6.094 -5.797 -10.719 1 92.69 196 SER B O 1
ATOM 3278 N N . SER B 1 197 ? -7.523 -6.773 -9.352 1 92.38 197 SER B N 1
ATOM 3279 C CA . SER B 1 197 ? -8.031 -7.676 -10.375 1 92.38 197 SER B CA 1
ATOM 3280 C C . SER B 1 197 ? -8.688 -6.902 -11.516 1 92.38 197 SER B C 1
ATOM 3282 O O . SER B 1 197 ? -8.766 -7.398 -12.641 1 92.38 197 SER B O 1
ATOM 3284 N N . ALA B 1 198 ? -9.125 -5.695 -11.18 1 93.06 198 ALA B N 1
ATOM 3285 C CA . ALA B 1 198 ? -9.797 -4.887 -12.195 1 93.06 198 ALA B CA 1
ATOM 3286 C C . ALA B 1 198 ? -8.828 -4.492 -13.312 1 93.06 198 ALA B C 1
ATOM 3288 O O . ALA B 1 198 ? -9.203 -4.473 -14.484 1 93.06 198 ALA B O 1
ATOM 3289 N N . TYR B 1 199 ? -7.625 -4.254 -12.977 1 86.19 199 TYR B N 1
ATOM 3290 C CA . TYR B 1 199 ? -6.633 -3.82 -13.953 1 86.19 199 TYR B CA 1
ATOM 3291 C C . TYR B 1 199 ? -6.293 -4.945 -14.922 1 86.19 199 TYR B C 1
ATOM 3293 O O . TYR B 1 199 ? -6.129 -4.711 -16.125 1 86.19 199 TYR B O 1
ATOM 3301 N N . VAL B 1 200 ? -6.207 -6.105 -14.445 1 85.12 200 VAL B N 1
ATOM 3302 C CA . VAL B 1 200 ? -5.883 -7.258 -15.273 1 85.12 200 VAL B CA 1
ATOM 3303 C C . VAL B 1 200 ? -6.973 -7.465 -16.328 1 85.12 200 VAL B C 1
ATOM 3305 O O . VAL B 1 200 ? -6.676 -7.691 -17.5 1 85.12 200 VAL B O 1
ATOM 3308 N N . VAL B 1 201 ? -8.148 -7.293 -15.891 1 87.75 201 VAL B N 1
ATOM 3309 C CA . VAL B 1 201 ? -9.297 -7.523 -16.766 1 87.75 201 VAL B CA 1
ATOM 3310 C C . VAL B 1 201 ? -9.391 -6.406 -17.797 1 87.75 201 VAL B C 1
ATOM 3312 O O . VAL B 1 201 ? -9.664 -6.66 -18.969 1 87.75 201 VAL B O 1
ATOM 3315 N N . LEU B 1 202 ? -9.086 -5.18 -17.391 1 86.38 202 LEU B N 1
ATOM 3316 C CA . LEU B 1 202 ? -9.281 -4.035 -18.281 1 86.38 202 LEU B CA 1
ATOM 3317 C C . LEU B 1 202 ? -8.07 -3.832 -19.172 1 86.38 202 LEU B C 1
ATOM 3319 O O . LEU B 1 202 ? -8.195 -3.256 -20.266 1 86.38 202 LEU B O 1
ATOM 3323 N N . GLU B 1 203 ? -6.836 -4.07 -18.703 1 74.81 203 GLU B N 1
ATOM 3324 C CA . GLU B 1 203 ? -5.656 -3.992 -19.562 1 74.81 203 GLU B CA 1
ATOM 3325 C C . GLU B 1 203 ? -5.727 -5.016 -20.688 1 74.81 203 GLU B C 1
ATOM 3327 O O . GLU B 1 203 ? -5.262 -4.754 -21.797 1 74.81 203 GLU B O 1
ATOM 3332 N N . THR B 1 204 ? -6.098 -6.133 -20.312 1 58.84 204 THR B N 1
ATOM 3333 C CA . THR B 1 204 ? -6.281 -7.145 -21.359 1 58.84 204 THR B CA 1
ATOM 3334 C C . THR B 1 204 ? -7.25 -6.652 -22.422 1 58.84 204 THR B C 1
ATOM 3336 O O . THR B 1 204 ? -7.117 -7.012 -23.594 1 58.84 204 THR B O 1
ATOM 3339 N N . ALA B 1 205 ? -8.227 -5.828 -22.016 1 50.5 205 ALA B N 1
ATOM 3340 C CA . ALA B 1 205 ? -9.156 -5.266 -22.984 1 50.5 205 ALA B CA 1
ATOM 3341 C C . ALA B 1 205 ? -8.469 -4.215 -23.859 1 50.5 205 ALA B C 1
ATOM 3343 O O . ALA B 1 205 ? -8.766 -4.09 -25.047 1 50.5 205 ALA B O 1
ATOM 3344 N N . ASP B 1 206 ? -7.605 -3.383 -23.297 1 45.5 206 ASP B N 1
ATOM 3345 C CA . ASP B 1 206 ? -6.93 -2.361 -24.094 1 45.5 206 ASP B CA 1
ATOM 3346 C C . ASP B 1 206 ? -5.91 -2.988 -25.047 1 45.5 206 ASP B C 1
ATOM 3348 O O . ASP B 1 206 ? -5.664 -2.463 -26.125 1 45.5 206 ASP B O 1
ATOM 3352 N N . THR B 1 207 ? -5.195 -4.004 -24.609 1 41.41 207 THR B N 1
ATOM 3353 C CA . THR B 1 207 ? -4.352 -4.695 -25.578 1 41.41 207 THR B CA 1
ATOM 3354 C C . THR B 1 207 ? -5.199 -5.457 -26.594 1 41.41 207 THR B C 1
ATOM 3356 O O . THR B 1 207 ? -4.805 -5.617 -27.75 1 41.41 207 THR B O 1
ATOM 3359 N N . GLY B 1 208 ? -6.254 -5.953 -26.281 1 33.97 208 GLY B N 1
ATOM 3360 C CA . GLY B 1 208 ? -7.117 -6.477 -27.328 1 33.97 208 GLY B CA 1
ATOM 3361 C C . GLY B 1 208 ? -7.652 -5.398 -28.25 1 33.97 208 GLY B C 1
ATOM 3362 O O . GLY B 1 208 ? -8.086 -5.691 -29.359 1 33.97 208 GLY B O 1
ATOM 3363 N N . ALA B 1 209 ? -7.953 -4.262 -27.672 1 42.06 209 ALA B N 1
ATOM 3364 C CA . ALA B 1 209 ? -8.406 -3.23 -28.609 1 42.06 209 ALA B CA 1
ATOM 3365 C C . ALA B 1 209 ? -7.297 -2.842 -29.578 1 42.06 209 ALA B C 1
ATOM 3367 O O . ALA B 1 209 ? -7.551 -2.16 -30.578 1 42.06 209 ALA B O 1
ATOM 3368 N N . LEU B 1 210 ? -6.059 -2.975 -29.203 1 34.78 210 LEU B N 1
ATOM 3369 C CA . LEU B 1 210 ? -4.996 -2.725 -30.172 1 34.78 210 LEU B CA 1
ATOM 3370 C C . LEU B 1 210 ? -4.934 -3.844 -31.203 1 34.78 210 LEU B C 1
ATOM 3372 O O . LEU B 1 210 ? -4.492 -3.625 -32.344 1 34.78 210 LEU B O 1
ATOM 3376 N N . SER B 1 211 ? -5.234 -4.996 -30.781 1 34.28 211 SER B N 1
ATOM 3377 C CA . SER B 1 211 ? -5.188 -6.012 -31.828 1 34.28 211 SER B CA 1
ATOM 3378 C C . SER B 1 211 ? -6.355 -5.859 -32.781 1 34.28 211 SER B C 1
ATOM 3380 O O . SER B 1 211 ? -6.289 -6.32 -33.938 1 34.28 211 SER B O 1
ATOM 3382 N N . SER B 1 212 ? -7.52 -5.453 -32.312 1 33.91 212 SER B N 1
ATOM 3383 C CA . SER B 1 212 ? -8.562 -5.422 -33.344 1 33.91 212 SER B CA 1
ATOM 3384 C C . SER B 1 212 ? -8.383 -4.234 -34.281 1 33.91 212 SER B C 1
ATOM 3386 O O . SER B 1 212 ? -9 -4.176 -35.344 1 33.91 212 SER B O 1
ATOM 3388 N N . GLU B 1 213 ? -7.844 -3.1 -33.906 1 30.73 213 GLU B N 1
ATOM 3389 C CA . GLU B 1 213 ? -7.762 -2.102 -34.969 1 30.73 213 GLU B CA 1
ATOM 3390 C C . GLU B 1 213 ? -6.672 -2.461 -35.969 1 30.73 213 GLU B C 1
ATOM 3392 O O . GLU B 1 213 ? -6.574 -1.841 -37.031 1 30.73 213 GLU B O 1
ATOM 3397 N N . GLY B 1 214 ? -5.633 -3.266 -35.625 1 26.7 214 GLY B N 1
ATOM 3398 C CA . GLY B 1 214 ? -4.773 -3.584 -36.75 1 26.7 214 GLY B CA 1
ATOM 3399 C C . GLY B 1 214 ? -5.273 -4.766 -37.562 1 26.7 214 GLY B C 1
ATOM 3400 O O . GLY B 1 214 ? -4.566 -5.266 -38.438 1 26.7 214 GLY B O 1
ATOM 3401 N N . GLY B 1 215 ? -6.348 -5.445 -37.125 1 23.33 215 GLY B N 1
ATOM 3402 C CA . GLY B 1 215 ? -6.797 -6.215 -38.281 1 23.33 215 GLY B CA 1
ATOM 3403 C C . GLY B 1 215 ? -7.648 -5.41 -39.25 1 23.33 215 GLY B C 1
ATOM 3404 O O . GLY B 1 215 ? -8.156 -4.344 -38.906 1 23.33 215 GLY B O 1
#

Secondary structure (DSSP, 8-state):
-HHHHHHHHHHHHHHHHHHHHHHHHHHHTS-S--HHHHHHHHHHHHHHHHHHHHHHHTS-GGGS-HHHHHHHHHHHHHHHHHHHHHHHHHHHHHHHHHHHHSTT----HHHHHHHHHHHHHHHHHHHHHHHHHHH--HHHHHHHHHHHHHHHHHHHHHHHHHHHHGGG--HHHHHHHHHHHHHHHHHHHHHHHHHHHHHHHHHHHHHHHHHHH--/-HHHHHHHHHHHHHHHHHHHHHHHHHHHTS-S--HHHHHHHHHHHHHHHHHHHHHHHTS-GGGS-HHHHHHHHHHHHHHHHHHHHHHHHHHHHHHHHHHHHTTS----HHHHHHHHHHHHHHHHHHHHHHHHHHH--HHHHHHHHHHHHHHHHHHHHHHHHHHHHGGGT-HHHHHHHHHHHHHHHHHHHHHHHHHHHHHHHHHHHHHHHHHHH--

Foldseek 3Di:
DLVVLLVLLVVLLVLLLVLLVLLLCVLVPNDQPCLVVLVVSLVVLVVSLVVSVVVLVVDDLVPDDPVVNLLSVLSNLLSVLSNVSSVLSSVLSVVSNCQCVPDNQDDDPVLSVLLSVLSVLLSVLLVLLSVCSVPLDLVSLVVSVVSLVVLVVSLVVVLVVLVVVVVVPPVSCVVCVVSSNVSSVSSNSSSCSSSVSSCSSVVVVVVVVVVVVVD/DLVVLLVLLVVLLVLLLVLLVLLLCVLVPNDQPCQVVLVVSLVVLVVSLVVSVVVLVPDDLVPDDPVVNLLSVLSNLLSVLSNVSSVLSSVLSVVSNCQCVPPNQDDDPVLSVLLSVLSVLLSVLLVLLSVCSVPLDLVSLVVSVVSLVVLVVSLVVVLVVLVVVVVVPPVSCVVCVVSSNVSSVSSNSSSCSSSVSSCSSVVVVVVVVVVVVVD

Sequence (430 aa):
ALANAVRETLRMGDLIESMLASMLAVLRGTQTAVTQEVRRLNDDVEALYSAIKLYLAQMPREDLGEHDNRRWAEIIELTINLELASGLIERMLRKIQQQKTAHRRSFSEVGLEELADLQIQLQSNLRLGLSVFLSGDHESARQLLREKRQFRAEERRLAHAHVSRLRNKVVQSIETSSLHLELIADMKRLNSLFCSSAYVVLETADTGALSSEGGALANAVRETLRMGDLIESMLASMLAVLRGTQTAVTQEVRRLNDDVEALYSAIKLYLAQMPREDLGEHDNRRWAEIIELTINLELASGLIERMLRKIQQQKTAHRRSFSEVGLEELADLQIQLQSNLRLGLSVFLSGDHESARQLLREKRQFRAEERRLAHAHVSRLRNKVVQSIETSSLHLELIADMKRLNSLFCSSAYVVLETADTGALSSEGG

Nearest PDB structures (foldseek):
  4q25-assembly1_B  TM=8.819E-01  e=4.829E-05  Pseudomonas aeruginosa PAO1
  1t72-assembly1_A  TM=9.001E-01  e=2.124E-04  Aquifex aeolicus
  1sum-assembly1_B  TM=8.834E-01  e=3.259E-03  Thermotoga maritima
  1xwm-assembly1_A-2  TM=7.812E-01  e=4.108E-03  Geobacillus stearothermophilus
  3ok8-assembly1_B  TM=2.933E-01  e=2.805E+00  Mus musculus

pLDDT: mean 86.77, std 16.01, range [23.23, 98.69]